Protein AF-0000000074657328 (afdb_homodimer)

Solvent-accessible surface area (backbone atoms only — not comparable to full-atom values): 18410 Å² total; per-residue (Å²): 115,74,56,77,71,76,82,74,70,73,48,43,17,52,18,47,42,70,46,78,37,75,43,81,39,78,45,70,48,77,33,65,4,55,8,57,50,14,26,3,30,8,37,37,38,37,39,24,54,18,42,31,38,36,46,29,37,26,32,3,33,9,36,48,58,77,84,74,100,58,81,21,13,26,3,30,8,38,38,38,38,39,24,53,21,42,31,38,36,47,28,38,26,33,4,32,5,37,27,11,25,2,29,6,39,38,40,36,40,26,51,20,44,29,38,37,45,30,37,25,33,4,31,5,41,31,88,34,79,17,21,2,29,6,38,38,38,38,41,22,52,22,45,28,38,38,46,31,38,26,32,3,33,7,52,33,5,24,2,30,7,39,38,40,36,39,22,53,22,45,27,40,40,43,32,39,26,32,6,41,28,48,60,63,71,78,77,102,57,88,45,28,58,12,26,9,37,46,42,46,46,38,80,34,63,65,49,76,54,67,50,68,42,36,83,50,62,46,72,61,55,79,107,119,78,58,78,77,77,84,75,73,70,49,46,16,59,19,51,44,78,46,79,38,74,45,80,37,76,46,70,48,76,33,66,4,55,7,56,51,14,28,3,30,7,37,37,38,38,40,24,54,19,42,32,36,36,47,28,37,26,32,4,33,8,36,47,57,78,80,73,102,57,84,22,11,29,3,30,8,38,38,39,38,39,24,52,21,45,31,37,35,48,28,38,25,33,3,33,5,29,30,10,27,2,29,7,38,37,39,38,41,26,51,21,43,30,39,38,44,31,39,25,33,4,32,4,40,39,88,32,80,15,21,2,29,6,39,38,37,38,41,24,51,22,44,30,38,38,45,31,38,25,33,3,33,7,51,33,6,23,2,30,6,39,37,41,35,41,22,52,22,46,28,39,39,42,32,41,26,34,8,42,27,48,61,61,72,78,73,102,54,87,44,26,59,12,25,8,34,45,37,44,40,31,78,35,63,68,49,76,55,67,50,68,41,37,82,50,65,47,70,63,52,76,99

pLDDT: mean 74.25, std 16.18, range [27.09, 93.88]

Foldseek 3Di:
DWDAFDPDDLDKFETEAEEEEAEEAEEAEEAEIEGRQAKGEYEYEYEYAYEYEYAYEHEIEWDNDPDDDDQGHKGEYEYEYEYAYEYEYAYEYEIETQRAKGEYEYEYEYAYEYEYEYETEIQYHYLHQHWGEYEYEYEYAEEYEYEYEAWIGYAQHKGEYEYEYEYAYEYEYEYEHWIAFNPPPDDDDDRHWGEYEYEYHYNYHYHYHYDYDTPHYDDYPYD/DWDDDDPDDQDKFETEAEEEEAEEAEEAEEAEIEGRQAKGEYEYEYEYAYEYEYAYEHEIEWDNDPDDDDQGHWGEYEYEYEYAYEYEYAYEYEIETENAKGEYEYEYEYAYEYEYEYETEIQYHDQHQHWGEYEYEYEYAEEYEYEYEAWIGYANHKGEYEYEYEYAYEYEYEYEHWIQFNPPPDDPDPRHWGYYEYEYEYNYHYDYHYDYDTPHYDDYPYD

Sequence (446 aa):
MTRGGGEGDGGGGEAVCQVVGSGRTKGRDRLEGEGDGGGGEAVCQVVGSGRTKGRDRLEGEGDGGGGGEGDGGGGEAVCQVVGSGRTKGRDRLEGEGDGGGGEAICQVVGSGRTKWRDRLEGEGDGGGDGGGEAVCQVVGSGRTKGRDRLEGEGDGGGGEAICQVVGSGRTKWRDRLEGEGDGGGGGEGDGGGGEAVCQVVGSGRTKWRDRLEGEGVMDYVKNMTRGGGEGDGGGGEAVCQVVGSGRTKGRDRLEGEGDGGGGEAVCQVVGSGRTKGRDRLEGEGDGGGGGEGDGGGGEAVCQVVGSGRTKGRDRLEGEGDGGGGEAICQVVGSGRTKWRDRLEGEGDGGGDGGGEAVCQVVGSGRTKGRDRLEGEGDGGGGEAICQVVGSGRTKWRDRLEGEGDGGGGGEGDGGGGEAVCQVVGSGRTKWRDRLEGEGVMDYVKN

Radius of gyration: 20.52 Å; Cα contacts (8 Å, |Δi|>4): 1832; chains: 2; bounding box: 38×69×58 Å

Secondary structure (DSSP, 8-state):
--B-----SS---EEEEEEEESS-EEE--EEEEEESSS-EEEEEEEEESS-EEE--EEEEEE----SSS---PPEEEEEEEEESS-EEE--EEEEEESSS-EEEEEEEEESS-EEE--EEEEEE-SSSS--EEEEEEEEESS-EEE--EEEEEESSS--EEEEEEEESS-EEE--EEEEEE-----SSS-----EEEEEEEESS-EEE--EEESSEEE-----/-------SSS---EEEEEEEESS-EEE--EEEEEESSS-EEEEEEEEESS-EEE--EEEEEE---SSSS---PPEEEEEEEEESS-EEE--EEEEEEESS-EEEEEEEEESS-EEE--EEEEEEESSSSPPEEEEEEEEESS-EEE--EEEEEESSS--EEEEEEEESS-EEE--EEEEEE-----SSS-----EEEEEEEESS-EEE--EEESSEEE-----

Organism: NCBI:txid231223

Structure (mmCIF, N/CA/C/O backbone):
data_AF-0000000074657328-model_v1
#
loop_
_entity.id
_entity.type
_entity.pdbx_description
1 polymer 'Uncharacterized protein'
#
loop_
_atom_site.group_PDB
_atom_site.id
_atom_site.type_symbol
_atom_site.label_atom_id
_atom_site.label_alt_id
_atom_site.label_comp_id
_atom_site.label_asym_id
_atom_site.label_entity_id
_atom_site.label_seq_id
_atom_site.pdbx_PDB_ins_code
_atom_site.Cartn_x
_atom_site.Cartn_y
_atom_site.Cartn_z
_atom_site.occupancy
_atom_site.B_iso_or_equiv
_atom_site.auth_seq_id
_atom_site.auth_comp_id
_atom_site.auth_asym_id
_atom_site.auth_atom_id
_atom_site.pdbx_PDB_model_num
ATOM 1 N N . MET A 1 1 ? -11.25 -5.531 18.75 1 29.91 1 MET A N 1
ATOM 2 C CA . MET A 1 1 ? -11.156 -4.84 20.031 1 29.91 1 MET A CA 1
ATOM 3 C C . MET A 1 1 ? -10.648 -3.414 19.844 1 29.91 1 MET A C 1
ATOM 5 O O . MET A 1 1 ? -9.578 -3.201 19.266 1 29.91 1 MET A O 1
ATOM 9 N N . THR A 1 2 ? -11.562 -2.586 20 1 36 2 THR A N 1
ATOM 10 C CA . THR A 1 2 ? -11.289 -1.156 19.906 1 36 2 THR A CA 1
ATOM 11 C C . THR A 1 2 ? -10.539 -0.668 21.141 1 36 2 THR A C 1
ATOM 13 O O . THR A 1 2 ? -10.945 -0.947 22.266 1 36 2 THR A O 1
ATOM 16 N N . ARG A 1 3 ? -9.383 -0.449 21.203 1 34.12 3 ARG A N 1
ATOM 17 C CA . ARG A 1 3 ? -8.773 0.297 22.297 1 34.12 3 ARG A CA 1
ATOM 18 C C . ARG A 1 3 ? -9.148 1.773 22.219 1 34.12 3 ARG A C 1
ATOM 20 O O . ARG A 1 3 ? -8.969 2.416 21.188 1 34.12 3 ARG A O 1
ATOM 27 N N . GLY A 1 4 ? -9.992 2.236 23.297 1 31.94 4 GLY A N 1
ATOM 28 C CA . GLY A 1 4 ? -10.312 3.629 23.547 1 31.94 4 GLY A CA 1
ATOM 29 C C . GLY A 1 4 ? -9.117 4.445 24 1 31.94 4 GLY A C 1
ATOM 30 O O . GLY A 1 4 ? -8.109 3.887 24.438 1 31.94 4 GLY A O 1
ATOM 31 N N . GLY A 1 5 ? -9.266 5.762 23.844 1 34.69 5 GLY A N 1
ATOM 32 C CA . GLY A 1 5 ? -8.406 6.902 24.109 1 34.69 5 GLY A CA 1
ATOM 33 C C . GLY A 1 5 ? -8.086 7.074 25.578 1 34.69 5 GLY A C 1
ATOM 34 O O . GLY A 1 5 ? -8.992 7.199 26.406 1 34.69 5 GLY A O 1
ATOM 35 N N . GLY A 1 6 ? -7.039 6.477 26.125 1 30.09 6 GLY A N 1
ATOM 36 C CA . GLY A 1 6 ? -6.672 6.879 27.469 1 30.09 6 GLY A CA 1
ATOM 37 C C . GLY A 1 6 ? -6.227 8.328 27.562 1 30.09 6 GLY A C 1
ATOM 38 O O . GLY A 1 6 ? -5.777 8.906 26.562 1 30.09 6 GLY A O 1
ATOM 39 N N . GLU A 1 7 ? -6.586 9.172 28.641 1 34.09 7 GLU A N 1
ATOM 40 C CA . GLU A 1 7 ? -6.371 10.531 29.125 1 34.09 7 GLU A CA 1
ATOM 41 C C . GLU A 1 7 ? -4.883 10.844 29.25 1 34.09 7 GLU A C 1
ATOM 43 O O . GLU A 1 7 ? -4.504 11.953 29.641 1 34.09 7 GLU A O 1
ATOM 48 N N . GLY A 1 8 ? -3.922 10.078 29.188 1 33.66 8 GLY A N 1
ATOM 49 C CA . GLY A 1 8 ? -2.75 10.555 29.906 1 33.66 8 GLY A CA 1
ATOM 50 C C . GLY A 1 8 ? -2.104 11.766 29.266 1 33.66 8 GLY A C 1
ATOM 51 O O . GLY A 1 8 ? -2.336 12.898 29.688 1 33.66 8 GLY A O 1
ATOM 52 N N . ASP A 1 9 ? -0.709 11.93 29.25 1 40.62 9 ASP A N 1
ATOM 53 C CA . ASP A 1 9 ? 0.224 12.984 28.859 1 40.62 9 ASP A CA 1
ATOM 54 C C . ASP A 1 9 ? -0.015 13.422 27.422 1 40.62 9 ASP A C 1
ATOM 56 O O . ASP A 1 9 ? -0.591 12.68 26.625 1 40.62 9 ASP A O 1
ATOM 60 N N . GLY A 1 10 ? 0.03 14.828 26.922 1 46.38 10 GLY A N 1
ATOM 61 C CA . GLY A 1 10 ? -0.296 15.469 25.656 1 46.38 10 GLY A CA 1
ATOM 62 C C . GLY A 1 10 ? -0.185 14.531 24.469 1 46.38 10 GLY A C 1
ATOM 63 O O . GLY A 1 10 ? 0.631 14.75 23.562 1 46.38 10 GLY A O 1
ATOM 64 N N . GLY A 1 11 ? -0.324 13.305 24.656 1 53.41 11 GLY A N 1
ATOM 65 C CA . GLY A 1 11 ? -0.16 12.188 23.75 1 53.41 11 GLY A CA 1
ATOM 66 C C . GLY A 1 11 ? -1.2 12.164 22.641 1 53.41 11 GLY A C 1
ATOM 67 O O . GLY A 1 11 ? -2.271 12.758 22.781 1 53.41 11 GLY A O 1
A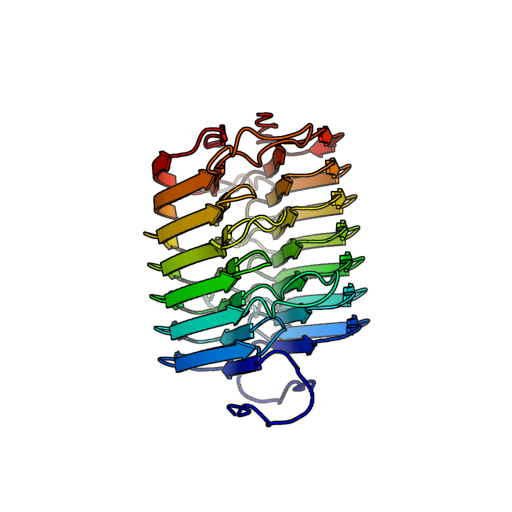TOM 68 N N . GLY A 1 12 ? -0.789 12.047 21.484 1 62.22 12 GLY A N 1
ATOM 69 C CA . GLY A 1 12 ? -1.638 11.844 20.312 1 62.22 12 GLY A CA 1
ATOM 70 C C . GLY A 1 12 ? -2.725 10.805 20.547 1 62.22 12 GLY A C 1
ATOM 71 O O . GLY A 1 12 ? -2.553 9.891 21.344 1 62.22 12 GLY A O 1
ATOM 72 N N . GLY A 1 13 ? -3.969 11.203 20.297 1 75.75 13 GLY A N 1
ATOM 73 C CA . GLY A 1 13 ? -5.035 10.219 20.297 1 75.75 13 GLY A CA 1
ATOM 74 C C . GLY A 1 13 ? -4.902 9.188 19.203 1 75.75 13 GLY A C 1
ATOM 75 O O . GLY A 1 13 ? -4.57 9.531 18.062 1 75.75 13 GLY A O 1
ATOM 76 N N . GLU A 1 14 ? -4.859 7.824 19.609 1 78.81 14 GLU A N 1
ATOM 77 C CA . GLU A 1 14 ? -4.785 6.754 18.625 1 78.81 14 GLU A CA 1
ATOM 78 C C . GLU A 1 14 ? -6.023 5.867 18.672 1 78.81 14 GLU A C 1
ATOM 80 O O . GLU A 1 14 ? -6.441 5.438 19.75 1 78.81 14 GLU A O 1
ATOM 85 N N . ALA A 1 15 ? -6.629 5.656 17.609 1 86.81 15 ALA A N 1
ATOM 86 C CA . ALA A 1 15 ? -7.68 4.656 17.438 1 86.81 15 ALA A CA 1
ATOM 87 C C . ALA A 1 15 ? -7.246 3.574 16.438 1 86.81 15 ALA A C 1
ATOM 89 O O . ALA A 1 15 ? -6.859 3.877 15.312 1 86.81 15 ALA A O 1
ATOM 90 N N . VAL A 1 16 ? -7.254 2.393 16.891 1 84.56 16 VAL A N 1
ATOM 91 C CA . VAL A 1 16 ? -6.734 1.303 16.078 1 84.56 16 VAL A CA 1
ATOM 92 C C . VAL A 1 16 ? -7.773 0.187 15.984 1 84.56 16 VAL A C 1
ATOM 94 O O . VAL A 1 16 ? -8.352 -0.217 17 1 84.56 16 VAL A O 1
ATOM 97 N N . CYS A 1 17 ? -8.047 -0.286 14.859 1 85.19 17 CYS A N 1
ATOM 98 C CA . CYS A 1 17 ? -8.781 -1.506 14.555 1 85.19 17 CYS A CA 1
ATOM 99 C C . CYS A 1 17 ? -7.91 -2.508 13.812 1 85.19 17 CYS A C 1
ATOM 101 O O . CYS A 1 17 ? -7.281 -2.164 12.812 1 85.19 17 CYS A O 1
ATOM 103 N N . GLN A 1 18 ? -7.688 -3.611 14.219 1 81.19 18 GLN A N 1
ATOM 104 C CA . GLN A 1 18 ? -6.98 -4.695 13.547 1 81.19 18 GLN A CA 1
ATOM 105 C C . GLN A 1 18 ? -7.879 -5.918 13.375 1 81.19 18 GLN A C 1
ATOM 107 O O . GLN A 1 18 ? -8.406 -6.449 14.352 1 81.19 18 GLN A O 1
ATOM 112 N N . VAL A 1 19 ? -8.133 -6.363 12.305 1 80.69 19 VAL A N 1
ATOM 113 C CA . VAL A 1 19 ? -9.023 -7.484 12.008 1 80.69 19 VAL A CA 1
ATOM 114 C C . VAL A 1 19 ? -8.266 -8.547 11.211 1 80.69 19 VAL A C 1
ATOM 116 O O . VAL A 1 19 ? -7.66 -8.242 10.18 1 80.69 19 VAL A O 1
ATOM 119 N N . VAL A 1 20 ? -8.211 -9.734 11.602 1 81.25 20 VAL A N 1
ATOM 120 C CA . VAL A 1 20 ? -7.809 -10.898 10.82 1 81.25 20 VAL A CA 1
ATOM 121 C C . VAL A 1 20 ? -8.977 -11.875 10.711 1 81.25 20 VAL A C 1
ATOM 123 O O . VAL A 1 20 ? -9.469 -12.383 11.719 1 81.25 20 VAL A O 1
ATOM 126 N N . GLY A 1 21 ? -9.539 -12.227 9.516 1 76 21 GLY A N 1
ATOM 127 C CA . GLY A 1 21 ? -10.703 -13.078 9.336 1 76 21 GLY A CA 1
ATOM 128 C C . GLY A 1 21 ? -10.523 -14.125 8.258 1 76 21 GLY A C 1
ATOM 129 O O . GLY A 1 21 ? -10.023 -13.828 7.172 1 76 21 GLY A O 1
ATOM 130 N N . SER A 1 22 ? -10.938 -15.336 8.5 1 71.31 22 SER A N 1
ATOM 131 C CA . SER A 1 22 ? -10.891 -16.406 7.512 1 71.31 22 SER A CA 1
ATOM 132 C C . SER A 1 22 ? -12.18 -16.469 6.695 1 71.31 22 SER A C 1
ATOM 134 O O . SER A 1 22 ? -12.188 -17 5.582 1 71.31 22 SER A O 1
ATOM 136 N N . GLY A 1 23 ? -13.258 -15.914 7.078 1 71.25 23 GLY A N 1
ATOM 137 C CA . GLY A 1 23 ? -14.523 -15.859 6.355 1 71.25 23 GLY A CA 1
ATOM 138 C C . GLY A 1 23 ? -14.891 -14.461 5.895 1 71.25 23 GLY A C 1
ATOM 139 O O . GLY A 1 23 ? -14.039 -13.727 5.379 1 71.25 23 GLY A O 1
ATOM 140 N N . ARG A 1 24 ? -16.312 -14.188 6 1 74.19 24 ARG A N 1
ATOM 141 C CA . ARG A 1 24 ? -16.781 -12.852 5.625 1 74.19 24 ARG A CA 1
ATOM 142 C C . ARG A 1 24 ? -16.391 -11.82 6.68 1 74.19 24 ARG A C 1
ATOM 144 O O . ARG A 1 24 ? -16.641 -12.016 7.871 1 74.19 24 ARG A O 1
ATOM 151 N N . THR A 1 25 ? -15.688 -10.766 6.277 1 75.12 25 THR A N 1
ATOM 152 C CA . THR A 1 25 ? -15.297 -9.633 7.109 1 75.12 25 THR A CA 1
ATOM 153 C C . THR A 1 25 ? -15.992 -8.359 6.645 1 75.12 25 THR A C 1
ATOM 155 O O . THR A 1 25 ? -15.867 -7.965 5.484 1 75.12 25 THR A O 1
ATOM 158 N N . LYS A 1 26 ? -16.859 -7.879 7.512 1 75.88 26 LYS A N 1
ATOM 159 C CA . LYS A 1 26 ? -17.531 -6.613 7.227 1 75.88 26 LYS A CA 1
ATOM 160 C C . LYS A 1 26 ? -17.203 -5.562 8.281 1 75.88 26 LYS A C 1
ATOM 162 O O . LYS A 1 26 ? -17.188 -5.855 9.477 1 75.88 26 LYS A O 1
ATOM 167 N N . GLY A 1 27 ? -16.812 -4.371 7.883 1 71.88 27 GLY A N 1
ATOM 168 C CA . GLY A 1 27 ? -16.516 -3.273 8.789 1 71.88 27 GLY A CA 1
ATOM 169 C C . GLY A 1 27 ? -17.297 -2.01 8.477 1 71.88 27 GLY A C 1
ATOM 170 O O . GLY A 1 27 ? -17.469 -1.651 7.309 1 71.88 27 GLY A O 1
ATOM 171 N N . ARG A 1 28 ? -17.859 -1.334 9.359 1 81.81 28 ARG A N 1
ATOM 172 C CA . ARG A 1 28 ? -18.422 0.009 9.305 1 81.81 28 ARG A CA 1
ATOM 173 C C . ARG A 1 28 ? -18 0.832 10.516 1 81.81 28 ARG A C 1
ATOM 175 O O . ARG A 1 28 ? -18.859 1.417 11.195 1 81.81 28 ARG A O 1
ATOM 182 N N . ASP A 1 29 ? -16.672 0.806 10.664 1 78.62 29 ASP A N 1
ATOM 183 C CA . ASP A 1 29 ? -16.188 1.401 11.906 1 78.62 29 ASP A CA 1
ATOM 184 C C . ASP A 1 29 ? -15.906 2.893 11.727 1 78.62 29 ASP A C 1
ATOM 186 O O . ASP A 1 29 ? -15.547 3.336 10.641 1 78.62 29 ASP A O 1
ATOM 190 N N . ARG A 1 30 ? -16.281 3.625 12.766 1 86.06 30 ARG A N 1
ATOM 191 C CA . ARG A 1 30 ? -15.836 5.012 12.891 1 86.06 30 ARG A CA 1
ATOM 192 C C . ARG A 1 30 ? -14.672 5.133 13.867 1 86.06 30 ARG A C 1
ATOM 194 O O . ARG A 1 30 ? -14.82 4.84 15.055 1 86.06 30 ARG A O 1
ATOM 201 N N . LEU A 1 31 ? -13.523 5.352 13.375 1 84.19 31 LEU A N 1
ATOM 202 C CA . LEU A 1 31 ? -12.32 5.531 14.18 1 84.19 31 LEU A CA 1
ATOM 203 C C . LEU A 1 31 ? -11.875 6.992 14.18 1 84.19 31 LEU A C 1
ATOM 205 O O . LEU A 1 31 ? -11.656 7.578 13.117 1 84.19 31 LEU A O 1
ATOM 209 N N . GLU A 1 32 ? -11.789 7.555 15.328 1 85.94 32 GLU A N 1
ATOM 210 C CA . GLU A 1 32 ? -11.328 8.93 15.5 1 85.94 32 GLU A CA 1
ATOM 211 C C . GLU A 1 32 ? -10.172 9.016 16.484 1 85.94 32 GLU A C 1
ATOM 213 O O . GLU A 1 32 ? -10.289 8.562 17.625 1 85.94 32 GLU A O 1
ATOM 218 N N . GLY A 1 33 ? -9.023 9.445 16 1 82.75 33 GLY A N 1
ATOM 219 C CA . GLY A 1 33 ? -7.883 9.781 16.828 1 82.75 33 GLY A CA 1
ATOM 220 C C . GLY A 1 33 ? -7.656 11.273 16.969 1 82.75 33 GLY A C 1
ATOM 221 O O . GLY A 1 33 ? -7.441 11.969 15.969 1 82.75 33 GLY A O 1
ATOM 222 N N . GLU A 1 34 ? -7.773 11.883 18.078 1 77.75 34 GLU A N 1
ATOM 223 C CA . GLU A 1 34 ? -7.523 13.297 18.359 1 77.75 34 GLU A CA 1
ATOM 224 C C . GLU A 1 34 ? -6.324 13.461 19.297 1 77.75 34 GLU A C 1
ATOM 226 O O . GLU A 1 34 ? -6.176 12.711 20.266 1 77.75 34 GLU A O 1
ATOM 231 N N . GLY A 1 35 ? -5.398 14.367 18.891 1 71.94 35 GLY A N 1
ATOM 232 C CA . GLY A 1 35 ? -4.27 14.68 19.75 1 71.94 35 GLY A CA 1
ATOM 233 C C . GLY A 1 35 ? -4.293 16.109 20.266 1 71.94 35 GLY A C 1
ATOM 234 O O . GLY A 1 35 ? -4.355 17.062 19.484 1 71.94 35 GLY A O 1
ATOM 235 N N . ASP A 1 36 ? -4.316 16.188 21.438 1 70.56 36 ASP A N 1
ATOM 236 C CA . ASP A 1 36 ? -4.102 17.484 22.078 1 70.56 36 ASP A CA 1
ATOM 237 C C . ASP A 1 36 ? -2.621 17.859 22.062 1 70.56 36 ASP A C 1
ATOM 239 O O . ASP A 1 36 ? -1.819 17.266 22.781 1 70.56 36 ASP A O 1
ATOM 243 N N . GLY A 1 37 ? -2.156 18.812 21.25 1 66.69 37 GLY A N 1
ATOM 244 C CA . GLY A 1 37 ? -0.775 19.25 21.141 1 66.69 37 GLY A CA 1
ATOM 245 C C . GLY A 1 37 ? 0.084 18.312 20.328 1 66.69 37 GLY A C 1
ATOM 246 O O . GLY A 1 37 ? 1.247 18.609 20.031 1 66.69 37 GLY A O 1
ATOM 247 N N . GLY A 1 38 ? -0.454 17.031 20.078 1 69.56 38 GLY A N 1
ATOM 248 C CA . GLY A 1 38 ? 0.248 16.031 19.281 1 69.56 38 GLY A CA 1
ATOM 249 C C . GLY A 1 38 ? -0.539 15.578 18.062 1 69.56 38 GLY A C 1
ATOM 250 O O . GLY A 1 38 ? -1.507 16.234 17.656 1 69.56 38 GLY A O 1
ATOM 251 N N . GLY A 1 39 ? -0.06 14.594 17.375 1 76.25 39 GLY A N 1
ATOM 252 C CA . GLY A 1 39 ? -0.75 14.047 16.219 1 76.25 39 GLY A CA 1
ATOM 253 C C . GLY A 1 39 ? -1.883 13.109 16.594 1 76.25 39 GLY A C 1
ATOM 254 O O . GLY A 1 39 ? -1.816 12.422 17.625 1 76.25 39 GLY A O 1
ATOM 255 N N . GLY A 1 40 ? -3.01 13.164 15.992 1 85.06 40 GLY A N 1
ATOM 256 C CA . GLY A 1 40 ? -4.055 12.156 16.062 1 85.06 40 GLY A CA 1
ATOM 257 C C . GLY A 1 40 ? -3.928 11.094 14.984 1 85.06 40 GLY A C 1
ATOM 258 O O . GLY A 1 40 ? -3.596 11.398 13.836 1 85.06 40 GLY A O 1
ATOM 259 N N . GLU A 1 41 ? -4.148 9.75 15.383 1 85.94 41 GLU A N 1
ATOM 260 C CA . GLU A 1 41 ? -4.012 8.672 14.414 1 85.94 41 GLU A CA 1
ATOM 261 C C . GLU A 1 41 ? -5.219 7.734 14.461 1 85.94 41 GLU A C 1
ATOM 263 O O . GLU A 1 41 ? -5.652 7.324 15.539 1 85.94 41 GLU A O 1
ATOM 268 N N . ALA A 1 42 ? -5.762 7.438 13.367 1 90.94 42 ALA A N 1
ATOM 269 C CA . ALA A 1 42 ? -6.754 6.379 13.188 1 90.94 42 ALA A CA 1
ATOM 270 C C . ALA A 1 42 ? -6.254 5.312 12.219 1 90.94 42 ALA A C 1
ATOM 272 O O . ALA A 1 42 ? -5.949 5.613 11.062 1 90.94 42 ALA A O 1
ATOM 273 N N . VAL A 1 43 ? -6.156 4.113 12.68 1 88.69 43 VAL A N 1
ATOM 274 C CA . VAL A 1 43 ? -5.578 3.041 11.875 1 88.69 43 VAL A CA 1
ATOM 275 C C . VAL A 1 43 ? -6.535 1.852 11.836 1 88.69 43 VAL A C 1
ATOM 277 O O . VAL A 1 43 ? -7 1.387 12.875 1 88.69 43 VAL A O 1
ATOM 280 N N . CYS A 1 44 ? -6.785 1.39 10.68 1 90.06 44 CYS A N 1
ATOM 281 C CA . CYS A 1 44 ? -7.496 0.134 10.469 1 90.06 44 CYS A CA 1
ATOM 282 C C . CYS A 1 44 ? -6.656 -0.836 9.641 1 90.06 44 CYS A C 1
ATOM 284 O O . CYS A 1 44 ? -6.277 -0.531 8.516 1 90.06 44 CYS A O 1
ATOM 286 N N . GLN A 1 45 ? -6.324 -1.919 10.141 1 87.88 45 GLN A N 1
ATOM 287 C CA . GLN A 1 45 ? -5.621 -2.99 9.453 1 87.88 45 GLN A CA 1
ATOM 288 C C . GLN A 1 45 ? -6.5 -4.23 9.312 1 87.88 45 GLN A C 1
ATOM 290 O O . GLN A 1 45 ? -6.949 -4.793 10.312 1 87.88 45 GLN A O 1
ATOM 295 N N . VAL A 1 46 ? -6.703 -4.605 8.148 1 85.62 46 VAL A N 1
ATOM 296 C CA . VAL A 1 46 ? -7.582 -5.742 7.895 1 85.62 46 VAL A CA 1
ATOM 297 C C . VAL A 1 46 ? -6.848 -6.789 7.059 1 85.62 46 VAL A C 1
ATOM 299 O O . VAL A 1 46 ? -6.305 -6.473 5.996 1 85.62 46 VAL A O 1
ATOM 302 N N . VAL A 1 47 ? -6.785 -8 7.492 1 86.62 47 VAL A N 1
ATOM 303 C CA . VAL A 1 47 ? -6.402 -9.156 6.688 1 86.62 47 VAL A CA 1
ATOM 304 C C . VAL A 1 47 ? -7.57 -10.141 6.605 1 86.62 47 VAL A C 1
ATOM 306 O O . VAL A 1 47 ? -8.023 -10.656 7.629 1 86.62 47 VAL A O 1
ATOM 309 N N . GLY A 1 48 ? -8.133 -10.461 5.406 1 83.25 48 GLY A N 1
ATOM 310 C CA . GLY A 1 48 ? -9.258 -11.359 5.215 1 83.25 48 GLY A CA 1
ATOM 311 C C . GLY A 1 48 ? -9.023 -12.391 4.129 1 83.25 48 GLY A C 1
ATOM 312 O O . GLY A 1 48 ? -8.773 -12.039 2.975 1 83.25 48 GLY A O 1
ATOM 313 N N . SER A 1 49 ? -9.258 -13.594 4.441 1 76.44 49 SER A N 1
ATOM 314 C CA . SER A 1 49 ? -9.156 -14.625 3.422 1 76.44 49 SER A CA 1
ATOM 315 C C . SER A 1 49 ? -10.453 -14.75 2.625 1 76.44 49 SER A C 1
ATOM 317 O O . SER A 1 49 ? -10.438 -15.195 1.475 1 76.44 49 SER A O 1
ATOM 319 N N . GLY A 1 50 ? -11.602 -14.453 3.24 1 75.12 50 GLY A N 1
ATOM 320 C CA . GLY A 1 50 ? -12.875 -14.453 2.543 1 75.12 50 GLY A CA 1
ATOM 321 C C . GLY A 1 50 ? -13.25 -13.094 1.979 1 75.12 50 GLY A C 1
ATOM 322 O O . GLY A 1 50 ? -12.375 -12.305 1.616 1 75.12 50 GLY A O 1
ATOM 323 N N . ARG A 1 51 ? -14.672 -12.875 1.781 1 78.38 51 ARG A N 1
ATOM 324 C CA . ARG A 1 51 ? -15.164 -11.578 1.314 1 78.38 51 ARG A CA 1
ATOM 325 C C . ARG A 1 51 ? -14.938 -10.5 2.365 1 78.38 51 ARG A C 1
ATOM 327 O O . ARG A 1 51 ? -15.273 -10.688 3.537 1 78.38 51 ARG A O 1
ATOM 334 N N . THR A 1 52 ? -14.328 -9.383 1.944 1 78.31 52 THR A N 1
ATOM 335 C CA . THR A 1 52 ? -14.055 -8.242 2.811 1 78.31 52 THR A CA 1
ATOM 336 C C . THR A 1 52 ? -14.781 -6.996 2.316 1 78.31 52 THR A C 1
ATOM 338 O O . THR A 1 52 ? -14.664 -6.629 1.145 1 78.31 52 THR A O 1
ATOM 341 N N . LYS A 1 53 ? -15.594 -6.492 3.146 1 81.81 53 LYS A N 1
ATOM 342 C CA . LYS A 1 53 ? -16.297 -5.254 2.828 1 81.81 53 LYS A CA 1
ATOM 343 C C . LYS A 1 53 ? -16.078 -4.203 3.912 1 81.81 53 LYS A C 1
ATOM 345 O O . LYS A 1 53 ? -16.344 -4.453 5.09 1 81.81 53 LYS A O 1
ATOM 350 N N . GLY A 1 54 ? -15.664 -3.051 3.578 1 75 54 GLY A N 1
ATOM 351 C CA . GLY A 1 54 ? -15.414 -1.965 4.512 1 75 54 GLY A CA 1
ATOM 352 C C . GLY A 1 54 ? -16.141 -0.684 4.141 1 75 54 GLY A C 1
ATOM 353 O O . GLY A 1 54 ? -16.141 -0.288 2.973 1 75 54 GLY A O 1
ATOM 354 N N . ARG A 1 55 ? -16.766 -0.024 4.957 1 83.25 55 ARG A N 1
ATOM 355 C CA . ARG A 1 55 ? -17.281 1.339 4.863 1 83.25 55 ARG A CA 1
ATOM 356 C C . ARG A 1 55 ? -16.891 2.154 6.09 1 83.25 55 ARG A C 1
ATOM 358 O O . ARG A 1 55 ? -17.766 2.66 6.809 1 83.25 55 ARG A O 1
ATOM 365 N N . ASP A 1 56 ? -15.594 2.264 6.199 1 82.88 56 ASP A N 1
ATOM 366 C CA . ASP A 1 56 ? -15.109 2.848 7.441 1 82.88 56 ASP A CA 1
ATOM 367 C C . ASP A 1 56 ? -14.828 4.34 7.277 1 82.88 56 ASP A C 1
ATOM 369 O O . ASP A 1 56 ? -14.57 4.809 6.168 1 82.88 56 ASP A O 1
ATOM 373 N N . ARG A 1 57 ? -15.109 5 8.383 1 88.56 57 ARG A N 1
ATOM 374 C CA . ARG A 1 57 ? -14.688 6.391 8.5 1 88.56 57 ARG A CA 1
ATOM 375 C C . ARG A 1 57 ? -13.531 6.535 9.484 1 88.56 57 ARG A C 1
ATOM 377 O O . ARG A 1 57 ? -13.68 6.242 10.672 1 88.56 57 ARG A O 1
ATOM 384 N N . LEU A 1 58 ? -12.398 6.848 8.984 1 87.94 58 LEU A N 1
ATOM 385 C CA . LEU A 1 58 ? -11.211 7.066 9.805 1 87.94 58 LEU A CA 1
ATOM 386 C C . LEU A 1 58 ? -10.828 8.539 9.82 1 87.94 58 LEU A C 1
ATOM 388 O O . LEU A 1 58 ? -10.609 9.141 8.766 1 87.94 58 LEU A O 1
ATOM 392 N N . GLU A 1 59 ? -10.742 9.117 10.945 1 89.19 59 GLU A N 1
ATOM 393 C CA . GLU A 1 59 ? -10.352 10.516 11.102 1 89.19 59 GLU A CA 1
ATOM 394 C C . GLU A 1 59 ? -9.227 10.664 12.125 1 89.19 59 GLU A C 1
ATOM 396 O O . GLU A 1 59 ? -9.383 10.273 13.281 1 89.19 59 GLU A O 1
ATOM 401 N N . GLY A 1 60 ? -8.125 11.164 11.688 1 86.25 60 GLY A N 1
ATOM 402 C CA . GLY A 1 60 ? -7.031 11.578 12.555 1 86.25 60 GLY A CA 1
ATOM 403 C C . GLY A 1 60 ? -6.863 13.086 12.625 1 86.25 60 GLY A C 1
ATOM 404 O O . GLY A 1 60 ? -6.664 13.742 11.594 1 86.25 60 GLY A O 1
ATOM 405 N N . GLU A 1 61 ? -6.91 13.75 13.703 1 84.44 61 GLU A N 1
ATOM 406 C CA . GLU A 1 61 ? -6.762 15.188 13.891 1 84.44 61 GLU A CA 1
ATOM 407 C C . GLU A 1 61 ? -5.613 15.5 14.852 1 84.44 61 GLU A C 1
ATOM 409 O O . GLU A 1 61 ? -5.531 14.93 15.938 1 84.44 61 GLU A O 1
ATOM 414 N N . GLY A 1 62 ? -4.715 16.406 14.312 1 80.38 62 GLY A N 1
ATOM 415 C CA . GLY A 1 62 ? -3.689 16.984 15.164 1 80.38 62 GLY A CA 1
ATOM 416 C C . GLY A 1 62 ? -3.932 18.453 15.477 1 80.38 62 GLY A C 1
ATOM 417 O O . GLY A 1 62 ? -4.082 19.266 14.57 1 80.38 62 GLY A O 1
ATOM 418 N N . ASP A 1 63 ? -4.016 18.828 16.672 1 73.88 63 ASP A N 1
ATOM 419 C CA . ASP A 1 63 ? -4.168 20.219 17.094 1 73.88 63 ASP A CA 1
ATOM 420 C C . ASP A 1 63 ? -2.811 20.891 17.281 1 73.88 63 ASP A C 1
ATOM 422 O O . ASP A 1 63 ? -1.826 20.219 17.609 1 73.88 63 ASP A O 1
ATOM 426 N N . GLY A 1 64 ? -2.58 22.219 16.75 1 61.22 64 GLY A N 1
ATOM 427 C CA . GLY A 1 64 ? -1.418 23.062 16.969 1 61.22 64 GLY A CA 1
ATOM 428 C C . GLY A 1 64 ? -1.347 23.609 18.375 1 61.22 64 GLY A C 1
ATOM 429 O O . GLY A 1 64 ? -2.229 24.375 18.797 1 61.22 64 GLY A O 1
ATOM 430 N N . GLY A 1 65 ? -0.91 22.969 19.312 1 50.88 65 GLY A N 1
ATOM 431 C CA . GLY A 1 65 ? -0.713 23.734 20.531 1 50.88 65 GLY A CA 1
ATOM 432 C C . GLY A 1 65 ? 0.249 24.906 20.344 1 50.88 65 GLY A C 1
ATOM 433 O O . GLY A 1 65 ? 1.167 24.828 19.531 1 50.88 65 GLY A O 1
ATOM 434 N N . GLY A 1 66 ? -0.159 26.219 20.594 1 44.5 66 GLY A N 1
ATOM 435 C CA . GLY A 1 66 ? 0.55 27.484 20.469 1 44.5 66 GLY A CA 1
ATOM 436 C C . GLY A 1 66 ? 2.008 27.391 20.875 1 44.5 66 GLY A C 1
ATOM 437 O O . GLY A 1 66 ? 2.82 28.234 20.5 1 44.5 66 GLY A O 1
ATOM 438 N N . GLY A 1 67 ? 2.41 27.125 22.234 1 45.16 67 GLY A N 1
ATOM 439 C CA . GLY A 1 67 ? 3.58 27.891 22.625 1 45.16 67 GLY A CA 1
ATOM 440 C C . GLY A 1 67 ? 4.797 27.594 21.766 1 45.16 67 GLY A C 1
ATOM 441 O O . GLY A 1 67 ? 5.434 28.516 21.25 1 45.16 67 GLY A O 1
ATOM 442 N N . GLY A 1 68 ? 5.945 26.781 22.359 1 42.31 68 GLY A N 1
ATOM 443 C CA . GLY A 1 68 ? 7.316 26.75 21.891 1 42.31 68 GLY A CA 1
ATOM 444 C C . GLY A 1 68 ? 7.48 26.016 20.562 1 42.31 68 GLY A C 1
ATOM 445 O O . GLY A 1 68 ? 6.551 25.359 20.109 1 42.31 68 GLY A O 1
ATOM 446 N N . GLU A 1 69 ? 8.664 26.172 19.953 1 43.97 69 GLU A N 1
ATOM 447 C CA . GLU A 1 69 ? 9.336 25.5 18.844 1 43.97 69 GLU A CA 1
ATOM 448 C C . GLU A 1 69 ? 9.094 24 18.875 1 43.97 69 GLU A C 1
ATOM 450 O O . GLU A 1 69 ? 9.805 23.266 19.562 1 43.97 69 GLU A O 1
ATOM 455 N N . GLY A 1 70 ? 7.957 23.531 18.5 1 47.47 70 GLY A N 1
ATOM 456 C CA . GLY A 1 70 ? 7.672 22.109 18.359 1 47.47 70 GLY A CA 1
ATOM 457 C C . GLY A 1 70 ? 6.695 21.797 17.25 1 47.47 70 GLY A C 1
ATOM 458 O O . GLY A 1 70 ? 5.77 22.578 17 1 47.47 70 GLY A O 1
ATOM 459 N N . ASP A 1 71 ? 7.137 21.062 16.375 1 52.72 71 ASP A N 1
ATOM 460 C CA . ASP A 1 71 ? 6.371 20.578 15.227 1 52.72 71 ASP A CA 1
ATOM 461 C C . ASP A 1 71 ? 4.992 20.078 15.656 1 52.72 71 ASP A C 1
ATOM 463 O O . ASP A 1 71 ? 4.883 19.219 16.531 1 52.72 71 ASP A O 1
ATOM 467 N N . GLY A 1 72 ? 3.938 20.969 15.484 1 58.78 72 GLY A N 1
ATOM 468 C CA . GLY A 1 72 ? 2.555 20.562 15.688 1 58.78 72 GLY A CA 1
ATOM 469 C C . GLY A 1 72 ? 2.244 19.188 15.133 1 58.78 72 GLY A C 1
ATOM 470 O O . GLY A 1 72 ? 2.844 18.766 14.141 1 58.78 72 GLY A O 1
ATOM 471 N N . GLY A 1 73 ? 1.666 18.359 15.852 1 69.81 73 GLY A N 1
ATOM 472 C CA . GLY A 1 73 ? 1.364 16.984 15.477 1 69.81 73 GLY A CA 1
ATOM 473 C C . GLY A 1 73 ? 0.449 16.891 14.266 1 69.81 73 GLY A C 1
ATOM 474 O O . GLY A 1 73 ? -0.43 17.734 14.078 1 69.81 73 GLY A O 1
ATOM 475 N N . GLY A 1 74 ? 0.746 16.172 13.258 1 78.62 74 GLY A N 1
ATOM 476 C CA . GLY A 1 74 ? -0.083 15.867 12.102 1 78.62 74 GLY A CA 1
ATOM 477 C C . GLY A 1 74 ? -1.176 14.859 12.406 1 78.62 74 GLY A C 1
ATOM 478 O O . GLY A 1 74 ? -1.109 14.148 13.414 1 78.62 74 GLY A O 1
ATOM 479 N N . GLY A 1 75 ? -2.357 15 11.766 1 87.94 75 GLY A N 1
ATOM 480 C CA . GLY A 1 75 ? -3.373 13.953 11.773 1 87.94 75 GLY A CA 1
ATOM 481 C C . GLY A 1 75 ? -3.141 12.883 10.727 1 87.94 75 GLY A C 1
ATOM 482 O O . GLY A 1 75 ? -2.791 13.188 9.586 1 87.94 75 GLY A O 1
ATOM 483 N N . GLU A 1 76 ? -3.311 11.57 11.109 1 89.69 76 GLU A N 1
ATOM 484 C CA . GLU A 1 76 ? -3.107 10.469 10.18 1 89.69 76 GLU A CA 1
ATOM 485 C C . GLU A 1 76 ? -4.277 9.492 10.211 1 89.69 76 GLU A C 1
ATOM 487 O O . GLU A 1 76 ? -4.719 9.078 11.281 1 89.69 76 GLU A O 1
ATOM 492 N N . ALA A 1 77 ? -4.809 9.195 9.078 1 93.12 77 ALA A N 1
ATOM 493 C CA . ALA A 1 77 ? -5.762 8.102 8.898 1 93.12 77 ALA A CA 1
ATOM 494 C C . ALA A 1 77 ? -5.199 7.043 7.953 1 93.12 77 ALA A C 1
ATOM 496 O O . ALA A 1 77 ? -4.848 7.34 6.812 1 93.12 77 ALA A O 1
ATOM 497 N N . VAL A 1 78 ? -5.105 5.859 8.414 1 91.5 78 VAL A N 1
ATOM 498 C CA . VAL A 1 78 ? -4.488 4.789 7.637 1 91.5 78 VAL A CA 1
ATOM 499 C C . VAL A 1 78 ? -5.422 3.582 7.578 1 91.5 78 VAL A C 1
ATOM 501 O O . VAL A 1 78 ? -5.887 3.1 8.617 1 91.5 78 VAL A O 1
ATOM 504 N N . CYS A 1 79 ? -5.645 3.109 6.441 1 92.81 79 CYS A N 1
ATOM 505 C CA . CYS A 1 79 ? -6.316 1.837 6.199 1 92.81 79 CYS A CA 1
ATOM 506 C C . CYS A 1 79 ? -5.418 0.888 5.414 1 92.81 79 CYS A C 1
ATOM 508 O O . CYS A 1 79 ? -4.949 1.226 4.328 1 92.81 79 CYS A O 1
ATOM 510 N N . GLN A 1 80 ? -5.129 -0.224 5.914 1 90.31 80 GLN A N 1
ATOM 511 C CA . GLN A 1 80 ? -4.398 -1.292 5.238 1 90.31 80 GLN A CA 1
ATOM 512 C C . GLN A 1 80 ? -5.258 -2.545 5.102 1 90.31 80 GLN A C 1
ATOM 514 O O . GLN A 1 80 ? -5.707 -3.109 6.102 1 90.31 80 GLN A O 1
ATOM 519 N N . VAL A 1 81 ? -5.41 -2.938 3.945 1 89.75 81 VAL A N 1
ATOM 520 C CA . VAL A 1 81 ? -6.262 -4.098 3.703 1 89.75 81 VAL A CA 1
ATOM 521 C C . VAL A 1 81 ? -5.512 -5.121 2.855 1 89.75 81 VAL A C 1
ATOM 523 O O . VAL A 1 81 ? -4.984 -4.789 1.79 1 89.75 81 VAL A O 1
ATOM 526 N N . VAL A 1 82 ? -5.434 -6.316 3.277 1 89.31 82 VAL A N 1
ATOM 527 C CA . VAL A 1 82 ? -5.043 -7.465 2.467 1 89.31 82 VAL A CA 1
ATOM 528 C C . VAL A 1 82 ? -6.199 -8.461 2.385 1 89.31 82 VAL A C 1
ATOM 530 O O . VAL A 1 82 ? -6.656 -8.977 3.408 1 89.31 82 VAL A O 1
ATOM 533 N N . GLY A 1 83 ? -6.742 -8.797 1.188 1 86.38 83 GLY A N 1
ATOM 534 C CA . GLY A 1 83 ? -7.848 -9.727 0.99 1 86.38 83 GLY A CA 1
ATOM 535 C C . GLY A 1 83 ? -7.602 -10.719 -0.13 1 86.38 83 GLY A C 1
ATOM 536 O O . GLY A 1 83 ? -7.352 -10.32 -1.271 1 86.38 83 GLY A O 1
ATOM 537 N N . SER A 1 84 ? -7.832 -11.945 0.149 1 79.31 84 SER A N 1
ATOM 538 C CA . SER A 1 84 ? -7.695 -12.953 -0.896 1 79.31 84 SER A CA 1
ATOM 539 C C . SER A 1 84 ? -8.992 -13.125 -1.671 1 79.31 84 SER A C 1
ATOM 541 O O . SER A 1 84 ? -8.977 -13.5 -2.846 1 79.31 84 SER A O 1
ATOM 543 N N . GLY A 1 85 ? -10.148 -12.961 -0.975 1 76.56 85 GLY A N 1
ATOM 544 C CA . GLY A 1 85 ? -11.438 -13 -1.648 1 76.56 85 GLY A CA 1
ATOM 545 C C . GLY A 1 85 ? -11.844 -11.664 -2.242 1 76.56 85 GLY A C 1
ATOM 546 O O . GLY A 1 85 ? -11 -10.812 -2.51 1 76.56 85 GLY A O 1
ATOM 547 N N . ARG A 1 86 ? -13.25 -11.516 -2.543 1 79.12 86 ARG A N 1
ATOM 548 C CA . ARG A 1 86 ? -13.773 -10.242 -3.012 1 79.12 86 ARG A CA 1
ATOM 549 C C . ARG A 1 86 ? -13.609 -9.156 -1.954 1 79.12 86 ARG A C 1
ATOM 551 O O . ARG A 1 86 ? -13.961 -9.359 -0.789 1 79.12 86 ARG A O 1
ATOM 558 N N . THR A 1 87 ? -13.031 -8.047 -2.42 1 80.56 87 THR A N 1
ATOM 559 C CA . THR A 1 87 ? -12.789 -6.922 -1.522 1 80.56 87 THR A CA 1
ATOM 560 C C . THR A 1 87 ? -13.461 -5.656 -2.039 1 80.56 87 THR A C 1
ATOM 562 O O . THR A 1 87 ? -13.281 -5.281 -3.199 1 80.56 87 THR A O 1
ATOM 565 N N . LYS A 1 88 ? -14.273 -5.117 -1.236 1 82.19 88 LYS A N 1
ATOM 566 C CA . LYS A 1 88 ? -14.93 -3.861 -1.575 1 82.19 88 LYS A CA 1
ATOM 567 C C . LYS A 1 88 ? -14.742 -2.826 -0.471 1 82.19 88 LYS A C 1
ATOM 569 O O . LYS A 1 88 ? -14.898 -3.137 0.711 1 82.19 88 LYS A O 1
ATOM 574 N N . GLY A 1 89 ? -14.453 -1.62 -0.781 1 80.81 89 GLY A N 1
ATOM 575 C CA . GLY A 1 89 ? -14.281 -0.533 0.17 1 80.81 89 GLY A CA 1
ATOM 576 C C . GLY A 1 89 ? -14.977 0.746 -0.255 1 80.81 89 GLY A C 1
ATOM 577 O O . GLY A 1 89 ? -14.992 1.088 -1.44 1 80.81 89 GLY A O 1
ATOM 578 N N . ARG A 1 90 ? -15.625 1.405 0.556 1 86.56 90 ARG A N 1
ATOM 579 C CA . ARG A 1 90 ? -16.109 2.775 0.427 1 86.56 90 ARG A CA 1
ATOM 580 C C . ARG A 1 90 ? -15.766 3.596 1.666 1 86.56 90 ARG A C 1
ATOM 582 O O . ARG A 1 90 ? -16.656 4.078 2.365 1 86.56 90 ARG A O 1
ATOM 589 N N . ASP A 1 91 ? -14.484 3.766 1.782 1 85.38 91 ASP A N 1
ATOM 590 C CA . ASP A 1 91 ? -14.031 4.359 3.035 1 85.38 91 ASP A CA 1
ATOM 591 C C . ASP A 1 91 ? -13.766 5.855 2.869 1 85.38 91 ASP A C 1
ATOM 593 O O . ASP A 1 91 ? -13.5 6.324 1.761 1 85.38 91 ASP A O 1
ATOM 597 N N . ARG A 1 92 ? -14.031 6.488 3.975 1 90.31 92 ARG A N 1
ATOM 598 C CA . ARG A 1 92 ? -13.633 7.887 4.086 1 90.31 92 ARG A CA 1
ATOM 599 C C . ARG A 1 92 ? -12.484 8.047 5.078 1 90.31 92 ARG A C 1
ATOM 601 O O . ARG A 1 92 ? -12.633 7.727 6.258 1 90.31 92 ARG A O 1
ATOM 608 N N . LEU A 1 93 ? -11.352 8.43 4.578 1 90.25 93 LEU A N 1
ATOM 609 C CA . LEU A 1 93 ? -10.188 8.695 5.41 1 90.25 93 LEU A CA 1
ATOM 610 C C . LEU A 1 93 ? -9.852 10.18 5.422 1 90.25 93 LEU A C 1
ATOM 612 O O . LEU A 1 93 ? -9.672 10.789 4.367 1 90.25 93 LEU A O 1
ATOM 616 N N . GLU A 1 94 ? -9.781 10.758 6.566 1 90.62 94 GLU A N 1
ATOM 617 C CA . GLU A 1 94 ? -9.445 12.172 6.723 1 90.62 94 GLU A CA 1
ATOM 618 C C . GLU A 1 94 ? -8.344 12.367 7.758 1 90.62 94 GLU A C 1
ATOM 620 O O . GLU A 1 94 ? -8.492 11.977 8.914 1 90.62 94 GLU A O 1
ATOM 625 N N . GLY A 1 95 ? -7.246 12.906 7.34 1 89.44 95 GLY A N 1
ATOM 626 C CA . GLY A 1 95 ? -6.18 13.367 8.211 1 89.44 95 GLY A CA 1
ATOM 627 C C . GLY A 1 95 ? -6.023 14.875 8.227 1 89.44 95 GLY A C 1
ATOM 628 O O . GLY A 1 95 ? -5.789 15.484 7.184 1 89.44 95 GLY A O 1
ATOM 629 N N . GLU A 1 96 ? -6.117 15.57 9.328 1 85.94 96 GLU A N 1
ATOM 630 C CA . GLU A 1 96 ? -5.969 17.01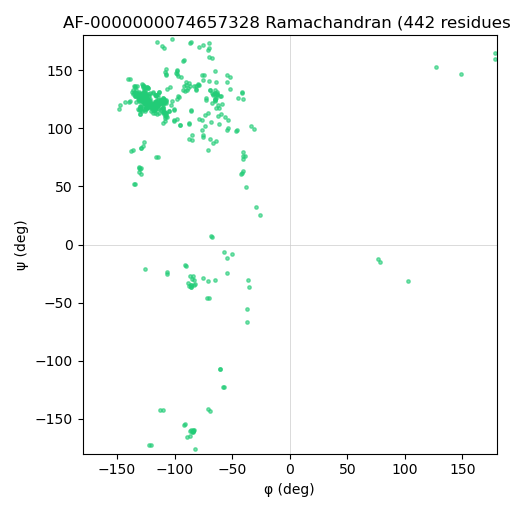6 9.484 1 85.94 96 GLU A CA 1
ATOM 631 C C . GLU A 1 96 ? -4.883 17.359 10.5 1 85.94 96 GLU A C 1
ATOM 633 O O . GLU A 1 96 ? -4.801 16.734 11.562 1 85.94 96 GLU A O 1
ATOM 638 N N . GLY A 1 97 ? -4.02 18.375 10.086 1 81.12 97 GLY A N 1
ATOM 639 C CA . GLY A 1 97 ? -3.006 18.875 11 1 81.12 97 GLY A CA 1
ATOM 640 C C . GLY A 1 97 ? -2.941 20.391 11.047 1 81.12 97 GLY A C 1
ATOM 641 O O . GLY A 1 97 ? -2.725 21.031 10.023 1 81.12 97 GLY A O 1
ATOM 642 N N . ASP A 1 98 ? -3.066 21.062 12.023 1 75.81 98 ASP A N 1
ATOM 643 C CA . ASP A 1 98 ? -2.953 22.516 12.18 1 75.81 98 ASP A CA 1
ATOM 644 C C . ASP A 1 98 ? -1.493 22.953 12.156 1 75.81 98 ASP A C 1
ATOM 646 O O . ASP A 1 98 ? -1.172 24.031 11.641 1 75.81 98 ASP A O 1
ATOM 650 N N . GLY A 1 99 ? -0.624 22.25 12.523 1 70.94 99 GLY A N 1
ATOM 651 C CA . GLY A 1 99 ? 0.791 22.578 12.523 1 70.94 99 GLY A CA 1
ATOM 652 C C . GLY A 1 99 ? 1.646 21.562 11.789 1 70.94 99 GLY A C 1
ATOM 653 O O . GLY A 1 99 ? 2.777 21.859 11.398 1 70.94 99 GLY A O 1
ATOM 654 N N . GLY A 1 100 ? 1.12 20.422 11.664 1 72.56 100 GLY A N 1
ATOM 655 C CA . GLY A 1 100 ? 1.768 19.359 10.922 1 72.56 100 GLY A CA 1
ATOM 656 C C . GLY A 1 100 ? 1 18.938 9.68 1 72.56 100 GLY A C 1
ATOM 657 O O . GLY A 1 100 ? 0.014 19.578 9.312 1 72.56 100 GLY A O 1
ATOM 658 N N . GLY A 1 101 ? 1.466 18.156 8.93 1 79.75 101 GLY A N 1
ATOM 659 C CA . GLY A 1 101 ? 0.77 17.625 7.766 1 79.75 101 GLY A CA 1
ATOM 660 C C . GLY A 1 101 ? -0.366 16.688 8.125 1 79.75 101 GLY A C 1
ATOM 661 O O . GLY A 1 101 ? -0.351 16.062 9.188 1 79.75 101 GLY A O 1
ATOM 662 N N . GLY A 1 102 ? -1.443 16.734 7.453 1 89 102 GLY A N 1
ATOM 663 C CA . GLY A 1 102 ? -2.479 15.719 7.496 1 89 102 GLY A CA 1
ATOM 664 C C . GLY A 1 102 ? -2.293 14.633 6.449 1 89 102 GLY A C 1
ATOM 665 O O . GLY A 1 102 ? -2.018 14.93 5.285 1 89 102 GLY A O 1
ATOM 666 N N . GLU A 1 103 ? -2.406 13.367 6.875 1 89.75 103 GLU A N 1
ATOM 667 C CA . GLU A 1 103 ? -2.197 12.266 5.938 1 89.75 103 GLU A CA 1
ATOM 668 C C . GLU A 1 103 ? -3.383 11.305 5.945 1 89.75 103 GLU A C 1
ATOM 670 O O . GLU A 1 103 ? -3.85 10.898 7.008 1 89.75 103 GLU A O 1
ATOM 675 N N . ALA A 1 104 ? -3.9 10.992 4.77 1 92.69 104 ALA A N 1
ATOM 676 C CA . ALA A 1 104 ? -4.844 9.898 4.547 1 92.69 104 ALA A CA 1
ATOM 677 C C . ALA A 1 104 ? -4.25 8.844 3.619 1 92.69 104 ALA A C 1
ATOM 679 O O . ALA A 1 104 ? -3.93 9.133 2.465 1 92.69 104 ALA A O 1
ATOM 680 N N . ILE A 1 105 ? -4.062 7.691 4.074 1 92 105 ILE A N 1
ATOM 681 C CA . ILE A 1 105 ? -3.365 6.637 3.346 1 92 105 ILE A CA 1
ATOM 682 C C . ILE A 1 105 ? -4.242 5.391 3.279 1 92 105 ILE A C 1
ATOM 684 O O . ILE A 1 105 ? -4.73 4.91 4.305 1 92 105 ILE A O 1
ATOM 688 N N . CYS A 1 106 ? -4.445 4.84 2.143 1 93.88 106 CYS A N 1
ATOM 689 C CA . CYS A 1 106 ? -5.082 3.545 1.927 1 93.88 106 CYS A CA 1
ATOM 690 C C . CYS A 1 106 ? -4.168 2.615 1.136 1 93.88 106 CYS A C 1
ATOM 692 O O . CYS A 1 106 ? -3.746 2.949 0.028 1 93.88 106 CYS A O 1
ATOM 694 N N . GLN A 1 107 ? -3.822 1.528 1.631 1 90.81 107 GLN A N 1
ATOM 695 C CA . GLN A 1 107 ? -3.08 0.463 0.965 1 90.81 107 GLN A CA 1
ATOM 696 C C . GLN A 1 107 ? -3.922 -0.803 0.846 1 90.81 107 GLN A C 1
ATOM 698 O O . GLN A 1 107 ? -4.359 -1.362 1.854 1 90.81 107 GLN A O 1
ATOM 703 N N . VAL A 1 108 ? -4.047 -1.202 -0.314 1 91.06 108 VAL A N 1
ATOM 704 C CA . VAL A 1 108 ? -4.895 -2.365 -0.551 1 91.06 108 VAL A CA 1
ATOM 705 C C . VAL A 1 108 ? -4.145 -3.389 -1.401 1 91.06 108 VAL A C 1
ATOM 707 O O . VAL A 1 108 ? -3.607 -3.053 -2.461 1 91.06 108 VAL A O 1
ATOM 710 N N . VAL A 1 109 ? -4.051 -4.605 -0.948 1 90.19 109 VAL A N 1
ATOM 711 C CA . VAL A 1 109 ? -3.672 -5.758 -1.763 1 90.19 109 VAL A CA 1
ATOM 712 C C . VAL A 1 109 ? -4.848 -6.723 -1.869 1 90.19 109 VAL A C 1
ATOM 714 O O . VAL A 1 109 ? -5.316 -7.258 -0.86 1 90.19 109 VAL A O 1
ATOM 717 N N . GLY A 1 110 ? -5.422 -7.004 -3.104 1 87.25 110 GLY A N 1
ATOM 718 C CA . GLY A 1 110 ? -6.531 -7.91 -3.348 1 87.25 110 GLY A CA 1
ATOM 719 C C . GLY A 1 110 ? -6.238 -8.938 -4.43 1 87.25 110 GLY A C 1
ATOM 720 O O . GLY A 1 110 ? -6.051 -8.578 -5.594 1 87.25 110 GLY A O 1
ATOM 721 N N . SER A 1 111 ? -6.375 -10.172 -4.078 1 79.69 111 SER A N 1
ATOM 722 C CA . SER A 1 111 ? -6.188 -11.203 -5.09 1 79.69 111 SER A CA 1
ATOM 723 C C . SER A 1 111 ? -7.477 -11.461 -5.867 1 79.69 111 SER A C 1
ATOM 725 O O . SER A 1 111 ? -7.434 -11.852 -7.035 1 79.69 111 SER A O 1
ATOM 727 N N . GLY A 1 112 ? -8.648 -11.367 -5.203 1 77.5 112 GLY A N 1
ATOM 728 C CA . GLY A 1 112 ? -9.93 -11.5 -5.875 1 77.5 112 GLY A CA 1
ATOM 729 C C . GLY A 1 112 ? -10.398 -10.203 -6.508 1 77.5 112 GLY A C 1
ATOM 730 O O . GLY A 1 112 ? -9.594 -9.336 -6.832 1 77.5 112 GLY A O 1
ATOM 731 N N . ARG A 1 113 ? -11.812 -10.125 -6.793 1 79.25 113 ARG A N 1
ATOM 732 C CA . ARG A 1 113 ? -12.398 -8.898 -7.305 1 79.25 113 ARG A CA 1
ATOM 733 C C . ARG A 1 113 ? -12.289 -7.77 -6.277 1 79.25 113 ARG A C 1
ATOM 735 O O . ARG A 1 113 ? -12.648 -7.949 -5.113 1 79.25 113 ARG A O 1
ATOM 742 N N . THR A 1 114 ? -11.75 -6.625 -6.797 1 80.88 114 THR A N 1
ATOM 743 C CA . THR A 1 114 ? -11.523 -5.465 -5.941 1 80.88 114 THR A CA 1
ATOM 744 C C . THR A 1 114 ? -12.289 -4.254 -6.457 1 80.88 114 THR A C 1
ATOM 746 O O . THR A 1 114 ? -12.211 -3.918 -7.641 1 80.88 114 THR A O 1
ATOM 749 N N . LYS A 1 115 ? -13.078 -3.695 -5.605 1 82.56 115 LYS A N 1
ATOM 750 C CA . LYS A 1 115 ? -13.797 -2.461 -5.914 1 82.56 115 LYS A CA 1
ATOM 751 C C . LYS A 1 115 ? -13.609 -1.427 -4.809 1 82.56 115 LYS A C 1
ATOM 753 O O . LYS A 1 115 ? -13.984 -1.666 -3.658 1 82.56 115 LYS A O 1
ATOM 758 N N . TRP A 1 116 ? -13.117 -0.273 -5.184 1 82.75 116 TRP A N 1
ATOM 759 C CA . TRP A 1 116 ? -12.828 0.727 -4.16 1 82.75 116 TRP A CA 1
ATOM 760 C C . TRP A 1 116 ? -13.352 2.098 -4.578 1 82.75 116 TRP A C 1
ATOM 762 O O . TRP A 1 116 ? -13.117 2.543 -5.703 1 82.75 116 TRP A O 1
ATOM 772 N N . ARG A 1 117 ? -14.102 2.75 -3.766 1 85.88 117 ARG A N 1
ATOM 773 C CA . ARG A 1 117 ? -14.648 4.09 -3.941 1 85.88 117 ARG A CA 1
ATOM 774 C C . ARG A 1 117 ? -14.367 4.965 -2.725 1 85.88 117 ARG A C 1
ATOM 776 O O . ARG A 1 117 ? -15.289 5.438 -2.064 1 85.88 117 ARG A O 1
ATOM 783 N N . ASP A 1 118 ? -13.109 5.195 -2.586 1 84.88 118 ASP A N 1
ATOM 784 C CA . ASP A 1 118 ? -12.75 5.863 -1.336 1 84.88 118 ASP A CA 1
ATOM 785 C C . ASP A 1 118 ? -12.586 7.367 -1.544 1 84.88 118 ASP A C 1
ATOM 787 O O . ASP A 1 118 ? -12.344 7.82 -2.664 1 84.88 118 ASP A O 1
ATOM 791 N N . ARG A 1 119 ? -12.898 7.996 -0.466 1 89.44 119 ARG A N 1
ATOM 792 C CA . ARG A 1 119 ? -12.531 9.406 -0.348 1 89.44 119 ARG A CA 1
ATOM 793 C C . ARG A 1 119 ? -11.398 9.594 0.654 1 89.44 119 ARG A C 1
ATOM 795 O O . ARG A 1 119 ? -11.539 9.258 1.832 1 89.44 119 ARG A O 1
ATOM 802 N N . LEU A 1 120 ? -10.25 10.008 0.158 1 90.75 120 LEU A N 1
ATOM 803 C CA . LEU A 1 120 ? -9.094 10.289 0.999 1 90.75 120 LEU A CA 1
ATOM 804 C C . LEU A 1 120 ? -8.781 11.781 1.006 1 90.75 120 LEU A C 1
ATOM 806 O O . LEU A 1 120 ? -8.578 12.383 -0.051 1 90.75 120 LEU A O 1
ATOM 810 N N . GLU A 1 121 ? -8.758 12.383 2.139 1 91 121 GLU A N 1
ATOM 811 C CA . GLU A 1 121 ? -8.461 13.805 2.289 1 91 121 GLU A CA 1
ATOM 812 C C . GLU A 1 121 ? -7.387 14.039 3.344 1 91 121 GLU A C 1
ATOM 814 O O . GLU A 1 121 ? -7.562 13.68 4.508 1 91 121 GLU A O 1
ATOM 819 N N . GLY A 1 122 ? -6.293 14.547 2.926 1 90.06 122 GLY A N 1
ATOM 820 C CA . GLY A 1 122 ? -5.254 15.039 3.816 1 90.06 122 GLY A CA 1
ATOM 821 C C . GLY A 1 122 ? -5.125 16.547 3.807 1 90.06 122 GLY A C 1
ATOM 822 O O . GLY A 1 122 ? -4.93 17.156 2.75 1 90.06 122 GLY A O 1
ATOM 823 N N . GLU A 1 123 ? -5.211 17.234 4.926 1 86 123 GLU A N 1
ATOM 824 C CA . GLU A 1 123 ? -5.113 18.688 5.043 1 86 123 GLU A CA 1
ATOM 825 C C . GLU A 1 123 ? -4.039 19.094 6.051 1 86 123 GLU A C 1
ATOM 827 O O . GLU A 1 123 ? -3.996 18.562 7.16 1 86 123 GLU A O 1
ATOM 832 N N . GLY A 1 124 ? -3.164 19.875 5.715 1 82.88 124 GLY A N 1
ATOM 833 C CA . GLY A 1 124 ? -2.225 20.547 6.605 1 82.88 124 GLY A CA 1
ATOM 834 C C . GLY A 1 124 ? -2.471 22.031 6.727 1 82.88 124 GLY A C 1
ATOM 835 O O . GLY A 1 124 ? -2.268 22.781 5.77 1 82.88 124 GLY A O 1
ATOM 836 N N . ASP A 1 125 ? -3.047 22.234 7.914 1 69.25 125 ASP A N 1
ATOM 837 C CA . ASP A 1 125 ? -3.344 23.625 8.281 1 69.25 125 ASP A CA 1
ATOM 838 C C . ASP A 1 125 ? -2.252 24.203 9.18 1 69.25 125 ASP A C 1
ATOM 840 O O . ASP A 1 125 ? -1.589 23.453 9.914 1 69.25 125 ASP A O 1
ATOM 844 N N . GLY A 1 126 ? -1.45 25.156 8.531 1 62.28 126 GLY A N 1
ATOM 845 C CA . GLY A 1 126 ? -0.543 25.953 9.352 1 62.28 126 GLY A CA 1
ATOM 846 C C . GLY A 1 126 ? 0.719 26.359 8.617 1 62.28 126 GLY A C 1
ATOM 847 O O . GLY A 1 126 ? 1.035 25.812 7.559 1 62.28 126 GLY A O 1
ATOM 848 N N . GLY A 1 127 ? 1.152 27.453 8.945 1 55.66 127 GLY A N 1
ATOM 849 C CA . GLY A 1 127 ? 2.328 28.125 8.414 1 55.66 127 GLY A CA 1
ATOM 850 C C . GLY A 1 127 ? 3.562 27.234 8.398 1 55.66 127 GLY A C 1
ATOM 851 O O . GLY A 1 127 ? 4.629 27.656 7.945 1 55.66 127 GLY A O 1
ATOM 852 N N . GLY A 1 128 ? 3.428 26.016 9.031 1 56.22 128 GLY A N 1
ATOM 853 C CA . GLY A 1 128 ? 4.621 25.188 8.984 1 56.22 128 GLY A CA 1
ATOM 854 C C . GLY A 1 128 ? 4.707 24.328 7.734 1 56.22 128 GLY A C 1
ATOM 855 O O . GLY A 1 128 ? 3.836 24.406 6.863 1 56.22 128 GLY A O 1
ATOM 856 N N . ASP A 1 129 ? 5.832 23.594 7.492 1 59.72 129 ASP A N 1
ATOM 857 C CA . ASP A 1 129 ? 6.223 22.812 6.316 1 59.72 129 ASP A CA 1
ATOM 858 C C . ASP A 1 129 ? 5.332 21.594 6.145 1 59.72 129 ASP A C 1
ATOM 860 O O . ASP A 1 129 ? 5.602 20.734 5.301 1 59.72 129 ASP A O 1
ATOM 864 N N . GLY A 1 130 ? 4.254 21.5 6.996 1 70.5 130 GLY A N 1
ATOM 865 C CA . GLY A 1 130 ? 3.461 20.297 6.859 1 70.5 130 GLY A CA 1
ATOM 866 C C . GLY A 1 130 ? 2.393 20.391 5.789 1 70.5 130 GLY A C 1
ATOM 867 O O . GLY A 1 130 ? 1.549 21.297 5.832 1 70.5 130 GLY A O 1
ATOM 868 N N . GLY A 1 131 ? 2.398 19.656 4.691 1 79.25 131 GLY A N 1
ATOM 869 C CA . GLY A 1 131 ? 1.4 19.547 3.639 1 79.25 131 GLY A CA 1
ATOM 870 C C . GLY A 1 131 ? 0.396 18.438 3.887 1 79.25 131 GLY A C 1
ATOM 871 O O . GLY A 1 131 ? 0.511 17.688 4.863 1 79.25 131 GLY A O 1
ATOM 872 N N . GLY A 1 132 ? -0.736 18.531 3.256 1 88.12 132 GLY A N 1
ATOM 873 C CA . GLY A 1 132 ? -1.688 17.438 3.234 1 88.12 132 GLY A CA 1
ATOM 874 C C . GLY A 1 132 ? -1.336 16.359 2.223 1 88.12 132 GLY A C 1
ATOM 875 O O . GLY A 1 132 ? -0.925 16.672 1.102 1 88.12 132 GLY A O 1
ATOM 876 N N . GLU A 1 133 ? -1.464 15.125 2.574 1 89.31 133 GLU A N 1
ATOM 877 C CA . GLU A 1 133 ? -1.158 14.016 1.674 1 89.31 133 GLU A CA 1
ATOM 878 C C . GLU A 1 133 ? -2.289 12.992 1.656 1 89.31 133 GLU A C 1
ATOM 880 O O . GLU A 1 133 ? -2.773 12.578 2.711 1 89.31 133 GLU A O 1
ATOM 885 N N . ALA A 1 134 ? -2.787 12.695 0.495 1 93.12 134 ALA A N 1
ATOM 886 C CA . ALA A 1 134 ? -3.689 11.562 0.28 1 93.12 134 ALA A CA 1
ATOM 887 C C . ALA A 1 134 ? -3.049 10.523 -0.628 1 93.12 134 ALA A C 1
ATOM 889 O O . ALA A 1 134 ? -2.688 10.82 -1.77 1 93.12 134 ALA A O 1
ATOM 890 N N . VAL A 1 135 ? -2.893 9.32 -0.132 1 92.06 135 VAL A N 1
ATOM 891 C CA . VAL A 1 135 ? -2.223 8.258 -0.875 1 92.06 135 VAL A CA 1
ATOM 892 C C . VAL A 1 135 ? -3.129 7.031 -0.952 1 92.06 135 VAL A C 1
ATOM 894 O O . VAL A 1 135 ? -3.621 6.551 0.071 1 92.06 135 VAL A O 1
ATOM 897 N N . CYS A 1 136 ? -3.273 6.535 -2.123 1 93.06 136 CYS A N 1
ATOM 898 C CA . CYS A 1 136 ? -3.91 5.242 -2.361 1 93.06 136 CYS A CA 1
ATOM 899 C C . CYS A 1 136 ? -2.982 4.312 -3.131 1 93.06 136 CYS A C 1
ATOM 901 O O . CYS A 1 136 ? -2.545 4.637 -4.234 1 93.06 136 CYS A O 1
ATOM 903 N N . GLN A 1 137 ? -2.625 3.256 -2.615 1 90.75 137 GLN A N 1
ATOM 904 C CA . GLN A 1 137 ? -1.874 2.193 -3.273 1 90.75 137 GLN A CA 1
ATOM 905 C C . GLN A 1 137 ? -2.707 0.92 -3.389 1 90.75 137 GLN A C 1
ATOM 907 O O . GLN A 1 137 ? -3.135 0.359 -2.377 1 90.75 137 GLN A O 1
ATOM 912 N N . VAL A 1 138 ? -2.861 0.494 -4.582 1 90.06 138 VAL A N 1
ATOM 913 C CA . VAL A 1 138 ? -3.658 -0.708 -4.793 1 90.06 138 VAL A CA 1
ATOM 914 C C . VAL A 1 138 ? -2.879 -1.703 -5.648 1 90.06 138 VAL A C 1
ATOM 916 O O . VAL A 1 138 ? -2.371 -1.349 -6.715 1 90.06 138 VAL A O 1
ATOM 919 N N . VAL A 1 139 ? -2.707 -2.873 -5.172 1 89.75 139 VAL A N 1
ATOM 920 C CA . VAL A 1 139 ? -2.281 -4.008 -5.984 1 89.75 139 VAL A CA 1
ATOM 921 C C . VAL A 1 139 ? -3.428 -5.012 -6.113 1 89.75 139 VAL A C 1
ATOM 923 O O . VAL A 1 139 ? -3.896 -5.555 -5.109 1 89.75 139 VAL A O 1
ATOM 926 N N . GLY A 1 140 ? -3.971 -5.297 -7.34 1 85.81 140 GLY A N 1
ATOM 927 C CA . GLY A 1 140 ? -5.039 -6.246 -7.598 1 85.81 140 GLY A CA 1
ATOM 928 C C . GLY A 1 140 ? -4.688 -7.27 -8.664 1 85.81 140 GLY A C 1
ATOM 929 O O . GLY A 1 140 ? -4.438 -6.91 -9.812 1 85.81 140 GLY A O 1
ATOM 930 N N . SER A 1 141 ? -4.812 -8.531 -8.32 1 78.88 141 SER A N 1
ATOM 931 C CA . SER A 1 141 ? -4.559 -9.562 -9.312 1 78.88 141 SER A CA 1
ATOM 932 C C . SER A 1 141 ? -5.816 -9.891 -10.109 1 78.88 141 SER A C 1
ATOM 934 O O . SER A 1 141 ? -5.738 -10.312 -11.266 1 78.88 141 SER A O 1
ATOM 936 N N . GLY A 1 142 ? -7.008 -9.859 -9.461 1 76.5 142 GLY A N 1
ATOM 937 C CA . GLY A 1 142 ? -8.266 -10.055 -10.164 1 76.5 142 GLY A CA 1
ATOM 938 C C . GLY A 1 142 ? -8.797 -8.781 -10.797 1 76.5 142 GLY A C 1
ATOM 939 O O . GLY A 1 142 ? -8.031 -7.867 -11.102 1 76.5 142 GLY A O 1
ATOM 940 N N . ARG A 1 143 ? -10.203 -8.766 -11.109 1 79.81 143 ARG A N 1
ATOM 941 C CA . ARG A 1 143 ? -10.844 -7.551 -11.609 1 79.81 143 ARG A CA 1
ATOM 942 C C . ARG A 1 143 ? -10.797 -6.438 -10.562 1 79.81 143 ARG A C 1
ATOM 944 O O . ARG A 1 143 ? -11.211 -6.629 -9.422 1 79.81 143 ARG A O 1
ATOM 951 N N . THR A 1 144 ? -10.266 -5.309 -11.023 1 78.69 144 THR A N 1
ATOM 952 C CA . THR A 1 144 ? -10.047 -4.176 -10.125 1 78.69 144 THR A CA 1
ATOM 953 C C . THR A 1 144 ? -10.711 -2.918 -10.672 1 78.69 144 THR A C 1
ATOM 955 O O . THR A 1 144 ? -10.469 -2.527 -11.812 1 78.69 144 THR A O 1
ATOM 958 N N . LYS A 1 145 ? -11.586 -2.387 -9.906 1 81.19 145 LYS A N 1
ATOM 959 C CA . LYS A 1 145 ? -12.25 -1.142 -10.281 1 81.19 145 LYS A CA 1
ATOM 960 C C . LYS A 1 145 ? -12.156 -0.111 -9.156 1 81.19 145 LYS A C 1
ATOM 962 O O . LYS A 1 145 ? -12.32 -0.448 -7.98 1 81.19 145 LYS A O 1
ATOM 967 N N . GLY A 1 146 ? -11.898 1.131 -9.508 1 79.12 146 GLY A N 1
ATOM 968 C CA . GLY A 1 146 ? -11.797 2.199 -8.531 1 79.12 146 GLY A CA 1
ATOM 969 C C . GLY A 1 146 ? -12.43 3.498 -8.992 1 79.12 146 GLY A C 1
ATOM 970 O O . GLY A 1 146 ? -12.438 3.799 -10.188 1 79.12 146 GLY A O 1
ATOM 971 N N . ARG A 1 147 ? -13.047 4.219 -8.148 1 84.19 147 ARG A N 1
ATOM 972 C CA . ARG A 1 147 ? -13.477 5.605 -8.297 1 84.19 147 ARG A CA 1
ATOM 973 C C . ARG A 1 147 ? -13.172 6.418 -7.047 1 84.19 147 ARG A C 1
ATOM 975 O O . ARG A 1 147 ? -14.062 6.676 -6.234 1 84.19 147 ARG A O 1
ATOM 982 N N . ASP A 1 148 ? -11.977 6.801 -7.031 1 84.75 148 ASP A N 1
ATOM 983 C CA . ASP A 1 148 ? -11.547 7.422 -5.781 1 84.75 148 ASP A CA 1
ATOM 984 C C . ASP A 1 148 ? -11.383 8.93 -5.945 1 84.75 148 ASP A C 1
ATOM 986 O O . ASP A 1 148 ? -11.141 9.414 -7.051 1 84.75 148 ASP A O 1
ATOM 990 N N . ARG A 1 149 ? -11.711 9.539 -4.848 1 88.12 149 ARG A N 1
ATOM 991 C CA . ARG A 1 149 ? -11.391 10.953 -4.711 1 88.12 149 ARG A CA 1
ATOM 992 C C . ARG A 1 149 ? -10.266 11.164 -3.699 1 88.12 149 ARG A C 1
ATOM 994 O O . ARG A 1 149 ? -10.414 10.812 -2.527 1 88.12 149 ARG A O 1
ATOM 1001 N N . LEU A 1 150 ? -9.141 11.602 -4.199 1 89.62 150 LEU A N 1
ATOM 1002 C CA . LEU A 1 150 ? -7.996 11.914 -3.35 1 89.62 150 LEU A CA 1
ATOM 1003 C C . LEU A 1 150 ? -7.723 13.414 -3.34 1 89.62 150 LEU A C 1
ATOM 1005 O O . LEU A 1 150 ? -7.512 14.016 -4.395 1 89.62 150 LEU A O 1
ATOM 1009 N N . GLU A 1 151 ? -7.695 14.023 -2.238 1 88.94 151 GLU A N 1
ATOM 1010 C CA . GLU A 1 151 ? -7.426 15.445 -2.084 1 88.94 151 GLU A CA 1
ATOM 1011 C C . GLU A 1 151 ? -6.352 15.695 -1.027 1 88.94 151 GLU A C 1
ATOM 1013 O O . GLU A 1 151 ? -6.52 15.312 0.133 1 88.94 151 GLU A O 1
ATOM 1018 N N . GLY A 1 152 ? -5.289 16.219 -1.423 1 88.44 152 GLY A N 1
ATOM 1019 C CA . GLY A 1 152 ? -4.266 16.75 -0.532 1 88.44 152 GLY A CA 1
ATOM 1020 C C . GLY A 1 152 ? -4.172 18.266 -0.557 1 88.44 152 GLY A C 1
ATOM 1021 O O . GLY A 1 152 ? -3.949 18.859 -1.612 1 88.44 152 GLY A O 1
ATOM 1022 N N . GLU A 1 153 ? -4.332 18.984 0.528 1 84.56 153 GLU A N 1
ATOM 1023 C CA . GLU A 1 153 ? -4.258 20.438 0.636 1 84.56 153 GLU A CA 1
ATOM 1024 C C . GLU A 1 153 ? -3.23 20.859 1.681 1 84.56 153 GLU A C 1
ATOM 1026 O O . GLU A 1 153 ? -3.143 20.266 2.752 1 84.56 153 GLU A O 1
ATOM 1031 N N . GLY A 1 154 ? -2.375 21.906 1.318 1 80.69 154 GLY A N 1
ATOM 1032 C CA . GLY A 1 154 ? -1.446 22.484 2.27 1 80.69 154 GLY A CA 1
ATOM 1033 C C . GLY A 1 154 ? -1.355 24 2.158 1 80.69 154 GLY A C 1
ATOM 1034 O O . GLY A 1 154 ? -1.058 24.531 1.087 1 80.69 154 GLY A O 1
ATOM 1035 N N . ASP A 1 155 ? -1.579 24.719 3.072 1 76 155 ASP A N 1
ATOM 1036 C CA . ASP A 1 155 ? -1.455 26.172 3.088 1 76 155 ASP A CA 1
ATOM 1037 C C . ASP A 1 155 ? 0.01 26.594 3.039 1 76 155 ASP A C 1
ATOM 1039 O O . ASP A 1 155 ? 0.362 27.547 2.346 1 76 155 ASP A O 1
ATOM 1043 N N . GLY A 1 156 ? 0.788 25.953 3.852 1 67.56 156 GLY A N 1
ATOM 1044 C CA . GLY A 1 156 ? 2.199 26.297 3.867 1 67.56 156 GLY A CA 1
ATOM 1045 C C . GLY A 1 156 ? 3.08 25.25 3.211 1 67.56 156 GLY A C 1
ATOM 1046 O O . GLY A 1 156 ? 4.195 25.547 2.781 1 67.56 156 GLY A O 1
ATOM 1047 N N . GLY A 1 157 ? 2.652 24.078 3.189 1 68.38 157 GLY A N 1
ATOM 1048 C CA . GLY A 1 157 ? 3.357 22.984 2.533 1 68.38 157 GLY A CA 1
ATOM 1049 C C . GLY A 1 157 ? 2.662 22.5 1.276 1 68.38 157 GLY A C 1
ATOM 1050 O O . GLY A 1 157 ? 1.624 23.047 0.885 1 68.38 157 GLY A O 1
ATOM 1051 N N . GLY A 1 158 ? 3.18 21.734 0.479 1 76.12 158 GLY A N 1
ATOM 1052 C CA . GLY A 1 158 ? 2.568 21.172 -0.71 1 76.12 158 GLY A CA 1
ATOM 1053 C C . GLY A 1 158 ? 1.473 20.172 -0.396 1 76.12 158 GLY A C 1
ATOM 1054 O O . GLY A 1 158 ? 1.516 19.5 0.638 1 76.12 158 GLY A O 1
ATOM 1055 N N . GLY A 1 159 ? 0.317 20.266 -1.04 1 85.19 159 GLY A N 1
ATOM 1056 C CA . GLY A 1 159 ? -0.666 19.188 -1.049 1 85.19 159 GLY A CA 1
ATOM 1057 C C . GLY A 1 159 ? -0.353 18.109 -2.059 1 85.19 159 GLY A C 1
ATOM 1058 O O . GLY A 1 159 ? -0.008 18.391 -3.205 1 85.19 159 GLY A O 1
ATOM 1059 N N . GLU A 1 160 ? -0.433 16.891 -1.685 1 85.25 160 GLU A N 1
ATOM 1060 C CA . GLU A 1 160 ? -0.117 15.773 -2.58 1 85.25 160 GLU A CA 1
ATOM 1061 C C . GLU A 1 160 ? -1.256 14.758 -2.627 1 85.25 160 GLU A C 1
ATOM 1063 O O . GLU A 1 160 ? -1.771 14.352 -1.584 1 85.25 160 GLU A O 1
ATOM 1068 N N . ALA A 1 161 ? -1.708 14.438 -3.801 1 89.62 161 ALA A N 1
ATOM 1069 C CA . ALA A 1 161 ? -2.607 13.305 -4.035 1 89.62 161 ALA A CA 1
ATOM 1070 C C . ALA A 1 161 ? -1.95 12.258 -4.926 1 89.62 161 ALA A C 1
ATOM 1072 O O . ALA A 1 161 ? -1.582 12.547 -6.066 1 89.62 161 ALA A O 1
ATOM 1073 N N . ILE A 1 162 ? -1.723 11.141 -4.473 1 87.06 162 ILE A N 1
ATOM 1074 C CA . ILE A 1 162 ? -0.986 10.094 -5.172 1 87.06 162 ILE A CA 1
ATOM 1075 C C . ILE A 1 162 ? -1.837 8.828 -5.25 1 87.06 162 ILE A C 1
ATOM 1077 O O . ILE A 1 162 ? -2.354 8.359 -4.234 1 87.06 162 ILE A O 1
ATOM 1081 N N . CYS A 1 163 ? -2.021 8.258 -6.367 1 88.44 163 CYS A N 1
ATOM 1082 C CA . CYS A 1 163 ? -2.631 6.953 -6.586 1 88.44 163 CYS A CA 1
ATOM 1083 C C . CYS A 1 163 ? -1.688 6.031 -7.348 1 88.44 163 CYS A C 1
ATOM 1085 O O . CYS A 1 163 ? -1.203 6.387 -8.422 1 88.44 163 CYS A O 1
ATOM 1087 N N . GLN A 1 164 ? -1.311 4.977 -6.848 1 85.12 164 GLN A N 1
ATOM 1088 C CA . GLN A 1 164 ? -0.553 3.918 -7.508 1 85.12 164 GLN A CA 1
ATOM 1089 C C . GLN A 1 164 ? -1.373 2.637 -7.605 1 85.12 164 GLN A C 1
ATOM 1091 O O . GLN A 1 164 ? -1.761 2.059 -6.59 1 85.12 164 GLN A O 1
ATOM 1096 N N . VAL A 1 165 ? -1.576 2.242 -8.805 1 85.44 165 VAL A N 1
ATOM 1097 C CA . VAL A 1 165 ? -2.373 1.036 -9.008 1 85.44 165 VAL A CA 1
ATOM 1098 C C . VAL A 1 165 ? -1.595 0.04 -9.859 1 85.44 165 VAL A C 1
ATOM 1100 O O . VAL A 1 165 ? -1.099 0.389 -10.938 1 85.44 165 VAL A O 1
ATOM 1103 N N . VAL A 1 166 ? -1.401 -1.091 -9.367 1 83.88 166 VAL A N 1
ATOM 1104 C CA . VAL A 1 166 ? -0.932 -2.225 -10.164 1 83.88 166 VAL A CA 1
ATOM 1105 C C . VAL A 1 166 ? -2.057 -3.242 -10.32 1 83.88 166 VAL A C 1
ATOM 1107 O O . VAL A 1 166 ? -2.588 -3.752 -9.336 1 83.88 166 VAL A O 1
ATOM 1110 N N . GLY A 1 167 ? -2.551 -3.543 -11.555 1 81.38 167 GLY A N 1
ATOM 1111 C CA . GLY A 1 167 ? -3.58 -4.531 -11.836 1 81.38 167 GLY A CA 1
ATOM 1112 C C . GLY A 1 167 ? -3.164 -5.547 -12.883 1 81.38 167 GLY A C 1
ATOM 1113 O O . GLY A 1 167 ? -2.959 -5.199 -14.047 1 81.38 167 GLY A O 1
ATOM 1114 N N . SER A 1 168 ? -3.139 -6.824 -12.484 1 74.88 168 SER A N 1
ATOM 1115 C CA . SER A 1 168 ? -2.822 -7.859 -13.461 1 74.88 168 SER A CA 1
ATOM 1116 C C . SER A 1 168 ? -4.055 -8.25 -14.266 1 74.88 168 SER A C 1
ATOM 1118 O O . SER A 1 168 ? -3.941 -8.695 -15.414 1 74.88 168 SER A O 1
ATOM 1120 N N . GLY A 1 169 ? -5.246 -8.25 -13.633 1 73.38 169 GLY A N 1
ATOM 1121 C CA . GLY A 1 169 ? -6.484 -8.508 -14.352 1 73.38 169 GLY A CA 1
ATOM 1122 C C . GLY A 1 169 ? -7.066 -7.258 -14.992 1 73.38 169 GLY A C 1
ATOM 1123 O O . GLY A 1 169 ? -6.336 -6.32 -15.32 1 73.38 169 GLY A O 1
ATOM 1124 N N . ARG A 1 170 ? -8.438 -7.281 -15.32 1 77.06 170 ARG A N 1
ATOM 1125 C CA . ARG A 1 170 ? -9.125 -6.109 -15.852 1 77.06 170 ARG A CA 1
ATOM 1126 C C . ARG A 1 170 ? -9.164 -4.98 -14.828 1 77.06 170 ARG A C 1
ATOM 1128 O O . ARG A 1 170 ? -9.609 -5.176 -13.703 1 77.06 170 ARG A O 1
ATOM 1135 N N . THR A 1 171 ? -8.656 -3.842 -15.227 1 74.56 171 THR A N 1
ATOM 1136 C CA . THR A 1 171 ? -8.562 -2.695 -14.336 1 74.56 171 THR A CA 1
ATOM 1137 C C . THR A 1 171 ? -9.297 -1.491 -14.914 1 74.56 171 THR A C 1
ATOM 1139 O O . THR A 1 171 ? -9.07 -1.119 -16.062 1 74.56 171 THR A O 1
ATOM 1142 N N . LYS A 1 172 ? -10.242 -0.965 -14.242 1 78.56 172 LYS A N 1
ATOM 1143 C CA . LYS A 1 172 ? -10.93 0.273 -14.594 1 78.56 172 LYS A CA 1
ATOM 1144 C C . LYS A 1 172 ? -10.852 1.286 -13.453 1 78.56 172 LYS A C 1
ATOM 1146 O O . LYS A 1 172 ? -11.305 1.012 -12.336 1 78.56 172 LYS A O 1
ATOM 1151 N N . TRP A 1 173 ? -10.328 2.428 -13.703 1 78.44 173 TRP A N 1
ATOM 1152 C CA . TRP A 1 173 ? -10.148 3.414 -12.648 1 78.44 173 TRP A CA 1
ATOM 1153 C C . TRP A 1 173 ? -10.578 4.801 -13.109 1 78.44 173 TRP A C 1
ATOM 1155 O O . TRP A 1 173 ? -10.258 5.219 -14.227 1 78.44 173 TRP A O 1
ATOM 1165 N N . ARG A 1 174 ? -11.406 5.555 -12.359 1 79.31 174 ARG A N 1
ATOM 1166 C CA . ARG A 1 174 ? -11.859 6.922 -12.594 1 79.31 174 ARG A CA 1
ATOM 1167 C C . ARG A 1 174 ? -11.617 7.797 -11.367 1 79.31 174 ARG A C 1
ATOM 1169 O O . ARG A 1 174 ? -12.492 7.941 -10.516 1 79.31 174 ARG A O 1
ATOM 1176 N N . ASP A 1 175 ? -10.492 8.273 -11.312 1 75.81 175 ASP A N 1
ATOM 1177 C CA . ASP A 1 175 ? -10.188 8.969 -10.062 1 75.81 175 ASP A CA 1
ATOM 1178 C C . ASP A 1 175 ? -10.125 10.477 -10.273 1 75.81 175 ASP A C 1
ATOM 1180 O O . ASP A 1 175 ? -9.891 10.945 -11.391 1 75.81 175 ASP A O 1
ATOM 1184 N N . ARG A 1 176 ? -10.484 11.125 -9.289 1 81 176 ARG A N 1
ATOM 1185 C CA . ARG A 1 176 ? -10.211 12.555 -9.148 1 81 176 ARG A CA 1
ATOM 1186 C C . ARG A 1 176 ? -9.125 12.805 -8.109 1 81 176 ARG A C 1
ATOM 1188 O O . ARG A 1 176 ? -9.297 12.469 -6.934 1 81 176 ARG A O 1
ATOM 1195 N N . LEU A 1 177 ? -7.969 13.219 -8.578 1 85.25 177 LEU A N 1
ATOM 1196 C CA . LEU A 1 177 ? -6.855 13.547 -7.695 1 85.25 177 LEU A CA 1
ATOM 1197 C C . LEU A 1 177 ? -6.59 15.047 -7.691 1 85.25 177 LEU A C 1
ATOM 1199 O O . LEU A 1 177 ? -6.383 15.648 -8.742 1 85.25 177 LEU A O 1
ATOM 1203 N N . GLU A 1 178 ? -6.562 15.672 -6.656 1 83.88 178 GLU A N 1
ATOM 1204 C CA . GLU A 1 178 ? -6.297 17.094 -6.496 1 83.88 178 GLU A CA 1
ATOM 1205 C C . GLU A 1 178 ? -5.234 17.344 -5.43 1 83.88 178 GLU A C 1
ATOM 1207 O O . GLU A 1 178 ? -5.43 17.016 -4.258 1 83.88 178 GLU A O 1
ATOM 1212 N N . GLY A 1 179 ? -4.145 17.797 -5.801 1 83.19 179 GLY A N 1
ATOM 1213 C CA . GLY A 1 179 ? -3.131 18.312 -4.898 1 83.19 179 GLY A CA 1
ATOM 1214 C C . GLY A 1 179 ? -3.002 19.828 -4.961 1 83.19 179 GLY A C 1
ATOM 1215 O O . GLY A 1 179 ? -2.652 20.375 -6.008 1 83.19 179 GLY A O 1
ATOM 1216 N N . GLU A 1 180 ? -3.322 20.578 -3.951 1 80.25 180 GLU A N 1
ATOM 1217 C CA . GLU A 1 180 ? -3.268 22.031 -3.914 1 80.25 180 GLU A CA 1
ATOM 1218 C C . GLU A 1 180 ? -2.271 22.531 -2.869 1 80.25 180 GLU A C 1
ATOM 1220 O O . GLU A 1 180 ? -2.203 21.984 -1.765 1 80.25 180 GLU A O 1
ATOM 1225 N N . GLY A 1 181 ? -1.331 23.453 -3.258 1 76.31 181 GLY A N 1
ATOM 1226 C CA . GLY A 1 181 ? -0.461 24.188 -2.344 1 76.31 181 GLY A CA 1
ATOM 1227 C C . GLY A 1 181 ? -0.541 25.688 -2.51 1 76.31 181 GLY A C 1
ATOM 1228 O O . GLY A 1 181 ? -0.527 26.203 -3.631 1 76.31 181 GLY A O 1
ATOM 1229 N N . ASP A 1 182 ? -0.984 26.438 -1.53 1 70.31 182 ASP A N 1
ATOM 1230 C CA . ASP A 1 182 ? -0.99 27.906 -1.594 1 70.31 182 ASP A CA 1
ATOM 1231 C C . ASP A 1 182 ? 0.415 28.469 -1.395 1 70.31 182 ASP A C 1
ATOM 1233 O O . ASP A 1 182 ? 1.115 28.078 -0.454 1 70.31 182 ASP A O 1
ATOM 1237 N N . GLY A 1 183 ? 1.189 28.75 -2.498 1 57.22 183 GLY A N 1
ATOM 1238 C CA . GLY A 1 183 ? 2.477 29.422 -2.482 1 57.22 183 GLY A CA 1
ATOM 1239 C C . GLY A 1 183 ? 2.518 30.609 -1.53 1 57.22 183 GLY A C 1
ATOM 1240 O O . GLY A 1 183 ? 2.064 31.703 -1.871 1 57.22 183 GLY A O 1
ATOM 1241 N N . GLY A 1 184 ? 2.342 30.469 -0.397 1 49.03 184 GLY A N 1
ATOM 1242 C CA . GLY A 1 184 ? 2.609 31.703 0.336 1 49.03 184 GLY A CA 1
ATOM 1243 C C . GLY A 1 184 ? 3.984 32.281 0.054 1 49.03 184 GLY A C 1
ATOM 1244 O O . GLY A 1 184 ? 4.953 31.531 -0.121 1 49.03 184 GLY A O 1
ATOM 1245 N N . GLY A 1 185 ? 4.055 33.469 -0.752 1 43.94 185 GLY A N 1
ATOM 1246 C CA . GLY A 1 185 ? 5.195 34.281 -1.143 1 43.94 185 GLY A CA 1
ATOM 1247 C C . GLY A 1 185 ? 6.254 34.406 -0.064 1 43.94 185 GLY A C 1
ATOM 1248 O O . GLY A 1 185 ? 7.23 35.125 -0.211 1 43.94 185 GLY A O 1
ATOM 1249 N N . GLY A 1 186 ? 6 34.375 1.263 1 43.62 186 GLY A N 1
ATOM 1250 C CA . GLY A 1 186 ? 7.102 35.156 1.797 1 43.62 186 GLY A CA 1
ATOM 1251 C C . GLY A 1 186 ? 8.461 34.625 1.426 1 43.62 186 GLY A C 1
ATOM 1252 O O . GLY A 1 186 ? 9.188 35.219 0.638 1 43.62 186 GLY A O 1
ATOM 1253 N N . GLY A 1 187 ? 9.477 34.25 2.535 1 40.5 187 GLY A N 1
ATOM 1254 C CA . GLY A 1 187 ? 10.922 34.125 2.434 1 40.5 187 GLY A CA 1
ATOM 1255 C C . GLY A 1 187 ? 11.352 32.906 1.604 1 40.5 187 GLY A C 1
ATOM 1256 O O . GLY A 1 187 ? 10.523 32.062 1.249 1 40.5 187 GLY A O 1
ATOM 1257 N N . GLU A 1 188 ? 12.609 32.75 1.319 1 41.72 188 GLU A N 1
ATOM 1258 C CA . GLU A 1 188 ? 13.531 31.781 0.746 1 41.72 188 GLU A CA 1
ATOM 1259 C C . GLU A 1 188 ? 13.211 30.375 1.222 1 41.72 188 GLU A C 1
ATOM 1261 O O . GLU A 1 188 ? 13.664 29.953 2.289 1 41.72 188 GLU A O 1
ATOM 1266 N N . GLY A 1 189 ? 12.086 29.891 0.893 1 45.84 189 GLY A N 1
ATOM 1267 C CA . GLY A 1 189 ? 11.734 28.516 1.149 1 45.84 189 GLY A CA 1
ATOM 1268 C C . GLY A 1 189 ? 10.797 27.938 0.106 1 45.84 1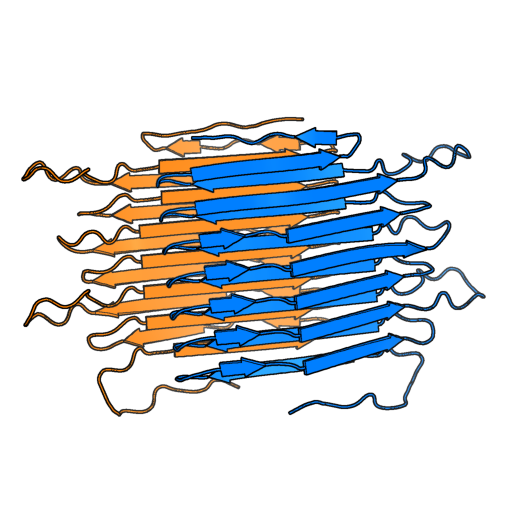89 GLY A C 1
ATOM 1269 O O . GLY A 1 189 ? 9.914 28.625 -0.405 1 45.84 189 GLY A O 1
ATOM 1270 N N . ASP A 1 190 ? 11.148 26.984 -0.626 1 49 190 ASP A N 1
ATOM 1271 C CA . ASP A 1 190 ? 10.461 26.234 -1.668 1 49 190 ASP A CA 1
ATOM 1272 C C . ASP A 1 190 ? 9.016 25.953 -1.271 1 49 190 ASP A C 1
ATOM 1274 O O . ASP A 1 190 ? 8.758 25.234 -0.299 1 49 190 ASP A O 1
ATOM 1278 N N . GLY A 1 191 ? 7.977 26.969 -1.406 1 52.09 191 GLY A N 1
ATOM 1279 C CA . GLY A 1 191 ? 6.543 26.734 -1.37 1 52.09 191 GLY A CA 1
ATOM 1280 C C . GLY A 1 191 ? 6.137 25.406 -1.962 1 52.09 191 GLY A C 1
ATOM 1281 O O . GLY A 1 191 ? 6.613 25.016 -3.031 1 52.09 191 GLY A O 1
ATOM 1282 N N . GLY A 1 192 ? 5.863 24.5 -1.123 1 58.53 192 GLY A N 1
ATOM 1283 C CA . GLY A 1 192 ? 5.508 23.172 -1.589 1 58.53 192 GLY A CA 1
ATOM 1284 C C . GLY A 1 192 ? 4.367 23.172 -2.592 1 58.53 192 GLY A C 1
ATOM 1285 O O . GLY A 1 192 ? 3.311 23.75 -2.334 1 58.53 192 GLY A O 1
ATOM 1286 N N . GLY A 1 193 ? 4.477 23.078 -3.879 1 68.38 193 GLY A N 1
ATOM 1287 C CA . GLY A 1 193 ? 3.477 22.953 -4.93 1 68.38 193 GLY A CA 1
ATOM 1288 C C . GLY A 1 193 ? 2.535 21.781 -4.723 1 68.38 193 GLY A C 1
ATOM 1289 O O . GLY A 1 193 ? 2.805 20.891 -3.91 1 68.38 193 GLY A O 1
ATOM 1290 N N . GLY A 1 194 ? 1.195 22.016 -5.172 1 77.06 194 GLY A N 1
ATOM 1291 C CA . GLY A 1 194 ? 0.25 20.906 -5.25 1 77.06 194 GLY A CA 1
ATOM 1292 C C . GLY A 1 194 ? 0.638 19.859 -6.277 1 77.06 194 GLY A C 1
ATOM 1293 O O . GLY A 1 194 ? 1.075 20.203 -7.379 1 77.06 194 GLY A O 1
ATOM 1294 N N . GLU A 1 195 ? 0.611 18.656 -5.996 1 79.12 195 GLU A N 1
ATOM 1295 C CA . GLU A 1 195 ? 0.971 17.562 -6.898 1 79.12 195 GLU A CA 1
ATOM 1296 C C . GLU A 1 195 ? -0.106 16.484 -6.914 1 79.12 195 GLU A C 1
ATOM 1298 O O . GLU A 1 195 ? -0.625 16.109 -5.863 1 79.12 195 GLU A O 1
ATOM 1303 N N . ALA A 1 196 ? -0.541 16.109 -8.117 1 83.69 196 ALA A N 1
ATOM 1304 C CA . ALA A 1 196 ? -1.381 14.93 -8.297 1 83.69 196 ALA A CA 1
ATOM 1305 C C . ALA A 1 196 ? -0.704 13.906 -9.203 1 83.69 196 ALA A C 1
ATOM 1307 O O . ALA A 1 196 ? -0.308 14.234 -10.328 1 83.69 196 ALA A O 1
ATOM 1308 N N . VAL A 1 197 ? -0.47 12.812 -8.672 1 79.56 197 VAL A N 1
ATOM 1309 C CA . VAL A 1 197 ? 0.21 11.758 -9.422 1 79.56 197 VAL A CA 1
ATOM 1310 C C . VAL A 1 197 ? -0.669 10.508 -9.469 1 79.56 197 VAL A C 1
ATOM 1312 O O . VAL A 1 197 ? -1.16 10.047 -8.438 1 79.56 197 VAL A O 1
ATOM 1315 N N . CYS A 1 198 ? -0.868 9.977 -10.672 1 82.06 198 CYS A N 1
ATOM 1316 C CA . CYS A 1 198 ? -1.509 8.672 -10.836 1 82.06 198 CYS A CA 1
ATOM 1317 C C . CYS A 1 198 ? -0.646 7.738 -11.672 1 82.06 198 CYS A C 1
ATOM 1319 O O . CYS A 1 198 ? -0.32 8.055 -12.82 1 82.06 198 CYS A O 1
ATOM 1321 N N . GLN A 1 199 ? -0.2 6.738 -11.094 1 77.62 199 GLN A N 1
ATOM 1322 C CA . GLN A 1 199 ? 0.535 5.688 -11.789 1 77.62 199 GLN A CA 1
ATOM 1323 C C . GLN A 1 199 ? -0.277 4.398 -11.859 1 77.62 199 GLN A C 1
ATOM 1325 O O . GLN A 1 199 ? -0.645 3.838 -10.82 1 77.62 199 GLN A O 1
ATOM 1330 N N . VAL A 1 200 ? -0.602 3.984 -13.039 1 77.88 200 VAL A N 1
ATOM 1331 C CA . VAL A 1 200 ? -1.328 2.73 -13.211 1 77.88 200 VAL A CA 1
ATOM 1332 C C . VAL A 1 200 ? -0.51 1.776 -14.078 1 77.88 200 VAL A C 1
ATOM 1334 O O . VAL A 1 200 ? -0.078 2.141 -15.18 1 77.88 200 VAL A O 1
ATOM 1337 N N . VAL A 1 201 ? -0.093 0.736 -13.555 1 76 201 VAL A N 1
ATOM 1338 C CA . VAL A 1 201 ? 0.5 -0.351 -14.328 1 76 201 VAL A CA 1
ATOM 1339 C C . VAL A 1 201 ? -0.504 -1.493 -14.469 1 76 201 VAL A C 1
ATOM 1341 O O . VAL A 1 201 ? -1.057 -1.968 -13.469 1 76 201 VAL A O 1
ATOM 1344 N N . GLY A 1 202 ? -0.901 -1.889 -15.625 1 72.56 202 GLY A N 1
ATOM 1345 C CA . GLY A 1 202 ? -1.807 -3 -15.867 1 72.56 202 GLY A CA 1
ATOM 1346 C C . GLY A 1 202 ? -1.333 -3.924 -16.969 1 72.56 202 GLY A C 1
ATOM 1347 O O . GLY A 1 202 ? -0.945 -3.467 -18.047 1 72.56 202 GLY A O 1
ATOM 1348 N N . SER A 1 203 ? -1.257 -5.246 -16.719 1 67.38 203 SER A N 1
ATOM 1349 C CA . SER A 1 203 ? -0.917 -6.195 -17.781 1 67.38 203 SER A CA 1
ATOM 1350 C C . SER A 1 203 ? -2.158 -6.633 -18.547 1 67.38 203 SER A C 1
ATOM 1352 O O . SER A 1 203 ? -2.066 -7.027 -19.719 1 67.38 203 SER A O 1
ATOM 1354 N N . GLY A 1 204 ? -3.359 -6.617 -17.906 1 65.56 204 GLY A N 1
ATOM 1355 C CA . GLY A 1 204 ? -4.594 -6.898 -18.609 1 65.56 204 GLY A CA 1
ATOM 1356 C C . GLY A 1 204 ? -5.203 -5.672 -19.266 1 65.56 204 GLY A C 1
ATOM 1357 O O . GLY A 1 204 ? -4.496 -4.707 -19.562 1 65.56 204 GLY A O 1
ATOM 1358 N N . ARG A 1 205 ? -6.547 -5.738 -19.688 1 69.62 205 ARG A N 1
ATOM 1359 C CA . ARG A 1 205 ? -7.246 -4.578 -20.25 1 69.62 205 ARG A CA 1
ATOM 1360 C C . ARG A 1 205 ? -7.371 -3.471 -19.203 1 69.62 205 ARG A C 1
ATOM 1362 O O . ARG A 1 205 ? -7.969 -3.674 -18.141 1 69.62 205 ARG A O 1
ATOM 1369 N N . THR A 1 206 ? -6.762 -2.322 -19.484 1 65.75 206 THR A N 1
ATOM 1370 C CA . THR A 1 206 ? -6.762 -1.219 -18.531 1 65.75 206 THR A CA 1
ATOM 1371 C C . THR A 1 206 ? -7.41 0.021 -19.141 1 65.75 206 THR A C 1
ATOM 1373 O O . THR A 1 206 ? -7.07 0.426 -20.25 1 65.75 206 THR A O 1
ATOM 1376 N N . LYS A 1 207 ? -8.484 0.492 -18.578 1 69.62 207 LYS A N 1
ATOM 1377 C CA . LYS A 1 207 ? -9.094 1.772 -18.922 1 69.62 207 LYS A CA 1
ATOM 1378 C C . LYS A 1 207 ? -9.023 2.75 -17.766 1 69.62 207 LYS A C 1
ATOM 1380 O O . LYS A 1 207 ? -9.352 2.396 -16.625 1 69.62 207 LYS A O 1
ATOM 1385 N N . TRP A 1 208 ? -8.484 3.963 -18.031 1 64.12 208 TRP A N 1
ATOM 1386 C CA . TRP A 1 208 ? -8.383 4.953 -16.969 1 64.12 208 TRP A CA 1
ATOM 1387 C C . TRP A 1 208 ? -8.859 6.32 -17.438 1 64.12 208 TRP A C 1
ATOM 1389 O O . TRP A 1 208 ? -8.664 6.68 -18.609 1 64.12 208 TRP A O 1
ATOM 1399 N N . ARG A 1 209 ? -9.664 7.016 -16.719 1 66.12 209 ARG A N 1
ATOM 1400 C CA . ARG A 1 209 ? -10.094 8.391 -16.922 1 66.12 209 ARG A CA 1
ATOM 1401 C C . ARG A 1 209 ? -9.867 9.242 -15.68 1 66.12 209 ARG A C 1
ATOM 1403 O O . ARG A 1 209 ? -10.625 9.148 -14.719 1 66.12 209 ARG A O 1
ATOM 1410 N N . ASP A 1 210 ? -8.711 9.727 -15.711 1 61.25 210 ASP A N 1
ATOM 1411 C CA . ASP A 1 210 ? -8.406 10.453 -14.477 1 61.25 210 ASP A CA 1
ATOM 1412 C C . ASP A 1 210 ? -8.422 11.961 -14.719 1 61.25 210 ASP A C 1
ATOM 1414 O O . ASP A 1 210 ? -8.109 12.422 -15.812 1 61.25 210 ASP A O 1
ATOM 1418 N N . ARG A 1 211 ? -9.086 12.656 -13.82 1 65 211 ARG A N 1
ATOM 1419 C CA . ARG A 1 211 ? -8.914 14.102 -13.711 1 65 211 ARG A CA 1
ATOM 1420 C C . ARG A 1 211 ? -7.879 14.453 -12.648 1 65 211 ARG A C 1
ATOM 1422 O O . ARG A 1 211 ? -8.062 14.148 -11.469 1 65 211 ARG A O 1
ATOM 1429 N N . LEU A 1 212 ? -6.672 14.805 -13.188 1 65.94 212 LEU A N 1
ATOM 1430 C CA . LEU A 1 212 ? -5.594 15.211 -12.297 1 65.94 212 LEU A CA 1
ATOM 1431 C C . LEU A 1 212 ? -5.461 16.734 -12.258 1 65.94 212 LEU A C 1
ATOM 1433 O O . LEU A 1 212 ? -5.344 17.375 -13.305 1 65.94 212 LEU A O 1
ATOM 1437 N N . GLU A 1 213 ? -5.652 17.219 -11.289 1 65.38 213 GLU A N 1
ATOM 1438 C CA . GLU A 1 213 ? -5.453 18.656 -11.102 1 65.38 213 GLU A CA 1
ATOM 1439 C C . GLU A 1 213 ? -4.367 18.938 -10.07 1 65.38 213 GLU A C 1
ATOM 1441 O O . GLU A 1 213 ? -4.418 18.422 -8.953 1 65.38 213 GLU A O 1
ATOM 1446 N N . GLY A 1 214 ? -3.359 19.484 -10.398 1 53.94 214 GLY A N 1
ATOM 1447 C CA . GLY A 1 214 ? -2.189 19.938 -9.656 1 53.94 214 GLY A CA 1
ATOM 1448 C C . GLY A 1 214 ? -1.131 20.562 -10.547 1 53.94 214 GLY A C 1
ATOM 1449 O O . GLY A 1 214 ? -1.24 20.531 -11.773 1 53.94 214 GLY A O 1
ATOM 1450 N N . GLU A 1 215 ? -0.268 21.312 -10.094 1 48.56 215 GLU A N 1
ATOM 1451 C CA . GLU A 1 215 ? 0.776 21.938 -10.898 1 48.56 215 GLU A CA 1
ATOM 1452 C C . GLU A 1 215 ? 1.729 20.891 -11.477 1 48.56 215 GLU A C 1
ATOM 1454 O O . GLU A 1 215 ? 2.355 21.125 -12.516 1 48.56 215 GLU A O 1
ATOM 1459 N N . GLY A 1 216 ? 1.937 19.75 -10.773 1 43.25 216 GLY A N 1
ATOM 1460 C CA . GLY A 1 216 ? 2.834 18.703 -11.234 1 43.25 216 GLY A CA 1
ATOM 1461 C C . GLY A 1 216 ? 2.125 17.391 -11.523 1 43.25 216 GLY A C 1
ATOM 1462 O O . GLY A 1 216 ? 2.104 16.484 -10.68 1 43.25 216 GLY A O 1
ATOM 1463 N N . VAL A 1 217 ? 1.396 17.391 -12.695 1 45.12 217 VAL A N 1
ATOM 1464 C CA . VAL A 1 217 ? 0.636 16.203 -13.062 1 45.12 217 VAL A CA 1
ATOM 1465 C C . VAL A 1 217 ? 1.524 15.242 -13.852 1 45.12 217 VAL A C 1
ATOM 1467 O O . VAL A 1 217 ? 2.23 15.664 -14.773 1 45.12 217 VAL A O 1
ATOM 1470 N N . MET A 1 218 ? 2.008 14.172 -13.344 1 47.5 218 MET A N 1
ATOM 1471 C CA . MET A 1 218 ? 2.703 13.203 -14.18 1 47.5 218 MET A CA 1
ATOM 1472 C C . MET A 1 218 ? 1.774 12.055 -14.57 1 47.5 218 MET A C 1
ATOM 1474 O O . MET A 1 218 ? 1.088 11.492 -13.719 1 47.5 218 MET A O 1
ATOM 1478 N N . ASP A 1 219 ? 1.735 11.922 -15.852 1 45.91 219 ASP A N 1
ATOM 1479 C CA . ASP A 1 219 ? 0.813 10.992 -16.5 1 45.91 219 ASP A CA 1
ATOM 1480 C C . ASP A 1 219 ? 1.32 9.555 -16.422 1 45.91 219 ASP A C 1
ATOM 1482 O O . ASP A 1 219 ? 2.512 9.328 -16.203 1 45.91 219 ASP A O 1
ATOM 1486 N N . TYR A 1 220 ? 0.348 8.93 -16.812 1 42.81 220 TYR A N 1
ATOM 1487 C CA . TYR A 1 220 ? 0.143 7.492 -16.938 1 42.81 220 TYR A CA 1
ATOM 1488 C C . TYR A 1 220 ? 1.16 6.871 -17.875 1 42.81 220 TYR A C 1
ATOM 1490 O O . TYR A 1 220 ? 1.544 7.484 -18.875 1 42.81 220 TYR A O 1
ATOM 1498 N N . VAL A 1 221 ? 2.125 5.973 -17.234 1 37.75 221 VAL A N 1
ATOM 1499 C CA . VAL A 1 221 ? 2.789 5.184 -18.266 1 37.75 221 VAL A CA 1
ATOM 1500 C C . VAL A 1 221 ? 1.939 3.963 -18.609 1 37.75 221 VAL A C 1
ATOM 1502 O O . VAL A 1 221 ? 1.541 3.205 -17.719 1 37.75 221 VAL A O 1
ATOM 1505 N N . LYS A 1 222 ? 1.023 3.986 -19.562 1 38.09 222 LYS A N 1
ATOM 1506 C CA . LYS A 1 222 ? 0.369 2.809 -20.125 1 38.09 222 LYS A CA 1
ATOM 1507 C C . LYS A 1 222 ? 1.38 1.885 -20.797 1 38.09 222 LYS A C 1
ATOM 1509 O O . LYS A 1 222 ? 2.26 2.344 -21.531 1 38.09 222 LYS A O 1
ATOM 1514 N N . ASN A 1 223 ? 1.695 0.721 -20.016 1 38.16 223 ASN A N 1
ATOM 1515 C CA . ASN A 1 223 ? 2.23 -0.232 -20.984 1 38.16 223 ASN A CA 1
ATOM 1516 C C . ASN A 1 223 ? 1.118 -0.917 -21.766 1 38.16 223 ASN A C 1
ATOM 1518 O O . ASN A 1 223 ? 0.113 -1.337 -21.188 1 38.16 223 ASN A O 1
ATOM 1522 N N . MET B 1 1 ? 1.264 -11.094 17.984 1 27.09 1 MET B N 1
ATOM 1523 C CA . MET B 1 1 ? 0.574 -12.359 18.219 1 27.09 1 MET B CA 1
ATOM 1524 C C . MET B 1 1 ? 0.543 -13.203 16.953 1 27.09 1 MET B C 1
ATOM 1526 O O . MET B 1 1 ? 0.02 -12.773 15.914 1 27.09 1 MET B O 1
ATOM 1530 N N . THR B 1 2 ? 1.398 -14.117 17 1 32.22 2 THR B N 1
ATOM 1531 C CA . THR B 1 2 ? 1.52 -15.062 15.891 1 32.22 2 THR B CA 1
ATOM 1532 C C . THR B 1 2 ? 0.383 -16.078 15.922 1 32.22 2 THR B C 1
ATOM 1534 O O . THR B 1 2 ? 0.131 -16.703 16.953 1 32.22 2 THR B O 1
ATOM 1537 N N . ARG B 1 3 ? -0.621 -16 15.234 1 33.78 3 ARG B N 1
ATOM 1538 C CA . ARG B 1 3 ? -1.51 -17.156 15.094 1 33.78 3 ARG B CA 1
ATOM 1539 C C . ARG B 1 3 ? -0.886 -18.219 14.203 1 33.78 3 ARG B C 1
ATOM 1541 O O . ARG B 1 3 ? -0.502 -17.938 13.062 1 33.78 3 ARG B O 1
ATOM 1548 N N . GLY B 1 4 ? -0.494 -19.438 14.867 1 31.03 4 GLY B N 1
ATOM 1549 C CA . GLY B 1 4 ? -0.098 -20.672 14.195 1 31.03 4 GLY B CA 1
ATOM 1550 C C . GLY B 1 4 ? -1.251 -21.375 13.508 1 31.03 4 GLY B C 1
ATOM 1551 O O . GLY B 1 4 ? -2.416 -21.125 13.82 1 31.03 4 GLY B O 1
ATOM 1552 N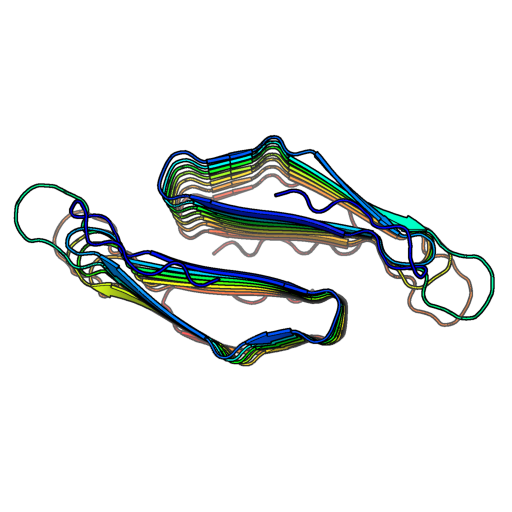 N . GLY B 1 5 ? -0.849 -22.266 12.57 1 32.69 5 GLY B N 1
ATOM 1553 C CA . GLY B 1 5 ? -1.551 -23.094 11.609 1 32.69 5 GLY B CA 1
ATOM 1554 C C . GLY B 1 5 ? -2.391 -24.188 12.25 1 32.69 5 GLY B C 1
ATOM 1555 O O . GLY B 1 5 ? -1.87 -25.016 12.992 1 32.69 5 GLY B O 1
ATOM 1556 N N . GLY B 1 6 ? -3.629 -23.953 12.625 1 29.41 6 GLY B N 1
ATOM 1557 C CA . GLY B 1 6 ? -4.402 -25.125 12.992 1 29.41 6 GLY B CA 1
ATOM 1558 C C . GLY B 1 6 ? -4.633 -26.078 11.828 1 29.41 6 GLY B C 1
ATOM 1559 O O . GLY B 1 6 ? -4.555 -25.672 10.664 1 29.41 6 GLY B O 1
ATOM 1560 N N . GLU B 1 7 ? -4.77 -27.5 11.961 1 33.06 7 GLU B N 1
ATOM 1561 C CA . GLU B 1 7 ? -4.918 -28.75 11.227 1 33.06 7 GLU B CA 1
ATOM 1562 C C . GLU B 1 7 ? -6.109 -28.688 10.273 1 33.06 7 GLU B C 1
ATOM 1564 O O . GLU B 1 7 ? -6.352 -29.641 9.516 1 33.06 7 GLU B O 1
ATOM 1569 N N . GLY B 1 8 ? -7.133 -27.969 10.352 1 34.31 8 GLY B N 1
ATOM 1570 C CA . GLY B 1 8 ? -8.344 -28.547 9.797 1 34.31 8 GLY B CA 1
ATOM 1571 C C . GLY B 1 8 ? -8.32 -28.625 8.281 1 34.31 8 GLY B C 1
ATOM 1572 O O . GLY B 1 8 ? -8.008 -29.688 7.723 1 34.31 8 GLY B O 1
ATOM 1573 N N . ASP B 1 9 ? -9.445 -28.375 7.48 1 42.16 9 ASP B N 1
ATOM 1574 C CA . ASP B 1 9 ? -9.789 -28.453 6.066 1 42.16 9 ASP B CA 1
ATOM 1575 C C . ASP B 1 9 ? -8.773 -27.703 5.211 1 42.16 9 ASP B C 1
ATOM 1577 O O . ASP B 1 9 ? -8.109 -26.781 5.695 1 42.16 9 ASP B O 1
ATOM 1581 N N . GLY B 1 10 ? -8.18 -28.297 3.932 1 46.75 10 GLY B N 1
ATOM 1582 C CA . GLY B 1 10 ? -7.094 -27.875 3.062 1 46.75 10 GLY B CA 1
ATOM 1583 C C . GLY B 1 10 ? -6.898 -26.359 3.039 1 46.75 10 GLY B C 1
ATOM 1584 O O . GLY B 1 10 ? -7.258 -25.703 2.064 1 46.75 10 GLY B O 1
ATOM 1585 N N . GLY B 1 11 ? -7.148 -25.719 4.059 1 54.09 11 GLY B N 1
ATOM 1586 C CA . GLY B 1 11 ? -7.125 -24.281 4.25 1 54.09 11 GLY B CA 1
ATOM 1587 C C . GLY B 1 11 ? -5.742 -23.672 4.098 1 54.09 11 GLY B C 1
ATOM 1588 O O . GLY B 1 11 ? -4.738 -24.375 4.25 1 54.09 11 GLY B O 1
ATOM 1589 N N . GLY B 1 12 ? -5.617 -22.75 3.275 1 63 12 GLY B N 1
ATOM 1590 C CA . GLY B 1 12 ? -4.41 -21.938 3.135 1 63 12 GLY B CA 1
ATOM 1591 C C . GLY B 1 12 ? -3.777 -21.578 4.465 1 63 12 GLY B C 1
ATOM 1592 O O . GLY B 1 12 ? -4.469 -21.469 5.48 1 63 12 GLY B O 1
ATOM 1593 N N . GLY B 1 13 ? -2.475 -21.906 4.598 1 77.62 13 GLY B N 1
ATOM 1594 C CA . GLY B 1 13 ? -1.742 -21.391 5.75 1 77.62 13 GLY B CA 1
ATOM 1595 C C . GLY B 1 13 ? -1.54 -19.891 5.723 1 77.62 13 GLY B C 1
ATOM 1596 O O . GLY B 1 13 ? -1.212 -19.328 4.68 1 77.62 13 GLY B O 1
ATOM 1597 N N . GLU B 1 14 ? -2.059 -19.188 6.828 1 80.44 14 GLU B N 1
ATOM 1598 C CA . GLU B 1 14 ? -1.87 -17.734 6.914 1 80.44 14 GLU B CA 1
ATOM 1599 C C . GLU B 1 14 ? -1.014 -17.359 8.117 1 80.44 14 GLU B C 1
ATOM 1601 O O . GLU B 1 14 ? -1.258 -17.828 9.234 1 80.44 14 GLU B O 1
ATOM 1606 N N . ALA B 1 15 ? -0.034 -16.625 7.957 1 88.44 15 ALA B N 1
ATOM 1607 C CA . ALA B 1 15 ? 0.755 -15.984 9.008 1 88.44 15 ALA B CA 1
ATOM 1608 C C . ALA B 1 15 ? 0.635 -14.461 8.922 1 88.44 15 ALA B C 1
ATOM 1610 O O . ALA B 1 15 ? 0.901 -13.867 7.879 1 88.44 15 ALA B O 1
ATOM 1611 N N . VAL B 1 16 ? 0.162 -13.891 9.945 1 87.56 16 VAL B N 1
ATOM 1612 C CA . VAL B 1 16 ? -0.123 -12.461 9.914 1 87.56 16 VAL B CA 1
ATOM 1613 C C . VAL B 1 16 ? 0.565 -11.773 11.094 1 87.56 16 VAL B C 1
ATOM 1615 O O . VAL B 1 16 ? 0.497 -12.25 12.227 1 87.56 16 VAL B O 1
ATOM 1618 N N . CYS B 1 17 ? 1.239 -10.75 10.891 1 86.88 17 CYS B N 1
ATOM 1619 C CA . CYS B 1 17 ? 1.745 -9.781 11.859 1 86.88 17 CYS B CA 1
ATOM 1620 C C . CYS B 1 17 ? 1.12 -8.406 11.641 1 86.88 17 CYS B C 1
ATOM 1622 O O . CYS B 1 17 ? 1.127 -7.895 10.523 1 86.88 17 CYS B O 1
ATOM 1624 N N . GLN B 1 18 ? 0.474 -7.801 12.469 1 83.94 18 GLN B N 1
ATOM 1625 C CA . GLN B 1 18 ? -0.047 -6.438 12.438 1 83.94 18 GLN B CA 1
ATOM 1626 C C . GLN B 1 18 ? 0.525 -5.605 13.586 1 83.94 18 GLN B C 1
ATOM 1628 O O . GLN B 1 18 ? 0.338 -5.938 14.758 1 83.94 18 GLN B O 1
ATOM 1633 N N . VAL B 1 19 ? 1.211 -4.652 13.367 1 83.56 19 VAL B N 1
ATOM 1634 C CA . VAL B 1 19 ? 1.879 -3.816 14.359 1 83.56 19 VAL B CA 1
ATOM 1635 C C . VAL B 1 19 ? 1.436 -2.365 14.195 1 83.56 19 VAL B C 1
ATOM 1637 O O . VAL B 1 19 ? 1.509 -1.808 13.094 1 83.56 19 VAL B O 1
ATOM 1640 N N . VAL B 1 20 ? 0.944 -1.7 15.125 1 84.75 20 VAL B N 1
ATOM 1641 C CA . VAL B 1 20 ? 0.785 -0.253 15.227 1 84.75 20 VAL B CA 1
ATOM 1642 C C . VAL B 1 20 ? 1.623 0.283 16.375 1 84.75 20 VAL B C 1
ATOM 1644 O O . VAL B 1 20 ? 1.444 -0.131 17.531 1 84.75 20 VAL B O 1
ATOM 1647 N N . GLY B 1 21 ? 2.658 1.189 16.219 1 78.5 21 GLY B N 1
ATOM 1648 C CA . GLY B 1 21 ? 3.555 1.688 17.25 1 78.5 21 GLY B CA 1
ATOM 1649 C C . GLY B 1 21 ? 3.717 3.195 17.219 1 78.5 21 GLY B C 1
ATOM 1650 O O . GLY B 1 21 ? 3.924 3.783 16.156 1 78.5 21 GLY B O 1
ATOM 1651 N N . SER B 1 22 ? 3.697 3.859 18.312 1 71.94 22 SER B N 1
ATOM 1652 C CA . SER B 1 22 ? 3.906 5.301 18.406 1 71.94 22 SER B CA 1
ATOM 1653 C C . SER B 1 22 ? 5.383 5.633 18.594 1 71.94 22 SER B C 1
ATOM 1655 O O . SER B 1 22 ? 5.816 6.746 18.281 1 71.94 22 SER B O 1
ATOM 1657 N N . GLY B 1 23 ? 6.23 4.758 19 1 71.94 23 GLY B N 1
ATOM 1658 C CA . GLY B 1 23 ? 7.664 4.957 19.156 1 71.94 23 GLY B CA 1
ATOM 1659 C C . GLY B 1 23 ? 8.477 4.188 18.125 1 71.94 23 GLY B C 1
ATOM 1660 O O . GLY B 1 23 ? 8.125 4.141 16.953 1 71.94 23 GLY B O 1
ATOM 1661 N N . ARG B 1 24 ? 9.711 3.658 18.703 1 74.94 24 ARG B N 1
ATOM 1662 C CA . ARG B 1 24 ? 10.555 2.848 17.828 1 74.94 24 ARG B CA 1
ATOM 1663 C C . ARG B 1 24 ? 9.93 1.478 17.578 1 74.94 24 ARG B C 1
ATOM 1665 O O . ARG B 1 24 ? 9.555 0.782 18.516 1 74.94 24 ARG B O 1
ATOM 1672 N N . THR B 1 25 ? 9.758 1.114 16.312 1 76.25 25 THR B N 1
ATOM 1673 C CA . THR B 1 25 ? 9.25 -0.18 15.875 1 76.25 25 THR B CA 1
ATOM 1674 C C . THR B 1 25 ? 10.312 -0.948 15.102 1 76.25 25 THR B C 1
ATOM 1676 O O . THR B 1 25 ? 10.812 -0.464 14.086 1 76.25 25 THR B O 1
ATOM 1679 N N . LYS B 1 26 ? 10.758 -2.021 15.695 1 77.44 26 LYS B N 1
ATOM 1680 C CA . LYS B 1 26 ? 11.727 -2.887 15.031 1 77.44 26 LYS B CA 1
ATOM 1681 C C . LYS B 1 26 ? 11.164 -4.289 14.82 1 77.44 26 LYS B C 1
ATOM 1683 O O . LYS B 1 26 ? 10.555 -4.855 15.727 1 77.44 26 LYS B O 1
ATOM 1688 N N . GLY B 1 27 ? 11.266 -4.84 13.664 1 72.62 27 GLY B N 1
ATOM 1689 C CA . GLY B 1 27 ? 10.797 -6.184 13.359 1 72.62 27 GLY B CA 1
ATOM 1690 C C . GLY B 1 27 ? 11.867 -7.055 12.727 1 72.62 27 GLY B C 1
ATOM 1691 O O . GLY B 1 27 ? 12.648 -6.586 11.891 1 72.62 27 GLY B O 1
ATOM 1692 N N . ARG B 1 28 ? 12.047 -8.227 13.07 1 82.94 28 ARG B N 1
ATOM 1693 C CA . ARG B 1 28 ? 12.828 -9.289 12.43 1 82.94 28 ARG B CA 1
ATOM 1694 C C . ARG B 1 28 ? 12.047 -10.602 12.406 1 82.94 28 ARG B C 1
ATOM 1696 O O . ARG B 1 28 ? 12.555 -11.633 12.844 1 82.94 28 ARG B O 1
ATOM 1703 N N . ASP B 1 29 ? 10.828 -10.414 11.867 1 78.38 29 ASP B N 1
ATOM 1704 C CA . ASP B 1 29 ? 9.938 -11.562 11.961 1 78.38 29 ASP B CA 1
ATOM 1705 C C . ASP B 1 29 ? 10.125 -12.5 10.766 1 78.38 29 ASP B C 1
ATOM 1707 O O . ASP B 1 29 ? 10.438 -12.055 9.664 1 78.38 29 ASP B O 1
ATOM 1711 N N . ARG B 1 30 ? 10.117 -13.781 11.07 1 86.81 30 ARG B N 1
ATOM 1712 C CA . ARG B 1 30 ? 9.984 -14.805 10.031 1 86.81 30 ARG B CA 1
ATOM 1713 C C . ARG B 1 30 ? 8.555 -15.328 9.969 1 86.81 30 ARG B C 1
ATOM 1715 O O . ARG B 1 30 ? 8.07 -15.953 10.914 1 86.81 30 ARG B O 1
ATOM 1722 N N . LEU B 1 31 ? 7.848 -14.945 8.984 1 85.38 31 LEU B N 1
ATOM 1723 C CA . LEU B 1 31 ? 6.477 -15.398 8.766 1 85.38 31 LEU B CA 1
ATOM 1724 C C . LEU B 1 31 ? 6.406 -16.375 7.598 1 85.38 31 LEU B C 1
ATOM 1726 O O . LEU B 1 31 ? 6.859 -16.062 6.496 1 85.38 31 LEU B O 1
ATOM 1730 N N . GLU B 1 32 ? 5.883 -17.516 7.867 1 86.81 32 GLU B N 1
ATOM 1731 C CA . GLU B 1 32 ? 5.691 -18.547 6.844 1 86.81 32 GLU B CA 1
ATOM 1732 C C . GLU B 1 32 ? 4.246 -19.031 6.812 1 86.81 32 GLU B C 1
ATOM 1734 O O . GLU B 1 32 ? 3.723 -19.5 7.828 1 86.81 32 GLU B O 1
ATOM 1739 N N . GLY B 1 33 ? 3.574 -18.812 5.695 1 84.19 33 GLY B N 1
ATOM 1740 C CA . GLY B 1 33 ? 2.268 -19.391 5.418 1 84.19 33 GLY B CA 1
ATOM 1741 C C . GLY B 1 33 ? 2.314 -20.531 4.418 1 84.19 33 GLY B C 1
ATOM 1742 O O . GLY B 1 33 ? 2.725 -20.344 3.271 1 84.19 33 GLY B O 1
ATOM 1743 N N . GLU B 1 34 ? 2.012 -21.703 4.746 1 78.94 34 GLU B N 1
ATOM 1744 C CA . GLU B 1 34 ? 1.956 -22.875 3.879 1 78.94 34 GLU B CA 1
ATOM 1745 C C . GLU B 1 34 ? 0.526 -23.391 3.736 1 78.94 34 GLU B C 1
ATOM 1747 O O . GLU B 1 34 ? -0.21 -23.469 4.723 1 78.94 34 GLU B O 1
ATOM 1752 N N . GLY B 1 35 ? 0.131 -23.625 2.457 1 74.25 35 GLY B N 1
ATOM 1753 C CA . GLY B 1 35 ? -1.179 -24.203 2.209 1 74.25 35 GLY B CA 1
ATOM 1754 C C . GLY B 1 35 ? -1.11 -25.578 1.588 1 74.25 35 GLY B C 1
ATOM 1755 O O . GLY B 1 35 ? -0.539 -25.766 0.51 1 74.25 35 GLY B O 1
ATOM 1756 N N . ASP B 1 36 ? -1.631 -26.406 2.229 1 73.19 36 ASP B N 1
ATOM 1757 C CA . ASP B 1 36 ? -1.831 -27.719 1.642 1 73.19 36 ASP B CA 1
ATOM 1758 C C . ASP B 1 36 ? -3.025 -27.734 0.691 1 73.19 36 ASP B C 1
ATOM 1760 O O . ASP B 1 36 ? -4.176 -27.641 1.128 1 73.19 36 ASP B O 1
ATOM 1764 N N . GLY B 1 37 ? -2.83 -27.812 -0.643 1 67.56 37 GLY B N 1
ATOM 1765 C CA . GLY B 1 37 ? -3.869 -27.797 -1.66 1 67.56 37 GLY B CA 1
ATOM 1766 C C . GLY B 1 37 ? -4.434 -26.406 -1.915 1 67.56 37 GLY B C 1
ATOM 1767 O O . GLY B 1 37 ? -5.258 -26.219 -2.814 1 67.56 37 GLY B O 1
ATOM 1768 N N . GLY B 1 38 ? -4.105 -25.422 -0.995 1 71.19 38 GLY B N 1
ATOM 1769 C CA . GLY B 1 38 ? -4.543 -24.047 -1.135 1 71.19 38 GLY B CA 1
ATOM 1770 C C . GLY B 1 38 ? -3.396 -23.062 -1.17 1 71.19 38 GLY B C 1
ATOM 1771 O O . GLY B 1 38 ? -2.242 -23.438 -1.368 1 71.19 38 GLY B O 1
ATOM 1772 N N . GLY B 1 39 ? -3.701 -21.797 -1.149 1 77.44 39 GLY B N 1
ATOM 1773 C CA . GLY B 1 39 ? -2.682 -20.766 -1.143 1 77.44 39 GLY B CA 1
ATOM 1774 C C . GLY B 1 39 ? -2.07 -20.531 0.228 1 77.44 39 GLY B C 1
ATOM 1775 O O . GLY B 1 39 ? -2.73 -20.734 1.249 1 77.44 39 GLY B O 1
ATOM 1776 N N . GLY B 1 40 ? -0.812 -20.359 0.376 1 86.25 40 GLY B N 1
ATOM 1777 C CA . GLY B 1 40 ? -0.142 -19.875 1.569 1 86.25 40 GLY B CA 1
ATOM 1778 C C . GLY B 1 40 ? 0.042 -18.359 1.569 1 86.25 40 GLY B C 1
ATOM 1779 O O . GLY B 1 40 ? 0.365 -17.766 0.537 1 86.25 40 GLY B O 1
ATOM 1780 N N . GLU B 1 41 ? -0.237 -17.703 2.746 1 86.69 41 GLU B N 1
ATOM 1781 C CA . GLU B 1 41 ? -0.116 -16.25 2.822 1 86.69 41 GLU B CA 1
ATOM 1782 C C . GLU B 1 41 ? 0.701 -15.82 4.039 1 86.69 41 GLU B C 1
ATOM 1784 O O . GLU B 1 41 ? 0.476 -16.312 5.145 1 86.69 41 GLU B O 1
ATOM 1789 N N . ALA B 1 42 ? 1.633 -15 3.869 1 91.5 42 ALA B N 1
ATOM 1790 C CA . ALA B 1 42 ? 2.352 -14.297 4.934 1 91.5 42 ALA B CA 1
ATOM 1791 C C . ALA B 1 42 ? 2.176 -12.789 4.816 1 91.5 42 ALA B C 1
ATOM 1793 O O . ALA B 1 42 ? 2.527 -12.195 3.795 1 91.5 42 ALA B O 1
ATOM 1794 N N . VAL B 1 43 ? 1.62 -12.188 5.785 1 89.88 43 VAL B N 1
ATOM 1795 C CA . VAL B 1 43 ? 1.289 -10.766 5.742 1 89.88 43 VAL B CA 1
ATOM 1796 C C . VAL B 1 43 ? 1.88 -10.062 6.957 1 89.88 43 VAL B C 1
ATOM 1798 O O . VAL B 1 43 ? 1.68 -10.492 8.094 1 89.88 43 VAL B O 1
ATOM 1801 N N . CYS B 1 44 ? 2.561 -9.008 6.699 1 91.19 44 CYS B N 1
ATOM 1802 C CA . CYS B 1 44 ? 3.006 -8.094 7.742 1 91.19 44 CYS B CA 1
ATOM 1803 C C . CYS B 1 44 ? 2.5 -6.676 7.48 1 91.19 44 CYS B C 1
ATOM 1805 O O . CYS B 1 44 ? 2.797 -6.09 6.438 1 91.19 44 CYS B O 1
ATOM 1807 N N . GLN B 1 45 ? 1.735 -6.145 8.32 1 88.88 45 GLN B N 1
ATOM 1808 C CA . GLN B 1 45 ? 1.256 -4.766 8.273 1 88.88 45 GLN B CA 1
ATOM 1809 C C . GLN B 1 45 ? 1.829 -3.945 9.43 1 88.88 45 GLN B C 1
ATOM 1811 O O . GLN B 1 45 ? 1.646 -4.293 10.594 1 88.88 45 GLN B O 1
ATOM 1816 N N . VAL B 1 46 ? 2.465 -2.938 9.094 1 87.25 46 VAL B N 1
ATOM 1817 C CA . VAL B 1 46 ? 3.109 -2.111 10.102 1 87.25 46 VAL B CA 1
ATOM 1818 C C . VAL B 1 46 ? 2.701 -0.651 9.922 1 87.25 46 VAL B C 1
ATOM 1820 O O . VAL B 1 46 ? 2.844 -0.094 8.828 1 87.25 46 VAL B O 1
ATOM 1823 N N . VAL B 1 47 ? 2.172 -0.016 10.906 1 87.75 47 VAL B N 1
ATOM 1824 C CA . VAL B 1 47 ? 2.025 1.434 10.992 1 87.75 47 VAL B CA 1
ATOM 1825 C C . VAL B 1 47 ? 2.854 1.967 12.164 1 87.75 47 VAL B C 1
ATOM 1827 O O . VAL B 1 47 ? 2.631 1.587 13.312 1 87.75 47 VAL B O 1
ATOM 1830 N N . GLY B 1 48 ? 3.859 2.844 11.961 1 85.12 48 GLY B N 1
ATOM 1831 C CA . GLY B 1 48 ? 4.719 3.406 12.984 1 85.12 48 GLY B CA 1
ATOM 1832 C C . GLY B 1 48 ? 4.836 4.918 12.906 1 85.12 48 GLY B C 1
ATOM 1833 O O . GLY B 1 48 ? 5.27 5.457 11.891 1 85.12 48 GLY B O 1
ATOM 1834 N N . SER B 1 49 ? 4.617 5.578 13.992 1 77.62 49 SER B N 1
ATOM 1835 C CA . SER B 1 49 ? 4.797 7.027 14.008 1 77.62 49 SER B CA 1
ATOM 1836 C C . SER B 1 49 ? 6.262 7.398 14.227 1 77.62 49 SER B C 1
ATOM 1838 O O . SER B 1 49 ? 6.699 8.477 13.812 1 77.62 49 SER B O 1
ATOM 1840 N N . GLY B 1 50 ? 7.023 6.555 14.969 1 76.44 50 GLY B N 1
ATOM 1841 C CA . GLY B 1 50 ? 8.445 6.77 15.156 1 76.44 50 GLY B CA 1
ATOM 1842 C C . GLY B 1 50 ? 9.297 6.078 14.109 1 76.44 50 GLY B C 1
ATOM 1843 O O . GLY B 1 50 ? 8.875 5.922 12.961 1 76.44 50 GLY B O 1
ATOM 1844 N N . ARG B 1 51 ? 10.656 5.762 14.547 1 78.5 51 ARG B N 1
ATOM 1845 C CA . ARG B 1 51 ? 11.547 5.023 13.656 1 78.5 51 ARG B CA 1
ATOM 1846 C C . ARG B 1 51 ? 11.062 3.592 13.461 1 78.5 51 ARG B C 1
ATOM 1848 O O . ARG B 1 51 ? 10.742 2.9 14.43 1 78.5 51 ARG B O 1
ATOM 1855 N N . THR B 1 52 ? 10.984 3.195 12.164 1 79.56 52 THR B N 1
ATOM 1856 C CA . THR B 1 52 ? 10.562 1.85 11.797 1 79.56 52 THR B CA 1
ATOM 1857 C C . THR B 1 52 ? 11.672 1.113 11.055 1 79.56 52 THR B C 1
ATOM 1859 O O . THR B 1 52 ? 12.219 1.624 10.07 1 79.56 52 THR B O 1
ATOM 1862 N N . LYS B 1 53 ? 12.07 0.041 11.617 1 81.94 53 LYS B N 1
ATOM 1863 C CA . LYS B 1 53 ? 13.078 -0.799 10.977 1 81.94 53 LYS B CA 1
ATOM 1864 C C . LYS B 1 53 ? 12.578 -2.234 10.82 1 81.94 53 LYS B C 1
ATOM 1866 O O . LYS B 1 53 ? 12.195 -2.871 11.805 1 81.94 53 LYS B O 1
ATOM 1871 N N . GLY B 1 54 ? 12.617 -2.781 9.664 1 75.38 54 GLY B N 1
ATOM 1872 C CA . GLY B 1 54 ? 12.188 -4.141 9.391 1 75.38 54 GLY B CA 1
ATOM 1873 C C . GLY B 1 54 ? 13.25 -4.977 8.711 1 75.38 54 GLY B C 1
ATOM 1874 O O . GLY B 1 54 ? 13.906 -4.512 7.773 1 75.38 54 GLY B O 1
ATOM 1875 N N . ARG B 1 55 ? 13.539 -6.125 9.094 1 84.12 55 ARG B N 1
ATOM 1876 C CA . ARG B 1 55 ? 14.305 -7.164 8.414 1 84.12 55 ARG B CA 1
ATOM 1877 C C . ARG B 1 55 ? 13.547 -8.484 8.414 1 84.12 55 ARG B C 1
ATOM 1879 O O . ARG B 1 55 ? 14.047 -9.492 8.922 1 84.12 55 ARG B O 1
ATOM 1886 N N . ASP B 1 56 ? 12.383 -8.383 7.789 1 82.94 56 ASP B N 1
ATOM 1887 C CA . ASP B 1 56 ? 11.484 -9.523 7.895 1 82.94 56 ASP B CA 1
ATOM 1888 C C . ASP B 1 56 ? 11.641 -10.461 6.699 1 82.94 56 ASP B C 1
ATOM 1890 O O . ASP B 1 56 ? 12.055 -10.031 5.617 1 82.94 56 ASP B O 1
ATOM 1894 N N . ARG B 1 57 ? 11.5 -11.719 7.047 1 89.12 57 ARG B N 1
ATOM 1895 C CA . ARG B 1 57 ? 11.375 -12.742 6.012 1 89.12 57 ARG B CA 1
ATOM 1896 C C . ARG B 1 57 ? 9.945 -13.273 5.941 1 89.12 57 ARG B C 1
ATOM 1898 O O . ARG B 1 57 ? 9.453 -13.867 6.898 1 89.12 57 ARG B O 1
ATOM 1905 N N . LEU B 1 58 ? 9.289 -12.953 4.891 1 88.56 58 LEU B N 1
ATOM 1906 C CA . LEU B 1 58 ? 7.926 -13.43 4.656 1 88.56 58 LEU B CA 1
ATOM 1907 C C . LEU B 1 58 ? 7.891 -14.445 3.518 1 88.56 58 LEU B C 1
ATOM 1909 O O . LEU B 1 58 ? 8.336 -14.148 2.406 1 88.56 58 LEU B O 1
ATOM 1913 N N . GLU B 1 59 ? 7.383 -15.586 3.764 1 89.5 59 GLU B N 1
ATOM 1914 C CA . GLU B 1 59 ? 7.27 -16.641 2.764 1 89.5 59 GLU B CA 1
ATOM 1915 C C . GLU B 1 59 ? 5.855 -17.219 2.719 1 89.5 59 GLU B C 1
ATOM 1917 O O . GLU B 1 59 ? 5.355 -17.734 3.723 1 89.5 59 GLU B O 1
ATOM 1922 N N . GLY B 1 60 ? 5.215 -17.062 1.604 1 86.81 60 GLY B N 1
ATOM 1923 C CA . GLY B 1 60 ? 3.955 -17.734 1.316 1 86.81 60 GLY B CA 1
ATOM 1924 C C . GLY B 1 60 ? 4.086 -18.844 0.291 1 86.81 60 GLY B C 1
ATOM 1925 O O . GLY B 1 60 ? 4.555 -18.609 -0.826 1 86.81 60 GLY B O 1
ATOM 1926 N N . GLU B 1 61 ? 3.729 -20.031 0.523 1 85.38 61 GLU B N 1
ATOM 1927 C CA . GLU B 1 61 ? 3.801 -21.188 -0.377 1 85.38 61 GLU B CA 1
ATOM 1928 C C . GLU B 1 61 ? 2.428 -21.812 -0.572 1 85.38 61 GLU B C 1
ATOM 1930 O O . GLU B 1 61 ? 1.721 -22.094 0.399 1 85.38 61 GLU B O 1
ATOM 1935 N N . GLY B 1 62 ? 2.113 -21.953 -1.905 1 81.12 62 GLY B N 1
ATOM 1936 C CA . GLY B 1 62 ? 0.94 -22.734 -2.273 1 81.12 62 GLY B CA 1
ATOM 1937 C C . GLY B 1 62 ? 1.282 -24.047 -2.951 1 81.12 62 GLY B C 1
ATOM 1938 O O . GLY B 1 62 ? 1.979 -24.062 -3.967 1 81.12 62 GLY B O 1
ATOM 1939 N N . ASP B 1 63 ? 0.873 -25.109 -2.451 1 74.62 63 ASP B N 1
ATOM 1940 C CA . ASP B 1 63 ? 1.085 -26.422 -3.057 1 74.62 63 ASP B CA 1
ATOM 1941 C C . ASP B 1 63 ? -0.052 -26.781 -4.012 1 74.62 63 ASP B C 1
ATOM 1943 O O . ASP B 1 63 ? -1.189 -26.344 -3.82 1 74.62 63 ASP B O 1
ATOM 1947 N N . GLY B 1 64 ? 0.263 -27.312 -5.332 1 61.81 64 GLY B N 1
ATOM 1948 C CA . GLY B 1 64 ? -0.687 -27.875 -6.285 1 61.81 64 GLY B CA 1
ATOM 1949 C C . GLY B 1 64 ? -1.257 -29.203 -5.852 1 61.81 64 GLY B C 1
ATOM 1950 O O . GLY B 1 64 ? -0.51 -30.156 -5.621 1 61.81 64 GLY B O 1
ATOM 1951 N N . GLY B 1 65 ? -2.287 -29.281 -5.195 1 51.16 65 GLY B N 1
ATOM 1952 C CA . GLY B 1 65 ? -2.842 -30.625 -5.113 1 51.16 65 GLY B CA 1
ATOM 1953 C C . GLY B 1 65 ? -3.238 -31.203 -6.461 1 51.16 65 GLY B C 1
ATOM 1954 O O . GLY B 1 65 ? -3.662 -30.453 -7.352 1 51.16 65 GLY B O 1
ATOM 1955 N N . GLY B 1 66 ? -2.635 -32.344 -6.977 1 44.59 66 GLY B N 1
ATOM 1956 C CA . GLY B 1 66 ? -2.855 -33.031 -8.242 1 44.59 66 GLY B CA 1
ATOM 1957 C C . GLY B 1 66 ? -4.309 -33.031 -8.672 1 44.59 66 GLY B C 1
ATOM 1958 O O . GLY B 1 66 ? -4.621 -33.375 -9.812 1 44.59 66 GLY B O 1
ATOM 1959 N N . GLY B 1 67 ? -5.312 -33.531 -7.844 1 45.72 67 GLY B N 1
ATOM 1960 C CA . GLY B 1 67 ? -6.328 -34.188 -8.664 1 45.72 67 GLY B CA 1
ATOM 1961 C C . GLY B 1 67 ? -6.977 -33.25 -9.656 1 45.72 67 GLY B C 1
ATOM 1962 O O . GLY B 1 67 ? -7.062 -33.531 -10.852 1 45.72 67 GLY B O 1
ATOM 1963 N N . GLY B 1 68 ? -8.391 -32.781 -9.43 1 42.81 68 GLY B N 1
ATOM 1964 C CA . GLY B 1 68 ? -9.312 -32.188 -10.391 1 42.81 68 GLY B CA 1
ATOM 1965 C C . GLY B 1 68 ? -8.992 -30.75 -10.711 1 42.81 68 GLY B C 1
ATOM 1966 O O . GLY B 1 68 ? -8.133 -30.141 -10.07 1 42.81 68 GLY B O 1
ATOM 1967 N N . GLU B 1 69 ? -9.711 -30.219 -11.727 1 44.69 69 GLU B N 1
ATOM 1968 C CA . GLU B 1 69 ? -9.906 -28.859 -12.227 1 44.69 69 GLU B CA 1
ATOM 1969 C C . GLU B 1 69 ? -10.055 -27.859 -11.086 1 44.69 69 GLU B C 1
ATOM 1971 O O . GLU B 1 69 ? -11.156 -27.672 -10.562 1 44.69 69 GLU B O 1
ATOM 1976 N N . GLY B 1 70 ? -9.039 -27.531 -10.422 1 47.94 70 GLY B N 1
ATOM 1977 C CA . GLY B 1 70 ? -9.07 -26.5 -9.398 1 47.94 70 GLY B CA 1
ATOM 1978 C C . GLY B 1 70 ? -7.809 -25.656 -9.352 1 47.94 70 GLY B C 1
ATOM 1979 O O . GLY B 1 70 ? -6.711 -26.172 -9.609 1 47.94 70 GLY B O 1
ATOM 1980 N N . ASP B 1 71 ? -7.988 -24.469 -9.5 1 52.94 71 ASP B N 1
ATOM 1981 C CA . ASP B 1 71 ? -6.938 -23.453 -9.453 1 52.94 71 ASP B CA 1
ATOM 1982 C C . ASP B 1 71 ? -6.027 -23.672 -8.242 1 52.94 71 ASP B C 1
ATOM 1984 O O . ASP B 1 71 ? -6.492 -23.703 -7.105 1 52.94 71 ASP B O 1
ATOM 1988 N N . GLY B 1 72 ? -4.824 -24.359 -8.477 1 59.25 72 GLY B N 1
ATOM 1989 C CA . GLY B 1 72 ? -3.787 -24.5 -7.469 1 59.25 72 GLY B CA 1
ATOM 1990 C C . GLY B 1 72 ? -3.555 -23.219 -6.676 1 59.25 72 GLY B C 1
ATOM 1991 O O . GLY B 1 72 ? -3.756 -22.125 -7.191 1 59.25 72 GLY B O 1
ATOM 1992 N N . GLY B 1 73 ? -3.521 -23.297 -5.438 1 71.19 73 GLY B N 1
ATOM 1993 C CA . GLY B 1 73 ? -3.367 -22.156 -4.559 1 71.19 73 GLY B CA 1
ATOM 1994 C C . GLY B 1 73 ? -2.074 -21.391 -4.789 1 71.19 73 GLY B C 1
ATOM 1995 O O . GLY B 1 73 ? -1.045 -21.984 -5.105 1 71.19 73 GLY B O 1
ATOM 1996 N N . GLY B 1 74 ? -2.08 -20.125 -4.988 1 78.94 74 GLY B N 1
ATOM 1997 C CA . GLY B 1 74 ? -0.926 -19.25 -5.074 1 78.94 74 GLY B CA 1
ATOM 1998 C C . GLY B 1 74 ? -0.31 -18.938 -3.723 1 78.94 74 GLY B C 1
ATOM 1999 O O . GLY B 1 74 ? -0.951 -19.125 -2.686 1 78.94 74 GLY B O 1
ATOM 2000 N N . GLY B 1 75 ? 1.007 -18.781 -3.666 1 88.38 75 GLY B N 1
ATOM 2001 C CA . GLY B 1 75 ? 1.677 -18.234 -2.5 1 88.38 75 GLY B CA 1
ATOM 2002 C C . GLY B 1 75 ? 1.755 -16.719 -2.52 1 88.38 75 GLY B C 1
ATOM 2003 O O . GLY B 1 75 ? 2.029 -16.109 -3.561 1 88.38 75 GLY B O 1
ATOM 2004 N N . GLU B 1 76 ? 1.479 -16.062 -1.352 1 90.25 76 GLU B N 1
ATOM 2005 C CA . GLU B 1 76 ? 1.523 -14.609 -1.276 1 90.25 76 GLU B CA 1
ATOM 2006 C C . GLU B 1 76 ? 2.314 -14.141 -0.057 1 90.25 76 GLU B C 1
ATOM 2008 O O . GLU B 1 76 ? 2.102 -14.641 1.053 1 90.25 76 GLU B O 1
ATOM 2013 N N . ALA B 1 77 ? 3.252 -13.281 -0.27 1 93.31 77 ALA B N 1
ATOM 2014 C CA . ALA B 1 77 ? 3.936 -12.547 0.791 1 93.31 77 ALA B CA 1
ATOM 2015 C C . ALA B 1 77 ? 3.701 -11.047 0.659 1 93.31 77 ALA B C 1
ATOM 2017 O O . ALA B 1 77 ? 4.02 -10.453 -0.373 1 93.31 77 ALA B O 1
ATOM 2018 N N . VAL B 1 78 ? 3.145 -10.461 1.637 1 92 78 VAL B N 1
ATOM 2019 C CA . VAL B 1 78 ? 2.773 -9.055 1.581 1 92 78 VAL B CA 1
ATOM 2020 C C . VAL B 1 78 ? 3.355 -8.32 2.785 1 92 78 VAL B C 1
ATOM 2022 O O . VAL B 1 78 ? 3.166 -8.742 3.93 1 92 78 VAL B O 1
ATOM 2025 N N . CYS B 1 79 ? 4.023 -7.25 2.521 1 93.06 79 CYS B N 1
ATOM 2026 C CA . CYS B 1 79 ? 4.449 -6.289 3.531 1 93.06 79 CYS B CA 1
ATOM 2027 C C . CYS B 1 79 ? 3.867 -4.91 3.254 1 93.06 79 CYS B C 1
ATOM 2029 O O . CYS B 1 79 ? 4.055 -4.359 2.168 1 93.06 79 CYS B O 1
ATOM 2031 N N . GLN B 1 80 ? 3.143 -4.375 4.121 1 91 80 GLN B N 1
ATOM 2032 C CA . GLN B 1 80 ? 2.633 -3.008 4.07 1 91 80 GLN B CA 1
ATOM 2033 C C . GLN B 1 80 ? 3.186 -2.172 5.219 1 91 80 GLN B C 1
ATOM 2035 O O . GLN B 1 80 ? 2.984 -2.508 6.391 1 91 80 GLN B O 1
ATOM 2040 N N . VAL B 1 81 ? 3.781 -1.146 4.883 1 90.25 81 VAL B N 1
ATOM 2041 C CA . VAL B 1 81 ? 4.391 -0.305 5.91 1 90.25 81 VAL B CA 1
ATOM 2042 C C . VAL B 1 81 ? 3.963 1.146 5.711 1 90.25 81 VAL B C 1
ATOM 2044 O O . VAL B 1 81 ? 4.102 1.696 4.613 1 90.25 81 VAL B O 1
ATOM 2047 N N . VAL B 1 82 ? 3.42 1.761 6.676 1 89.94 82 VAL B N 1
ATOM 2048 C CA . VAL B 1 82 ? 3.256 3.209 6.762 1 89.94 82 VAL B CA 1
ATOM 2049 C C . VAL B 1 82 ? 4.09 3.758 7.914 1 89.94 82 VAL B C 1
ATOM 2051 O O . VAL B 1 82 ? 3.92 3.346 9.062 1 89.94 82 VAL B O 1
ATOM 2054 N N . GLY B 1 83 ? 5.074 4.68 7.703 1 87.06 83 GLY B N 1
ATOM 2055 C CA . GLY B 1 83 ? 5.922 5.273 8.727 1 87.06 83 GLY B CA 1
ATOM 2056 C C . GLY B 1 83 ? 6.043 6.781 8.602 1 87.06 83 GLY B C 1
ATOM 2057 O O . GLY B 1 83 ? 6.457 7.293 7.559 1 87.06 83 GLY B O 1
ATOM 2058 N N . SER B 1 84 ? 5.836 7.473 9.68 1 80.06 84 SER B N 1
ATOM 2059 C CA . SER B 1 84 ? 6.012 8.922 9.664 1 80.06 84 SER B CA 1
ATOM 2060 C C . SER B 1 84 ? 7.461 9.305 9.922 1 80.06 84 SER B C 1
ATOM 2062 O O . SER B 1 84 ? 7.93 10.344 9.445 1 80.06 84 SER B O 1
ATOM 2064 N N . GLY B 1 85 ? 8.156 8.5 10.805 1 76.75 85 GLY B N 1
ATOM 2065 C CA . GLY B 1 85 ? 9.57 8.727 11.047 1 76.75 85 GLY B CA 1
ATOM 2066 C C . GLY B 1 85 ? 10.461 8.062 10.016 1 76.75 85 GLY B C 1
ATOM 2067 O O . GLY B 1 85 ? 10.031 7.773 8.898 1 76.75 85 GLY B O 1
ATOM 2068 N N . ARG B 1 86 ? 11.852 7.875 10.414 1 80.19 86 ARG B N 1
ATOM 2069 C CA . ARG B 1 86 ? 12.773 7.141 9.562 1 80.19 86 ARG B CA 1
ATOM 2070 C C . ARG B 1 86 ? 12.336 5.688 9.398 1 80.19 86 ARG B C 1
ATOM 2072 O O . ARG B 1 86 ? 12.031 5.016 10.391 1 80.19 86 ARG B O 1
ATOM 2079 N N . THR B 1 87 ? 12.297 5.293 8.109 1 80.94 87 THR B N 1
ATOM 2080 C CA . THR B 1 87 ? 11.883 3.934 7.789 1 80.94 87 THR B CA 1
ATOM 2081 C C . THR B 1 87 ? 12.969 3.207 6.996 1 80.94 87 THR B C 1
ATOM 2083 O O . THR B 1 87 ? 13.438 3.709 5.977 1 80.94 87 THR B O 1
ATOM 2086 N N . LYS B 1 88 ? 13.367 2.129 7.523 1 82.44 88 LYS B N 1
ATOM 2087 C CA . LYS B 1 88 ? 14.352 1.299 6.84 1 82.44 88 LYS B CA 1
ATOM 2088 C C . LYS B 1 88 ? 13.875 -0.145 6.723 1 82.44 88 LYS B C 1
ATOM 2090 O O . LYS B 1 88 ? 13.367 -0.715 7.691 1 82.44 88 LYS B O 1
ATOM 2095 N N . GLY B 1 89 ? 14.016 -0.76 5.598 1 81.25 89 GLY B N 1
ATOM 2096 C CA . GLY B 1 89 ? 13.641 -2.145 5.367 1 81.25 89 GLY B CA 1
ATOM 2097 C C . GLY B 1 89 ? 14.703 -2.936 4.625 1 81.25 89 GLY B C 1
ATOM 2098 O O . GLY B 1 89 ? 15.344 -2.414 3.711 1 81.25 89 GLY B O 1
ATOM 2099 N N . ARG B 1 90 ? 14.992 -4.082 5.023 1 86.69 90 ARG B N 1
ATOM 2100 C CA . ARG B 1 90 ? 15.75 -5.098 4.297 1 86.69 90 ARG B CA 1
ATOM 2101 C C . ARG B 1 90 ? 15.031 -6.441 4.328 1 86.69 90 ARG B C 1
ATOM 2103 O O . ARG B 1 90 ? 15.562 -7.422 4.859 1 86.69 90 ARG B O 1
ATOM 2110 N N . ASP B 1 91 ? 13.906 -6.402 3.686 1 85.44 91 ASP B N 1
ATOM 2111 C CA . ASP B 1 91 ? 13.031 -7.566 3.812 1 85.44 91 ASP B CA 1
ATOM 2112 C C . ASP B 1 91 ? 13.188 -8.5 2.615 1 85.44 91 ASP B C 1
ATOM 2114 O O . ASP B 1 91 ? 13.586 -8.07 1.531 1 85.44 91 ASP B O 1
ATOM 2118 N N . ARG B 1 92 ? 13.031 -9.719 2.994 1 90.56 92 ARG B N 1
ATOM 2119 C CA . ARG B 1 92 ? 12.914 -10.742 1.958 1 90.56 92 ARG B CA 1
ATOM 2120 C C . ARG B 1 92 ? 11.492 -11.281 1.879 1 90.56 92 ARG B C 1
ATOM 2122 O O . ARG B 1 92 ? 10.977 -11.836 2.852 1 90.56 92 ARG B O 1
ATOM 2129 N N . LEU B 1 93 ? 10.844 -11.008 0.766 1 90.56 93 LEU B N 1
ATOM 2130 C CA . LEU B 1 93 ? 9.5 -11.523 0.516 1 90.56 93 LEU B CA 1
ATOM 2131 C C . LEU B 1 93 ? 9.508 -12.555 -0.606 1 90.56 93 LEU B C 1
ATOM 2133 O O . LEU B 1 93 ? 9.984 -12.273 -1.711 1 90.56 93 LEU B O 1
ATOM 2137 N N . GLU B 1 94 ? 9.023 -13.711 -0.349 1 90.56 94 GLU B N 1
ATOM 2138 C CA . GLU B 1 94 ? 8.945 -14.781 -1.339 1 90.56 94 GLU B CA 1
ATOM 2139 C C . GLU B 1 94 ? 7.551 -15.391 -1.387 1 90.56 94 GLU B C 1
ATOM 2141 O O . GLU B 1 94 ? 7.055 -15.898 -0.378 1 90.56 94 GLU B O 1
ATOM 2146 N N . GLY B 1 95 ? 6.918 -15.297 -2.516 1 89.56 95 GLY B N 1
ATOM 2147 C CA . GLY B 1 95 ? 5.68 -15.992 -2.809 1 89.56 95 GLY B CA 1
ATOM 2148 C C . GLY B 1 95 ? 5.84 -17.078 -3.861 1 89.56 95 GLY B C 1
ATOM 2149 O O . GLY B 1 95 ? 6.262 -16.797 -4.984 1 89.56 95 GLY B O 1
ATOM 2150 N N . GLU B 1 96 ? 5.527 -18.328 -3.596 1 86.5 96 GLU B N 1
ATOM 2151 C CA . GLU B 1 96 ? 5.617 -19.469 -4.52 1 86.5 96 GLU B CA 1
ATOM 2152 C C . GLU B 1 96 ? 4.27 -20.172 -4.656 1 86.5 96 GLU B C 1
ATOM 2154 O O . GLU B 1 96 ? 3.582 -20.406 -3.662 1 86.5 96 GLU B O 1
ATOM 2159 N N . GLY B 1 97 ? 3.854 -20.516 -5.875 1 81.56 97 GLY B N 1
ATOM 2160 C CA . GLY B 1 97 ? 2.643 -21.281 -6.129 1 81.56 97 GLY B CA 1
ATOM 2161 C C . GLY B 1 97 ? 2.855 -22.438 -7.094 1 81.56 97 GLY B C 1
ATOM 2162 O O . GLY B 1 97 ? 3.287 -22.219 -8.227 1 81.56 97 GLY B O 1
ATOM 2163 N N . ASP B 1 98 ? 2.469 -23.5 -6.57 1 76.44 98 ASP B N 1
ATOM 2164 C CA . ASP B 1 98 ? 2.404 -24.688 -7.422 1 76.44 98 ASP B CA 1
ATOM 2165 C C . ASP B 1 98 ? 1.077 -24.75 -8.18 1 76.44 98 ASP B C 1
ATOM 2167 O O . ASP B 1 98 ? 0.021 -24.938 -7.57 1 76.44 98 ASP B O 1
ATOM 2171 N N . GLY B 1 99 ? 1.055 -24.266 -9.344 1 72.69 99 GLY B N 1
ATOM 2172 C CA . GLY B 1 99 ? -0.119 -24.234 -10.203 1 72.69 99 GLY B CA 1
ATOM 2173 C C . GLY B 1 99 ? -0.783 -22.875 -10.258 1 72.69 99 GLY B C 1
ATOM 2174 O O . GLY B 1 99 ? -1.533 -22.578 -11.195 1 72.69 99 GLY B O 1
ATOM 2175 N N . GLY B 1 100 ? -0.661 -22.125 -9.047 1 73.62 100 GLY B N 1
ATOM 2176 C CA . GLY B 1 100 ? -1.11 -20.75 -9.031 1 73.62 100 GLY B CA 1
ATOM 2177 C C . GLY B 1 100 ? 0.028 -19.75 -9.117 1 73.62 100 GLY B C 1
ATOM 2178 O O . GLY B 1 100 ? 1.182 -20.125 -9.328 1 73.62 100 GLY B O 1
ATOM 2179 N N . GLY B 1 101 ? -0.244 -18.562 -9.164 1 80.12 101 GLY B N 1
ATOM 2180 C CA . GLY B 1 101 ? 0.78 -17.531 -9.172 1 80.12 101 GLY B CA 1
ATOM 2181 C C . GLY B 1 101 ? 1.417 -17.297 -7.812 1 80.12 101 GLY B C 1
ATOM 2182 O O . GLY B 1 101 ? 0.801 -17.578 -6.781 1 80.12 101 GLY B O 1
ATOM 2183 N N . GLY B 1 102 ? 2.643 -17.062 -7.734 1 89.31 102 GLY B N 1
ATOM 2184 C CA . GLY B 1 102 ? 3.32 -16.547 -6.559 1 89.31 102 GLY B CA 1
ATOM 2185 C C . GLY B 1 102 ? 3.436 -15.039 -6.551 1 89.31 102 GLY B C 1
ATOM 2186 O O . GLY B 1 102 ? 3.793 -14.438 -7.566 1 89.31 102 GLY B O 1
ATOM 2187 N N . GLU B 1 103 ? 3.104 -14.422 -5.43 1 89.69 103 GLU B N 1
ATOM 2188 C CA . GLU B 1 103 ? 3.145 -12.961 -5.355 1 89.69 103 GLU B CA 1
ATOM 2189 C C . GLU B 1 103 ? 3.967 -12.492 -4.156 1 89.69 103 GLU B C 1
ATOM 2191 O O . GLU B 1 103 ? 3.785 -12.984 -3.043 1 89.69 103 GLU B O 1
ATOM 2196 N N . ALA B 1 104 ? 4.902 -11.594 -4.41 1 93.12 104 ALA B N 1
ATOM 2197 C CA . ALA B 1 104 ? 5.598 -10.836 -3.369 1 93.12 104 ALA B CA 1
ATOM 2198 C C . ALA B 1 104 ? 5.328 -9.344 -3.51 1 93.12 104 ALA B C 1
ATOM 2200 O O . ALA B 1 104 ? 5.676 -8.734 -4.523 1 93.12 104 ALA B O 1
ATOM 2201 N N . ILE B 1 105 ? 4.703 -8.766 -2.566 1 92.44 105 ILE B N 1
ATOM 2202 C CA . ILE B 1 105 ? 4.246 -7.383 -2.646 1 92.44 105 ILE B CA 1
ATOM 2203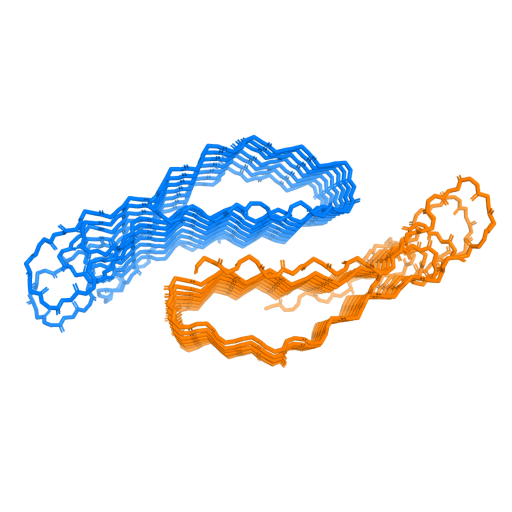 C C . ILE B 1 105 ? 4.77 -6.598 -1.443 1 92.44 105 ILE B C 1
ATOM 2205 O O . ILE B 1 105 ? 4.594 -7.02 -0.297 1 92.44 105 ILE B O 1
ATOM 2209 N N . CYS B 1 106 ? 5.371 -5.469 -1.661 1 93.75 106 CYS B N 1
ATOM 2210 C CA . CYS B 1 106 ? 5.75 -4.508 -0.632 1 93.75 106 CYS B CA 1
ATOM 2211 C C . CYS B 1 106 ? 5.168 -3.131 -0.93 1 93.75 106 CYS B C 1
ATOM 2213 O O . CYS B 1 106 ? 5.398 -2.572 -2.004 1 93.75 106 CYS B O 1
ATOM 2215 N N . GLN B 1 107 ? 4.402 -2.596 -0.125 1 90.62 107 GLN B N 1
ATOM 2216 C CA . GLN B 1 107 ? 3.875 -1.236 -0.18 1 90.62 107 GLN B CA 1
ATOM 2217 C C . GLN B 1 107 ? 4.402 -0.396 0.98 1 90.62 107 GLN B C 1
ATOM 2219 O O . GLN B 1 107 ? 4.207 -0.749 2.146 1 90.62 107 GLN B O 1
ATOM 2224 N N . VAL B 1 108 ? 4.98 0.647 0.617 1 90.94 108 VAL B N 1
ATOM 2225 C CA . VAL B 1 108 ? 5.574 1.495 1.647 1 90.94 108 VAL B CA 1
ATOM 2226 C C . VAL B 1 108 ? 5.137 2.943 1.438 1 90.94 108 VAL B C 1
ATOM 2228 O O . VAL B 1 108 ? 5.258 3.48 0.334 1 90.94 108 VAL B O 1
ATOM 2231 N N . VAL B 1 109 ? 4.566 3.584 2.432 1 89.62 109 VAL B N 1
ATOM 2232 C CA . VAL B 1 109 ? 4.414 5.031 2.504 1 89.62 109 VAL B CA 1
ATOM 2233 C C . VAL B 1 109 ? 5.266 5.586 3.646 1 89.62 109 VAL B C 1
ATOM 2235 O O . VAL B 1 109 ? 5.039 5.25 4.812 1 89.62 109 VAL B O 1
ATOM 2238 N N . GLY B 1 110 ? 6.309 6.441 3.389 1 87.25 110 GLY B N 1
ATOM 2239 C CA . GLY B 1 110 ? 7.18 7.051 4.379 1 87.25 110 GLY B CA 1
ATOM 2240 C C . GLY B 1 110 ? 7.238 8.562 4.273 1 87.25 110 GLY B C 1
ATOM 2241 O O . GLY B 1 110 ? 7.695 9.102 3.264 1 87.25 110 GLY B O 1
ATOM 2242 N N . SER B 1 111 ? 6.957 9.227 5.363 1 79.56 111 SER B N 1
ATOM 2243 C CA . SER B 1 111 ? 7.066 10.68 5.355 1 79.56 111 SER B CA 1
ATOM 2244 C C . SER B 1 111 ? 8.492 11.125 5.664 1 79.56 111 SER B C 1
ATOM 2246 O O . SER B 1 111 ? 8.93 12.18 5.195 1 79.56 111 SER B O 1
ATOM 2248 N N . GLY B 1 112 ? 9.211 10.414 6.574 1 77.69 112 GLY B N 1
ATOM 2249 C CA . GLY B 1 112 ? 10.602 10.703 6.859 1 77.69 112 GLY B CA 1
ATOM 2250 C C . GLY B 1 112 ? 11.562 10.07 5.863 1 77.69 112 GLY B C 1
ATOM 2251 O O . GLY B 1 112 ? 11.18 9.797 4.723 1 77.69 112 GLY B O 1
ATOM 2252 N N . ARG B 1 113 ? 12.914 9.914 6.301 1 79 113 ARG B N 1
ATOM 2253 C CA . ARG B 1 113 ? 13.898 9.234 5.473 1 79 113 ARG B CA 1
ATOM 2254 C C . ARG B 1 113 ? 13.539 7.762 5.297 1 79 113 ARG B C 1
ATOM 2256 O O . ARG B 1 113 ? 13.25 7.066 6.273 1 79 113 ARG B O 1
ATOM 2263 N N . THR B 1 114 ? 13.57 7.367 3.986 1 81.12 114 THR B N 1
A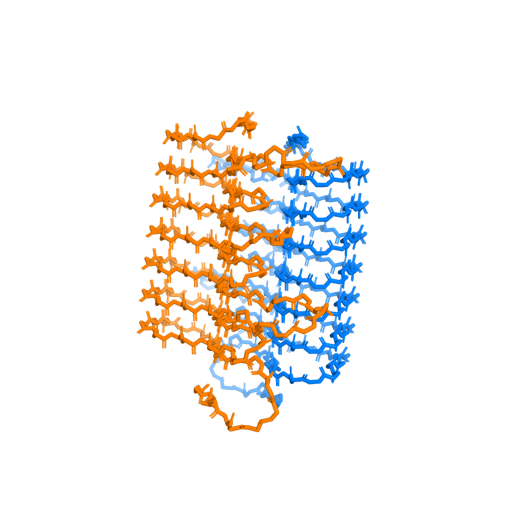TOM 2264 C CA . THR B 1 114 ? 13.211 5.996 3.639 1 81.12 114 THR B CA 1
ATOM 2265 C C . THR B 1 114 ? 14.359 5.297 2.928 1 81.12 114 THR B C 1
ATOM 2267 O O . THR B 1 114 ? 14.914 5.824 1.964 1 81.12 114 THR B O 1
ATOM 2270 N N . LYS B 1 115 ? 14.766 4.188 3.484 1 82.56 115 LYS B N 1
ATOM 2271 C CA . LYS B 1 115 ? 15.773 3.34 2.855 1 82.56 115 LYS B CA 1
ATOM 2272 C C . LYS B 1 115 ? 15.289 1.896 2.75 1 82.56 115 LYS B C 1
ATOM 2274 O O . LYS B 1 115 ? 15.008 1.254 3.764 1 82.56 115 LYS B O 1
ATOM 2279 N N . TRP B 1 116 ? 15.273 1.375 1.517 1 83.12 116 TRP B N 1
ATOM 2280 C CA . TRP B 1 116 ? 14.734 0.031 1.335 1 83.12 116 TRP B CA 1
ATOM 2281 C C . TRP B 1 116 ? 15.648 -0.808 0.451 1 83.12 116 TRP B C 1
ATOM 2283 O O . TRP B 1 116 ? 16.078 -0.36 -0.617 1 83.12 116 TRP B O 1
ATOM 2293 N N . ARG B 1 117 ? 16.031 -1.979 0.874 1 86.25 117 ARG B N 1
ATOM 2294 C CA . ARG B 1 117 ? 16.859 -2.951 0.17 1 86.25 117 ARG B CA 1
ATOM 2295 C C . ARG B 1 117 ? 16.219 -4.332 0.182 1 86.25 117 ARG B C 1
ATOM 2297 O O . ARG B 1 117 ? 16.797 -5.289 0.705 1 86.25 117 ARG B O 1
ATOM 2304 N N . ASP B 1 118 ? 15.109 -4.359 -0.481 1 85.62 118 ASP B N 1
ATOM 2305 C CA . ASP B 1 118 ? 14.352 -5.598 -0.347 1 85.62 118 ASP B CA 1
ATOM 2306 C C . ASP B 1 118 ? 14.609 -6.535 -1.524 1 85.62 118 ASP B C 1
ATOM 2308 O O . ASP B 1 118 ? 15.039 -6.09 -2.592 1 85.62 118 ASP B O 1
ATOM 2312 N N . ARG B 1 119 ? 14.5 -7.738 -1.163 1 89.44 119 ARG B N 1
ATOM 2313 C CA . ARG B 1 119 ? 14.414 -8.773 -2.186 1 89.44 119 ARG B CA 1
ATOM 2314 C C . ARG B 1 119 ? 13 -9.344 -2.268 1 89.44 119 ARG B C 1
ATOM 2316 O O . ARG B 1 119 ? 12.5 -9.914 -1.294 1 89.44 119 ARG B O 1
ATOM 2323 N N . LEU B 1 120 ? 12.352 -9.094 -3.365 1 91.06 120 LEU B N 1
ATOM 2324 C CA . LEU B 1 120 ? 11.016 -9.625 -3.615 1 91.06 120 LEU B CA 1
ATOM 2325 C C . LEU B 1 120 ? 11.047 -10.656 -4.738 1 91.06 120 LEU B C 1
ATOM 2327 O O . LEU B 1 120 ? 11.5 -10.367 -5.848 1 91.06 120 LEU B O 1
ATOM 2331 N N . GLU B 1 121 ? 10.578 -11.82 -4.488 1 91.19 121 GLU B N 1
ATOM 2332 C CA . GLU B 1 121 ? 10.539 -12.898 -5.469 1 91.19 121 GLU B CA 1
ATOM 2333 C C . GLU B 1 121 ? 9.156 -13.547 -5.523 1 91.19 121 GLU B C 1
ATOM 2335 O O . GLU B 1 121 ? 8.68 -14.086 -4.523 1 91.19 121 GLU B O 1
ATOM 2340 N N . GLY B 1 122 ? 8.531 -13.43 -6.625 1 89.94 122 GLY B N 1
ATOM 2341 C CA . GLY B 1 122 ? 7.316 -14.172 -6.922 1 89.94 122 GLY B CA 1
ATOM 2342 C C . GLY B 1 122 ? 7.512 -15.242 -7.973 1 89.94 122 GLY B C 1
ATOM 2343 O O . GLY B 1 122 ? 7.969 -14.961 -9.086 1 89.94 122 GLY B O 1
ATOM 2344 N N . GLU B 1 123 ? 7.188 -16.484 -7.723 1 86.69 123 GLU B N 1
ATOM 2345 C CA . GLU B 1 123 ? 7.34 -17.609 -8.648 1 86.69 123 GLU B CA 1
ATOM 2346 C C . GLU B 1 123 ? 6.023 -18.359 -8.828 1 86.69 123 GLU B C 1
ATOM 2348 O O . GLU B 1 123 ? 5.359 -18.703 -7.852 1 86.69 123 GLU B O 1
ATOM 2353 N N . GLY B 1 124 ? 5.566 -18.5 -9.977 1 83.75 124 GLY B N 1
ATOM 2354 C CA . GLY B 1 124 ? 4.477 -19.391 -10.344 1 83.75 124 GLY B CA 1
ATOM 2355 C C . GLY B 1 124 ? 4.934 -20.594 -11.141 1 83.75 124 GLY B C 1
ATOM 2356 O O . GLY B 1 124 ? 5.359 -20.469 -12.289 1 83.75 124 GLY B O 1
ATOM 2357 N N . ASP B 1 125 ? 4.891 -21.625 -10.367 1 72.88 125 ASP B N 1
ATOM 2358 C CA . ASP B 1 125 ? 5.254 -22.891 -10.969 1 72.88 125 ASP B CA 1
ATOM 2359 C C . ASP B 1 125 ? 4.012 -23.672 -11.414 1 72.88 125 ASP B C 1
ATOM 2361 O O . ASP B 1 125 ? 2.922 -23.469 -10.875 1 72.88 125 ASP B O 1
ATOM 2365 N N . GLY B 1 126 ? 4.062 -24.078 -12.672 1 63.28 126 GLY B N 1
ATOM 2366 C CA . GLY B 1 126 ? 3.066 -25.016 -13.156 1 63.28 126 GLY B CA 1
ATOM 2367 C C . GLY B 1 126 ? 2.363 -24.562 -14.414 1 63.28 126 GLY B C 1
ATOM 2368 O O . GLY B 1 126 ? 2.477 -23.391 -14.805 1 63.28 126 GLY B O 1
ATOM 2369 N N . GLY B 1 127 ? 1.936 -25.438 -15.125 1 56.28 127 GLY B N 1
ATOM 2370 C CA . GLY B 1 127 ? 1.303 -25.328 -16.422 1 56.28 127 GLY B CA 1
ATOM 2371 C C . GLY B 1 127 ? 0.068 -24.438 -16.406 1 56.28 127 GLY B C 1
ATOM 2372 O O . GLY B 1 127 ? -0.572 -24.25 -17.453 1 56.28 127 GLY B O 1
ATOM 2373 N N . GLY B 1 128 ? -0.35 -23.984 -15.148 1 56.78 128 GLY B N 1
ATOM 2374 C CA . GLY B 1 128 ? -1.524 -23.125 -15.18 1 56.78 128 GLY B CA 1
ATOM 2375 C C . GLY B 1 128 ? -1.191 -21.672 -15.414 1 56.78 128 GLY B C 1
ATOM 2376 O O . GLY B 1 128 ? -0.024 -21.312 -15.594 1 56.78 128 GLY B O 1
ATOM 2377 N N . ASP B 1 129 ? -2.195 -20.766 -15.594 1 60.03 129 ASP B N 1
ATOM 2378 C CA . ASP B 1 129 ? -2.137 -19.359 -15.961 1 60.03 129 ASP B CA 1
ATOM 2379 C C . ASP B 1 129 ? -1.528 -18.516 -14.844 1 60.03 129 ASP B C 1
ATOM 2381 O O . ASP B 1 129 ? -1.521 -17.281 -14.906 1 60.03 129 ASP B O 1
ATOM 2385 N N . GLY B 1 130 ? -1.002 -19.219 -13.789 1 70.94 130 GLY B N 1
ATOM 2386 C CA . GLY B 1 130 ? -0.498 -18.406 -12.688 1 70.94 130 GLY B CA 1
ATOM 2387 C C . GLY B 1 130 ? 0.937 -17.953 -12.891 1 70.94 130 GLY B C 1
ATOM 2388 O O . GLY B 1 130 ? 1.829 -18.781 -13.094 1 70.94 130 GLY B O 1
ATOM 2389 N N . GLY B 1 131 ? 1.273 -16.688 -13.016 1 79.12 131 GLY B N 1
ATOM 2390 C CA . GLY B 1 131 ? 2.594 -16.078 -13.094 1 79.12 131 GLY B CA 1
ATOM 2391 C C . GLY B 1 131 ? 3.123 -15.633 -11.75 1 79.12 131 GLY B C 1
ATOM 2392 O O . GLY B 1 131 ? 2.428 -15.727 -10.734 1 79.12 131 GLY B O 1
ATOM 2393 N N . GLY B 1 132 ? 4.418 -15.508 -11.68 1 88.25 132 GLY B N 1
ATOM 2394 C CA . GLY B 1 132 ? 5.035 -14.883 -10.523 1 88.25 132 GLY B CA 1
ATOM 2395 C C . GLY B 1 132 ? 5.012 -13.367 -10.586 1 88.25 132 GLY B C 1
ATOM 2396 O O . GLY B 1 132 ? 5.277 -12.781 -11.633 1 88.25 132 GLY B O 1
ATOM 2397 N N . GLU B 1 133 ? 4.707 -12.695 -9.531 1 88.88 133 GLU B N 1
ATOM 2398 C CA . GLU B 1 133 ? 4.66 -11.234 -9.477 1 88.88 133 GLU B CA 1
ATOM 2399 C C . GLU B 1 133 ? 5.43 -10.695 -8.273 1 88.88 133 GLU B C 1
ATOM 2401 O O . GLU B 1 133 ? 5.254 -11.18 -7.156 1 88.88 133 GLU B O 1
ATOM 2406 N N . ALA B 1 134 ? 6.344 -9.797 -8.523 1 92.94 134 ALA B N 1
ATOM 2407 C CA . ALA B 1 134 ? 6.988 -9.008 -7.48 1 92.94 134 ALA B CA 1
ATOM 2408 C C . ALA B 1 134 ? 6.672 -7.527 -7.637 1 92.94 134 ALA B C 1
ATOM 2410 O O . ALA B 1 134 ? 6.969 -6.926 -8.672 1 92.94 134 ALA B O 1
ATOM 2411 N N . VAL B 1 135 ? 6.043 -6.945 -6.66 1 91.19 135 VAL B N 1
ATOM 2412 C CA . VAL B 1 135 ? 5.617 -5.551 -6.73 1 91.19 135 VAL B CA 1
ATOM 2413 C C . VAL B 1 135 ? 6.176 -4.785 -5.535 1 91.19 135 VAL B C 1
ATOM 2415 O O . VAL B 1 135 ? 6.016 -5.207 -4.387 1 91.19 135 VAL B O 1
ATOM 2418 N N . CYS B 1 136 ? 6.77 -3.682 -5.848 1 92.44 136 CYS B N 1
ATOM 2419 C CA . CYS B 1 136 ? 7.172 -2.707 -4.84 1 92.44 136 CYS B CA 1
ATOM 2420 C C . CYS B 1 136 ? 6.562 -1.34 -5.133 1 92.44 136 CYS B C 1
ATOM 2422 O O . CYS B 1 136 ? 6.781 -0.775 -6.203 1 92.44 136 CYS B O 1
ATOM 2424 N N . GLN B 1 137 ? 5.797 -0.847 -4.336 1 89.06 137 GLN B N 1
ATOM 2425 C CA . GLN B 1 137 ? 5.258 0.508 -4.387 1 89.06 137 GLN B CA 1
ATOM 2426 C C . GLN B 1 137 ? 5.777 1.352 -3.227 1 89.06 137 GLN B C 1
ATOM 2428 O O . GLN B 1 137 ? 5.551 1.017 -2.061 1 89.06 137 GLN B O 1
ATOM 2433 N N . VAL B 1 138 ? 6.383 2.438 -3.562 1 89.44 138 VAL B N 1
ATOM 2434 C CA . VAL B 1 138 ? 6.93 3.293 -2.514 1 89.44 138 VAL B CA 1
ATOM 2435 C C . VAL B 1 138 ? 6.488 4.738 -2.742 1 89.44 138 VAL B C 1
ATOM 2437 O O . VAL B 1 138 ? 6.656 5.277 -3.838 1 89.44 138 VAL B O 1
ATOM 2440 N N . VAL B 1 139 ? 5.871 5.305 -1.8 1 87.75 139 VAL B N 1
ATOM 2441 C CA . VAL B 1 139 ? 5.672 6.75 -1.738 1 87.75 139 VAL B CA 1
ATOM 2442 C C . VAL B 1 139 ? 6.512 7.34 -0.608 1 87.75 139 VAL B C 1
ATOM 2444 O O . VAL B 1 139 ? 6.344 6.973 0.557 1 87.75 139 VAL B O 1
ATOM 2447 N N . GLY B 1 140 ? 7.488 8.258 -0.875 1 85.06 140 GLY B N 1
ATOM 2448 C CA . GLY B 1 140 ? 8.336 8.906 0.108 1 85.06 140 GLY B CA 1
ATOM 2449 C C . GLY B 1 140 ? 8.336 10.422 -0.016 1 85.06 140 GLY B C 1
ATOM 2450 O O . GLY B 1 140 ? 8.75 10.969 -1.044 1 85.06 140 GLY B O 1
ATOM 2451 N N . SER B 1 141 ? 8.016 11.094 1.072 1 78.19 141 SER B N 1
ATOM 2452 C CA . SER B 1 141 ? 8.07 12.555 1.045 1 78.19 141 SER B CA 1
ATOM 2453 C C . SER B 1 141 ? 9.469 13.062 1.368 1 78.19 141 SER B C 1
ATOM 2455 O O . SER B 1 141 ? 9.867 14.133 0.903 1 78.19 141 SER B O 1
ATOM 2457 N N . GLY B 1 142 ? 10.219 12.391 2.307 1 76.44 142 GLY B N 1
ATOM 2458 C CA . GLY B 1 142 ? 11.594 12.75 2.609 1 76.44 142 GLY B CA 1
ATOM 2459 C C . GLY B 1 142 ? 12.594 12.133 1.649 1 76.44 142 GLY B C 1
ATOM 2460 O O . GLY B 1 142 ? 12.242 11.789 0.517 1 76.44 142 GLY B O 1
ATOM 2461 N N . ARG B 1 143 ? 13.922 12.062 2.096 1 79.88 143 ARG B N 1
ATOM 2462 C CA . ARG B 1 143 ? 14.945 11.375 1.312 1 79.88 143 ARG B CA 1
ATOM 2463 C C . ARG B 1 143 ? 14.633 9.891 1.18 1 79.88 143 ARG B C 1
ATOM 2465 O O . ARG B 1 143 ? 14.383 9.211 2.18 1 79.88 143 ARG B O 1
ATOM 2472 N N . THR B 1 144 ? 14.672 9.453 -0.068 1 79.12 144 THR B N 1
ATOM 2473 C CA . THR B 1 144 ? 14.289 8.078 -0.369 1 79.12 144 THR B CA 1
ATOM 2474 C C . THR B 1 144 ? 15.383 7.379 -1.174 1 79.12 144 THR B C 1
ATOM 2476 O O . THR B 1 144 ? 15.828 7.891 -2.201 1 79.12 144 THR B O 1
ATOM 2479 N N . LYS B 1 145 ? 15.844 6.309 -0.626 1 80.69 145 LYS B N 1
ATOM 2480 C CA . LYS B 1 145 ? 16.844 5.5 -1.318 1 80.69 145 LYS B CA 1
ATOM 2481 C C . LYS B 1 145 ? 16.406 4.039 -1.387 1 80.69 145 LYS B C 1
ATOM 2483 O O . LYS B 1 145 ? 15.938 3.479 -0.397 1 80.69 145 LYS B O 1
ATOM 2488 N N . GLY B 1 146 ? 16.609 3.42 -2.547 1 78.75 146 GLY B N 1
ATOM 2489 C CA . GLY B 1 146 ? 16.25 2.021 -2.729 1 78.75 146 GLY B CA 1
ATOM 2490 C C . GLY B 1 146 ? 17.281 1.242 -3.518 1 78.75 146 GLY B C 1
ATOM 2491 O O . GLY B 1 146 ? 17.938 1.792 -4.402 1 78.75 146 GLY B O 1
ATOM 2492 N N . ARG B 1 147 ? 17.531 0.013 -3.18 1 84.31 147 ARG B N 1
ATOM 2493 C CA . ARG B 1 147 ? 18.25 -0.989 -3.945 1 84.31 147 ARG B CA 1
ATOM 2494 C C . ARG B 1 147 ? 17.562 -2.346 -3.877 1 84.31 147 ARG B C 1
ATOM 2496 O O . ARG B 1 147 ? 17.984 -3.225 -3.119 1 84.31 147 ARG B O 1
ATOM 2503 N N . ASP B 1 148 ? 16.609 -2.412 -4.672 1 84.75 148 ASP B N 1
ATOM 2504 C CA . ASP B 1 148 ? 15.781 -3.604 -4.539 1 84.75 148 ASP B CA 1
ATOM 2505 C C . ASP B 1 148 ? 16.016 -4.57 -5.695 1 84.75 148 ASP B C 1
ATOM 2507 O O . ASP B 1 148 ? 16.453 -4.16 -6.777 1 84.75 148 ASP B O 1
ATOM 2511 N N . ARG B 1 149 ? 15.883 -5.766 -5.293 1 87.69 149 ARG B N 1
ATOM 2512 C CA . ARG B 1 149 ? 15.82 -6.824 -6.297 1 87.69 149 ARG B CA 1
ATOM 2513 C C . ARG B 1 149 ? 14.422 -7.422 -6.375 1 87.69 149 ARG B C 1
ATOM 2515 O O . ARG B 1 149 ? 13.906 -7.953 -5.387 1 87.69 149 ARG B O 1
ATOM 2522 N N . LEU B 1 150 ? 13.789 -7.199 -7.512 1 89.56 150 LEU B N 1
ATOM 2523 C CA . LEU B 1 150 ? 12.469 -7.758 -7.766 1 89.56 150 LEU B CA 1
ATOM 2524 C C . LEU B 1 150 ? 12.523 -8.812 -8.867 1 89.56 150 LEU B C 1
ATOM 2526 O O . LEU B 1 150 ? 12.969 -8.523 -9.984 1 89.56 150 LEU B O 1
ATOM 2530 N N . GLU B 1 151 ? 12.094 -9.969 -8.633 1 88.69 151 GLU B N 1
ATOM 2531 C CA . GLU B 1 151 ? 12.07 -11.055 -9.609 1 88.69 151 GLU B CA 1
ATOM 2532 C C . GLU B 1 151 ? 10.695 -11.711 -9.672 1 88.69 151 GLU B C 1
ATOM 2534 O O . GLU B 1 151 ? 10.203 -12.234 -8.672 1 88.69 151 GLU B O 1
ATOM 2539 N N . GLY B 1 152 ? 10.086 -11.625 -10.75 1 88.06 152 GLY B N 1
ATOM 2540 C CA . GLY B 1 152 ? 8.891 -12.391 -11.062 1 88.06 152 GLY B CA 1
ATOM 2541 C C . GLY B 1 152 ? 9.117 -13.461 -12.109 1 88.06 152 GLY B C 1
ATOM 2542 O O . GLY B 1 152 ? 9.555 -13.164 -13.227 1 88.06 152 GLY B O 1
ATOM 2543 N N . GLU B 1 153 ? 8.883 -14.727 -11.836 1 84.38 153 GLU B N 1
ATOM 2544 C CA . GLU B 1 153 ? 9.062 -15.852 -12.758 1 84.38 153 GLU B CA 1
ATOM 2545 C C . GLU B 1 153 ? 7.762 -16.641 -12.93 1 84.38 153 GLU B C 1
ATOM 2547 O O . GLU B 1 153 ? 7.043 -16.875 -11.961 1 84.38 153 GLU B O 1
ATOM 2552 N N . GLY B 1 154 ? 7.418 -16.984 -14.227 1 80.56 154 GLY B N 1
ATOM 2553 C CA . GLY B 1 154 ? 6.285 -17.859 -14.508 1 80.56 154 GLY B CA 1
ATOM 2554 C C . GLY B 1 154 ? 6.566 -18.859 -15.609 1 80.56 154 GLY B C 1
ATOM 2555 O O . GLY B 1 154 ? 6.926 -18.484 -16.719 1 80.56 154 GLY B O 1
ATOM 2556 N N . ASP B 1 155 ? 6.445 -20.031 -15.414 1 75.81 155 ASP B N 1
ATOM 2557 C CA . ASP B 1 155 ? 6.621 -21.078 -16.422 1 75.81 155 ASP B CA 1
ATOM 2558 C C . ASP B 1 155 ? 5.48 -21.078 -17.422 1 75.81 155 ASP B C 1
ATOM 2560 O O . ASP B 1 155 ? 5.703 -21.234 -18.625 1 75.81 155 ASP B O 1
ATOM 2564 N N . GLY B 1 156 ? 4.27 -21 -16.906 1 67.25 156 GLY B N 1
ATOM 2565 C CA . GLY B 1 156 ? 3.125 -20.984 -17.797 1 67.25 156 GLY B CA 1
ATOM 2566 C C . GLY B 1 156 ? 2.471 -19.625 -17.906 1 67.25 156 GLY B C 1
ATOM 2567 O O . GLY B 1 156 ? 1.763 -19.344 -18.875 1 67.25 156 GLY B O 1
ATOM 2568 N N . GLY B 1 157 ? 2.645 -18.828 -16.953 1 68.44 157 GLY B N 1
ATOM 2569 C CA . GLY B 1 157 ? 2.137 -17.469 -16.969 1 68.44 157 GLY B CA 1
ATOM 2570 C C . GLY B 1 157 ? 3.23 -16.422 -17.062 1 68.44 157 GLY B C 1
ATOM 2571 O O . GLY B 1 157 ? 4.41 -16.766 -17.172 1 68.44 157 GLY B O 1
ATOM 2572 N N . GLY B 1 158 ? 3 -15.258 -17.25 1 75.94 158 GLY B N 1
ATOM 2573 C CA . GLY B 1 158 ? 3.977 -14.18 -17.281 1 75.94 158 GLY B CA 1
ATOM 2574 C C . GLY B 1 158 ? 4.586 -13.875 -15.93 1 75.94 158 GLY B C 1
ATOM 2575 O O . GLY B 1 158 ? 3.943 -14.078 -14.898 1 75.94 158 GLY B O 1
ATOM 2576 N N . GLY B 1 159 ? 5.902 -13.734 -15.836 1 84.44 159 GLY B N 1
ATOM 2577 C CA . GLY B 1 159 ? 6.555 -13.148 -14.68 1 84.44 159 GLY B CA 1
ATOM 2578 C C . GLY B 1 159 ? 6.551 -11.625 -14.703 1 84.44 159 GLY B C 1
ATOM 2579 O O . GLY B 1 159 ? 6.84 -11.016 -15.734 1 84.44 159 GLY B O 1
ATOM 2580 N N . GLU B 1 160 ? 6.207 -10.992 -13.648 1 83.75 160 GLU B N 1
ATOM 2581 C CA . GLU B 1 160 ? 6.137 -9.531 -13.602 1 83.75 160 GLU B CA 1
ATOM 2582 C C . GLU B 1 160 ? 6.934 -8.984 -12.422 1 83.75 160 GLU B C 1
ATOM 2584 O O . GLU B 1 160 ? 6.805 -9.469 -11.297 1 83.75 160 GLU B O 1
ATOM 2589 N N . ALA B 1 161 ? 7.805 -8.047 -12.695 1 88.5 161 ALA B N 1
ATOM 2590 C CA . ALA B 1 161 ? 8.469 -7.246 -11.664 1 88.5 161 ALA B CA 1
ATOM 2591 C C . ALA B 1 161 ? 8.133 -5.766 -11.82 1 88.5 161 ALA B C 1
ATOM 2593 O O . ALA B 1 161 ? 8.422 -5.16 -12.852 1 88.5 161 ALA B O 1
ATOM 2594 N N . ILE B 1 162 ? 7.508 -5.203 -10.945 1 85.19 162 ILE B N 1
ATOM 2595 C CA . ILE B 1 162 ? 7.012 -3.832 -11.031 1 85.19 162 ILE B CA 1
ATOM 2596 C C . ILE B 1 162 ? 7.523 -3.023 -9.844 1 85.19 162 ILE B C 1
ATOM 2598 O O . ILE B 1 162 ? 7.363 -3.436 -8.688 1 85.19 162 ILE B O 1
ATOM 2602 N N . CYS B 1 163 ? 8.094 -1.919 -10.039 1 87.44 163 CYS B N 1
ATOM 2603 C CA . CYS B 1 163 ? 8.469 -0.943 -9.016 1 87.44 163 CYS B CA 1
ATOM 2604 C C . CYS B 1 163 ? 7.855 0.42 -9.32 1 87.44 163 CYS B C 1
ATOM 2606 O O . CYS B 1 163 ? 8.047 0.964 -10.406 1 87.44 163 CYS B O 1
ATOM 2608 N N . GLN B 1 164 ? 7.07 0.934 -8.523 1 82.56 164 GLN B N 1
ATOM 2609 C CA . GLN B 1 164 ? 6.531 2.289 -8.586 1 82.56 164 GLN B CA 1
ATOM 2610 C C . GLN B 1 164 ? 7.016 3.129 -7.406 1 82.56 164 GLN B C 1
ATOM 2612 O O . GLN B 1 164 ? 6.758 2.793 -6.25 1 82.56 164 GLN B O 1
ATOM 2617 N N . VAL B 1 165 ? 7.684 4.176 -7.758 1 84.25 165 VAL B N 1
ATOM 2618 C CA . VAL B 1 165 ? 8.203 5.043 -6.707 1 84.25 165 VAL B CA 1
ATOM 2619 C C . VAL B 1 165 ? 7.762 6.48 -6.949 1 84.25 165 VAL B C 1
ATOM 2621 O O . VAL B 1 165 ? 7.941 7.016 -8.047 1 84.25 165 VAL B O 1
ATOM 2624 N N . VAL B 1 166 ? 7.102 7.039 -6.031 1 81.06 166 VAL B N 1
ATOM 2625 C CA . VAL B 1 166 ? 6.855 8.477 -6.008 1 81.06 166 VAL B CA 1
ATOM 2626 C C . VAL B 1 166 ? 7.66 9.125 -4.887 1 81.06 166 VAL B C 1
ATOM 2628 O O . VAL B 1 166 ? 7.492 8.781 -3.715 1 81.06 166 VAL B O 1
ATOM 2631 N N . GLY B 1 167 ? 8.641 10.008 -5.164 1 78.88 167 GLY B N 1
ATOM 2632 C CA . GLY B 1 167 ? 9.445 10.711 -4.18 1 78.88 167 GLY B CA 1
ATOM 2633 C C . GLY B 1 167 ? 9.375 12.219 -4.324 1 78.88 167 GLY B C 1
ATOM 2634 O O . GLY B 1 167 ? 9.789 12.766 -5.348 1 78.88 167 GLY B O 1
ATOM 2635 N N . SER B 1 168 ? 8.922 12.914 -3.275 1 73.88 168 SER B N 1
ATOM 2636 C CA . SER B 1 168 ? 8.922 14.375 -3.326 1 73.88 168 SER B CA 1
ATOM 2637 C C . SER B 1 168 ? 10.289 14.945 -2.975 1 73.88 168 SER B C 1
ATOM 2639 O O . SER B 1 168 ? 10.648 16.031 -3.414 1 73.88 168 SER B O 1
ATOM 2641 N N . GLY B 1 169 ? 11.023 14.281 -2.057 1 72.81 169 GLY B N 1
ATOM 2642 C CA . GLY B 1 169 ? 12.375 14.695 -1.736 1 72.81 169 GLY B CA 1
ATOM 2643 C C . GLY B 1 169 ? 13.414 14.094 -2.66 1 72.81 169 GLY B C 1
ATOM 2644 O O . GLY B 1 169 ? 13.109 13.734 -3.799 1 72.81 169 GLY B O 1
ATOM 2645 N N . ARG B 1 170 ? 14.742 14.078 -2.197 1 77.5 170 ARG B N 1
ATOM 2646 C CA . ARG B 1 170 ? 15.812 13.438 -2.957 1 77.5 170 ARG B CA 1
ATOM 2647 C C . ARG B 1 170 ? 15.586 11.93 -3.059 1 77.5 170 ARG B C 1
ATOM 2649 O O . ARG B 1 170 ? 15.406 11.258 -2.043 1 77.5 170 ARG B O 1
ATOM 2656 N N . THR B 1 171 ? 15.578 11.422 -4.262 1 74.44 171 THR B N 1
ATOM 2657 C CA . THR B 1 171 ? 15.297 10.016 -4.52 1 74.44 171 THR B CA 1
ATOM 2658 C C . THR B 1 171 ? 16.438 9.367 -5.293 1 74.44 171 THR B C 1
ATOM 2660 O O . THR B 1 171 ? 16.859 9.875 -6.332 1 74.44 171 THR B O 1
ATOM 2663 N N . LYS B 1 172 ? 17.031 8.383 -4.77 1 78.56 172 LYS B N 1
ATOM 2664 C CA . LYS B 1 172 ? 18.031 7.562 -5.445 1 78.56 172 LYS B CA 1
ATOM 2665 C C . LYS B 1 172 ? 17.609 6.094 -5.469 1 78.56 172 LYS B C 1
ATOM 2667 O O . LYS B 1 172 ? 17.406 5.488 -4.418 1 78.56 172 LYS B O 1
ATOM 2672 N N . TRP B 1 173 ? 17.531 5.488 -6.594 1 78.25 173 TRP B N 1
ATOM 2673 C CA . TRP B 1 173 ? 17.062 4.109 -6.695 1 78.25 173 TRP B CA 1
ATOM 2674 C C . TRP B 1 173 ? 17.938 3.311 -7.656 1 78.25 173 TRP B C 1
ATOM 2676 O O . TRP B 1 173 ? 18.266 3.789 -8.742 1 78.25 173 TRP B O 1
ATOM 2686 N N . ARG B 1 174 ? 18.422 2.104 -7.312 1 79.12 174 ARG B N 1
ATOM 2687 C CA . ARG B 1 174 ? 19.203 1.169 -8.109 1 79.12 174 ARG B CA 1
ATOM 2688 C C . ARG B 1 174 ? 18.594 -0.231 -8.07 1 79.12 174 ARG B C 1
ATOM 2690 O O . ARG B 1 174 ? 19 -1.062 -7.254 1 79.12 174 ARG B O 1
ATOM 2697 N N . ASP B 1 175 ? 17.719 -0.388 -8.844 1 75.81 175 ASP B N 1
ATOM 2698 C CA . ASP B 1 175 ? 17.016 -1.655 -8.695 1 75.81 175 ASP B CA 1
ATOM 2699 C C . ASP B 1 175 ? 17.359 -2.613 -9.836 1 75.81 175 ASP B C 1
ATOM 2701 O O . ASP B 1 175 ? 17.781 -2.184 -10.906 1 75.81 175 ASP B O 1
ATOM 2705 N N . ARG B 1 176 ? 17.297 -3.803 -9.531 1 80.38 176 ARG B N 1
ATOM 2706 C CA . ARG B 1 176 ? 17.281 -4.883 -10.508 1 80.38 176 ARG B CA 1
ATOM 2707 C C . ARG B 1 176 ? 15.906 -5.535 -10.586 1 80.38 176 ARG B C 1
ATOM 2709 O O . ARG B 1 176 ? 15.414 -6.082 -9.594 1 80.38 176 ARG B O 1
ATOM 2716 N N . LEU B 1 177 ? 15.234 -5.289 -11.688 1 85.31 177 LEU B N 1
ATOM 2717 C CA . LEU B 1 177 ? 13.922 -5.883 -11.914 1 85.31 177 LEU B CA 1
ATOM 2718 C C . LEU B 1 177 ? 13.984 -6.938 -13.016 1 85.31 177 LEU B C 1
ATOM 2720 O O . LEU B 1 177 ? 14.438 -6.656 -14.125 1 85.31 177 LEU B O 1
ATOM 2724 N N . GLU B 1 178 ? 13.586 -8.055 -12.844 1 83 178 GLU B N 1
ATOM 2725 C CA . GLU B 1 178 ? 13.555 -9.148 -13.805 1 83 178 GLU B CA 1
ATOM 2726 C C . GLU B 1 178 ? 12.188 -9.812 -13.852 1 83 178 GLU B C 1
ATOM 2728 O O . GLU B 1 178 ? 11.734 -10.375 -12.852 1 83 178 GLU B O 1
ATOM 2733 N N . GLY B 1 179 ? 11.5 -9.695 -14.859 1 81.94 179 GLY B N 1
ATOM 2734 C CA . GLY B 1 179 ? 10.305 -10.469 -15.156 1 81.94 179 GLY B CA 1
ATOM 2735 C C . GLY B 1 179 ? 10.508 -11.5 -16.25 1 81.94 179 GLY B C 1
ATOM 2736 O O . GLY B 1 179 ? 10.82 -11.156 -17.391 1 81.94 179 GLY B O 1
ATOM 2737 N N . GLU B 1 180 ? 10.461 -12.797 -15.984 1 79.69 180 GLU B N 1
ATOM 2738 C CA . GLU B 1 180 ? 10.672 -13.867 -16.953 1 79.69 180 GLU B CA 1
ATOM 2739 C C . GLU B 1 180 ? 9.414 -14.711 -17.125 1 79.69 180 GLU B C 1
ATOM 2741 O O . GLU B 1 180 ? 8.734 -15.039 -16.141 1 79.69 180 GLU B O 1
ATOM 2746 N N . GLY B 1 181 ? 8.945 -14.93 -18.391 1 76.38 181 GLY B N 1
ATOM 2747 C CA . GLY B 1 181 ? 7.902 -15.883 -18.734 1 76.38 181 GLY B CA 1
ATOM 2748 C C . GLY B 1 181 ? 8.328 -16.875 -19.797 1 76.38 181 GLY B C 1
ATOM 2749 O O . GLY B 1 181 ? 8.93 -16.484 -20.797 1 76.38 181 GLY B O 1
ATOM 2750 N N . ASP B 1 182 ? 8.359 -18.141 -19.516 1 70.69 182 ASP B N 1
ATOM 2751 C CA . ASP B 1 182 ? 8.656 -19.156 -20.531 1 70.69 182 ASP B CA 1
ATOM 2752 C C . ASP B 1 182 ? 7.453 -19.375 -21.453 1 70.69 182 ASP B C 1
ATOM 2754 O O . ASP B 1 182 ? 6.336 -19.578 -20.969 1 70.69 182 ASP B O 1
ATOM 2758 N N . GLY B 1 183 ? 7.336 -18.688 -22.609 1 57.34 183 GLY B N 1
ATOM 2759 C CA . GLY B 1 183 ? 6.328 -18.906 -23.641 1 57.34 183 GLY B CA 1
ATOM 2760 C C . GLY B 1 183 ? 6.051 -20.375 -23.906 1 57.34 183 GLY B C 1
ATOM 2761 O O . GLY B 1 183 ? 6.781 -21.016 -24.656 1 57.34 183 GLY B O 1
ATOM 2762 N N . GLY B 1 184 ? 5.648 -21.047 -23.094 1 49.41 184 GLY B N 1
ATOM 2763 C CA . GLY B 1 184 ? 5.297 -22.359 -23.625 1 49.41 184 GLY B CA 1
ATOM 2764 C C . GLY B 1 184 ? 4.309 -22.297 -24.766 1 49.41 184 GLY B C 1
ATOM 2765 O O . GLY B 1 184 ? 3.426 -21.438 -24.797 1 49.41 184 GLY B O 1
ATOM 2766 N N . GLY B 1 185 ? 4.805 -22.641 -26.094 1 44.31 185 GLY B N 1
ATOM 2767 C CA . GLY B 1 185 ? 4.148 -22.719 -27.391 1 44.31 185 GLY B CA 1
ATOM 2768 C C . GLY B 1 185 ? 2.721 -23.219 -27.312 1 44.31 185 GLY B C 1
ATOM 2769 O O . GLY B 1 185 ? 2.057 -23.391 -28.328 1 44.31 185 GLY B O 1
ATOM 2770 N N . GLY B 1 186 ? 2.307 -24.172 -26.438 1 43.66 186 GLY B N 1
ATOM 2771 C CA . GLY B 1 186 ? 1.224 -24.828 -27.156 1 43.66 186 GLY B CA 1
ATOM 2772 C C . GLY B 1 186 ? 0.115 -23.875 -27.562 1 43.66 186 GLY B C 1
ATOM 2773 O O . GLY B 1 186 ? -0.035 -23.547 -28.75 1 43.66 186 GLY B O 1
ATOM 2774 N N . GLY B 1 187 ? -1.352 -24.109 -27.109 1 41.28 187 GLY B N 1
ATOM 2775 C CA . GLY B 1 187 ? -2.58 -23.641 -27.719 1 41.28 187 GLY B CA 1
ATOM 2776 C C . GLY B 1 187 ? -2.771 -22.141 -27.578 1 41.28 187 GLY B C 1
ATOM 2777 O O . GLY B 1 187 ? -2.035 -21.484 -26.844 1 41.28 187 GLY B O 1
ATOM 2778 N N . GLU B 1 188 ? -3.74 -21.562 -28.281 1 42.62 188 GLU B N 1
ATOM 2779 C CA . GLU B 1 188 ? -4.398 -20.266 -28.406 1 42.62 188 GLU B CA 1
ATOM 2780 C C . GLU B 1 188 ? -4.566 -19.594 -27.047 1 42.62 188 GLU B C 1
ATOM 2782 O O . GLU B 1 188 ? -5.57 -19.812 -26.359 1 42.62 188 GLU B O 1
ATOM 2787 N N . GLY B 1 189 ? -3.523 -19.547 -26.312 1 45.81 189 GLY B N 1
ATOM 2788 C CA . GLY B 1 189 ? -3.564 -18.812 -25.047 1 45.81 189 GLY B CA 1
ATOM 2789 C C . GLY B 1 189 ? -2.387 -17.875 -24.859 1 45.81 189 GLY B C 1
ATOM 2790 O O . GLY B 1 189 ? -1.269 -18.188 -25.281 1 45.81 189 GLY B O 1
ATOM 2791 N N . ASP B 1 190 ? -2.518 -16.625 -24.766 1 48.81 190 ASP B N 1
ATOM 2792 C CA . ASP B 1 190 ? -1.579 -15.531 -24.562 1 48.81 190 ASP B CA 1
ATOM 2793 C C . ASP B 1 190 ? -0.518 -15.898 -23.531 1 48.81 190 ASP B C 1
ATOM 2795 O O . ASP B 1 190 ? -0.833 -16.109 -22.359 1 48.81 190 ASP B O 1
ATOM 2799 N N . GLY B 1 191 ? 0.586 -16.781 -23.844 1 51.59 191 GLY B N 1
ATOM 2800 C CA . GLY B 1 191 ? 1.81 -16.922 -23.078 1 51.59 191 GLY B CA 1
ATOM 2801 C C . GLY B 1 191 ? 2.23 -15.641 -22.375 1 51.59 191 GLY B C 1
ATOM 2802 O O . GLY B 1 191 ? 2.248 -14.57 -22.984 1 51.59 191 GLY B O 1
ATOM 2803 N N . GLY B 1 192 ? 1.93 -15.586 -21.156 1 58.03 192 GLY B N 1
ATOM 2804 C CA . GLY B 1 192 ? 2.223 -14.375 -20.406 1 58.03 192 GLY B CA 1
ATOM 2805 C C . GLY B 1 192 ? 3.68 -13.953 -20.484 1 58.03 192 GLY B C 1
ATOM 2806 O O . GLY B 1 192 ? 4.574 -14.758 -20.219 1 58.03 192 GLY B O 1
ATOM 2807 N N . GLY B 1 193 ? 4.176 -13.055 -21.266 1 65.75 193 GLY B N 1
ATOM 2808 C CA . GLY B 1 193 ? 5.508 -12.469 -21.344 1 65.75 193 GLY B CA 1
ATOM 2809 C C . GLY B 1 193 ? 6.008 -11.938 -20.016 1 65.75 193 GLY B C 1
ATOM 2810 O O . GLY B 1 193 ? 5.227 -11.758 -19.078 1 65.75 193 GLY B O 1
ATOM 2811 N N . GLY B 1 194 ? 7.441 -12.125 -19.812 1 75.81 194 GLY B N 1
ATOM 2812 C CA . GLY B 1 194 ? 8.094 -11.461 -18.688 1 75.81 194 GLY B CA 1
ATOM 2813 C C . GLY B 1 194 ? 8.039 -9.945 -18.781 1 75.81 194 GLY B C 1
ATOM 2814 O O . GLY B 1 194 ? 8.242 -9.375 -19.859 1 75.81 194 GLY B O 1
ATOM 2815 N N . GLU B 1 195 ? 7.68 -9.266 -17.812 1 77.12 195 GLU B N 1
ATOM 2816 C CA . GLU B 1 195 ? 7.582 -7.809 -17.797 1 77.12 195 GLU B CA 1
ATOM 2817 C C . GLU B 1 195 ? 8.312 -7.227 -16.578 1 77.12 195 GLU B C 1
ATOM 2819 O O . GLU B 1 195 ? 8.195 -7.746 -15.469 1 77.12 195 GLU B O 1
ATOM 2824 N N . ALA B 1 196 ? 9.195 -6.234 -16.844 1 82.44 196 ALA B N 1
ATOM 2825 C CA . ALA B 1 196 ? 9.781 -5.426 -15.781 1 82.44 196 ALA B CA 1
ATOM 2826 C C . ALA B 1 196 ? 9.453 -3.947 -15.969 1 82.44 196 ALA B C 1
ATOM 2828 O O . ALA B 1 196 ? 9.719 -3.377 -17.031 1 82.44 196 ALA B O 1
ATOM 2829 N N . VAL B 1 197 ? 8.789 -3.457 -15.039 1 77.25 197 VAL B N 1
ATOM 2830 C CA . VAL B 1 197 ? 8.367 -2.062 -15.117 1 77.25 197 VAL B CA 1
ATOM 2831 C C . VAL B 1 197 ? 8.914 -1.295 -13.914 1 77.25 197 VAL B C 1
ATOM 2833 O O . VAL B 1 197 ? 8.758 -1.731 -12.766 1 77.25 197 VAL B O 1
ATOM 2836 N N . CYS B 1 198 ? 9.547 -0.133 -14.172 1 79.56 198 CYS B N 1
ATOM 2837 C CA . CYS B 1 198 ? 9.914 0.794 -13.109 1 79.56 198 CYS B CA 1
ATOM 2838 C C . CYS B 1 198 ? 9.422 2.201 -13.414 1 79.56 198 CYS B C 1
ATOM 2840 O O . CYS B 1 198 ? 9.758 2.773 -14.453 1 79.56 198 CYS B O 1
ATOM 2842 N N . GLN B 1 199 ? 8.578 2.641 -12.664 1 75.56 199 GLN B N 1
ATOM 2843 C CA . GLN B 1 199 ? 8.094 4.016 -12.75 1 75.56 199 GLN B CA 1
ATOM 2844 C C . GLN B 1 199 ? 8.531 4.832 -11.539 1 75.56 199 GLN B C 1
ATOM 2846 O O . GLN B 1 199 ? 8.172 4.504 -10.406 1 75.56 199 GLN B O 1
ATOM 2851 N N . VAL B 1 200 ? 9.336 5.824 -11.75 1 76.12 200 VAL B N 1
ATOM 2852 C CA . VAL B 1 200 ? 9.773 6.711 -10.68 1 76.12 200 VAL B CA 1
ATOM 2853 C C . VAL B 1 200 ? 9.328 8.141 -10.977 1 76.12 200 VAL B C 1
ATOM 2855 O O . VAL B 1 200 ? 9.633 8.68 -12.047 1 76.12 200 VAL B O 1
ATOM 2858 N N . VAL B 1 201 ? 8.477 8.625 -10.227 1 73.25 201 VAL B N 1
ATOM 2859 C CA . VAL B 1 201 ? 8.102 10.031 -10.289 1 73.25 201 VAL B CA 1
ATOM 2860 C C . VAL B 1 201 ? 8.758 10.797 -9.148 1 73.25 201 VAL B C 1
ATOM 2862 O O . VAL B 1 201 ? 8.68 10.383 -7.988 1 73.25 201 VAL B O 1
ATOM 2865 N N . GLY B 1 202 ? 9.516 11.812 -9.336 1 68.88 202 GLY B N 1
ATOM 2866 C CA . GLY B 1 202 ? 10.133 12.625 -8.305 1 68.88 202 GLY B CA 1
ATOM 2867 C C . GLY B 1 202 ? 10.039 14.117 -8.586 1 68.88 202 GLY B C 1
ATOM 2868 O O . GLY B 1 202 ? 10.273 14.555 -9.711 1 68.88 202 GLY B O 1
ATOM 2869 N N . SER B 1 203 ? 9.57 14.93 -7.598 1 65.75 203 SER B N 1
ATOM 2870 C CA . SER B 1 203 ? 9.586 16.375 -7.758 1 65.75 203 SER B CA 1
ATOM 2871 C C . SER B 1 203 ? 10.945 16.953 -7.379 1 65.75 203 SER B C 1
ATOM 2873 O O . SER B 1 203 ? 11.328 18.031 -7.855 1 65.75 203 SER B O 1
ATOM 2875 N N . GLY B 1 204 ? 11.719 16.312 -6.5 1 65.31 204 GLY B N 1
ATOM 2876 C CA . GLY B 1 204 ? 13.062 16.734 -6.176 1 65.31 204 GLY B CA 1
ATOM 2877 C C . GLY B 1 204 ? 14.125 16.125 -7.078 1 65.31 204 GLY B C 1
ATOM 2878 O O . GLY B 1 204 ? 13.82 15.711 -8.195 1 65.31 204 GLY B O 1
ATOM 2879 N N . ARG B 1 205 ? 15.484 16.203 -6.688 1 69.88 205 ARG B N 1
ATOM 2880 C CA . ARG B 1 205 ? 16.562 15.562 -7.441 1 69.88 205 ARG B CA 1
ATOM 2881 C C . ARG B 1 205 ? 16.391 14.047 -7.465 1 69.88 205 ARG B C 1
ATOM 2883 O O . ARG B 1 205 ? 16.344 13.406 -6.414 1 69.88 205 ARG B O 1
ATOM 2890 N N . THR B 1 206 ? 16.266 13.469 -8.68 1 65.62 206 THR B N 1
ATOM 2891 C CA . THR B 1 206 ? 16.031 12.039 -8.828 1 65.62 206 THR B CA 1
ATOM 2892 C C . THR B 1 206 ? 17.141 11.398 -9.664 1 65.62 206 THR B C 1
ATOM 2894 O O . THR B 1 206 ? 17.469 11.891 -10.75 1 65.62 206 THR B O 1
ATOM 2897 N N . LYS B 1 207 ? 17.875 10.477 -9.133 1 69.31 207 LYS B N 1
ATOM 2898 C CA . LYS B 1 207 ? 18.812 9.641 -9.867 1 69.31 207 LYS B CA 1
ATOM 2899 C C . LYS B 1 207 ? 18.375 8.172 -9.852 1 69.31 207 LYS B C 1
ATOM 2901 O O . LYS B 1 207 ? 18.047 7.637 -8.797 1 69.31 207 LYS B O 1
ATOM 2906 N N . TRP B 1 208 ? 18.328 7.543 -11.062 1 64.81 208 TRP B N 1
ATOM 2907 C CA . TRP B 1 208 ? 17.906 6.148 -11.141 1 64.81 208 TRP B CA 1
ATOM 2908 C C . TRP B 1 208 ? 18.812 5.359 -12.078 1 64.81 208 TRP B C 1
ATOM 2910 O O . TRP B 1 208 ? 19.266 5.879 -13.102 1 64.81 208 TRP B O 1
ATOM 2920 N N . ARG B 1 209 ? 19.266 4.23 -11.688 1 65.88 209 ARG B N 1
ATOM 2921 C CA . ARG B 1 209 ? 20.031 3.289 -12.492 1 65.88 209 ARG B CA 1
ATOM 2922 C C . ARG B 1 209 ? 19.438 1.887 -12.414 1 65.88 209 ARG B C 1
ATOM 2924 O O . ARG B 1 209 ? 19.719 1.144 -11.469 1 65.88 209 ARG B O 1
ATOM 2931 N N . ASP B 1 210 ? 18.516 1.785 -13.219 1 60.41 210 ASP B N 1
ATOM 2932 C CA . ASP B 1 210 ? 17.844 0.491 -13.102 1 60.41 210 ASP B CA 1
ATOM 2933 C C . ASP B 1 210 ? 18.25 -0.443 -14.234 1 60.41 210 ASP B C 1
ATOM 2935 O O . ASP B 1 210 ? 18.562 0.013 -15.336 1 60.41 210 ASP B O 1
ATOM 2939 N N . ARG B 1 211 ? 18.516 -1.667 -13.828 1 63.94 211 ARG B N 1
ATOM 2940 C CA . ARG B 1 211 ? 18.594 -2.746 -14.805 1 63.94 211 ARG B CA 1
ATOM 2941 C C . ARG B 1 211 ? 17.266 -3.488 -14.914 1 63.94 211 ARG B C 1
ATOM 2943 O O . ARG B 1 211 ? 16.797 -4.078 -13.938 1 63.94 211 ARG B O 1
ATOM 2950 N N . LEU B 1 212 ? 16.562 -3.146 -16.031 1 64.69 212 LEU B N 1
ATOM 2951 C CA . LEU B 1 212 ? 15.289 -3.805 -16.297 1 64.69 212 LEU B CA 1
ATOM 2952 C C . LEU B 1 212 ? 15.445 -4.906 -17.328 1 64.69 212 LEU B C 1
ATOM 2954 O O . LEU B 1 212 ? 15.984 -4.668 -18.422 1 64.69 212 LEU B O 1
ATOM 2958 N N . GLU B 1 213 ? 15.242 -5.918 -16.984 1 63.66 213 GLU B N 1
ATOM 2959 C CA . GLU B 1 213 ? 15.25 -7.035 -17.922 1 63.66 213 GLU B CA 1
ATOM 2960 C C . GLU B 1 213 ? 13.867 -7.688 -18.016 1 63.66 213 GLU B C 1
ATOM 2962 O O . GLU B 1 213 ? 13.297 -8.086 -17 1 63.66 213 GLU B O 1
ATOM 2967 N N . GLY B 1 214 ? 13.25 -7.625 -19.016 1 53.56 214 GLY B N 1
ATOM 2968 C CA . GLY B 1 214 ? 11.969 -8.172 -19.438 1 53.56 214 GLY B CA 1
ATOM 2969 C C . GLY B 1 214 ? 11.578 -7.777 -20.844 1 53.56 214 GLY B C 1
ATOM 2970 O O . GLY B 1 214 ? 12.258 -6.973 -21.484 1 53.56 214 GLY B O 1
ATOM 2971 N N . GLU B 1 215 ? 10.68 -8.359 -21.469 1 49.12 215 GLU B N 1
ATOM 2972 C CA . GLU B 1 215 ? 10.273 -8.031 -22.828 1 49.12 215 GLU B CA 1
ATOM 2973 C C . GLU B 1 215 ? 9.531 -6.703 -22.875 1 49.12 215 GLU B C 1
ATOM 2975 O O . GLU B 1 215 ? 9.516 -6.027 -23.906 1 49.12 215 GLU B O 1
ATOM 2980 N N . GLY B 1 216 ? 8.773 -6.316 -21.797 1 43.09 216 GLY B N 1
ATOM 2981 C CA . GLY 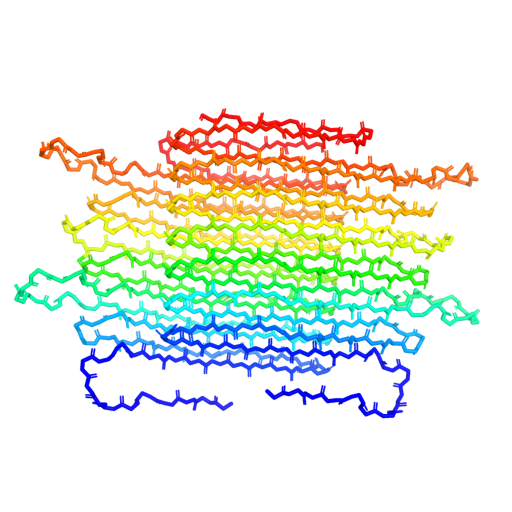B 1 216 ? 8.016 -5.074 -21.766 1 43.09 216 GLY B CA 1
ATOM 2982 C C . GLY B 1 216 ? 8.531 -4.09 -20.734 1 43.09 216 GLY B C 1
ATOM 2983 O O . GLY B 1 216 ? 8.023 -4.043 -19.609 1 43.09 216 GLY B O 1
ATOM 2984 N N . VAL B 1 217 ? 9.68 -3.479 -21.125 1 44.62 217 VAL B N 1
ATOM 2985 C CA . VAL B 1 217 ? 10.281 -2.529 -20.203 1 44.62 217 VAL B CA 1
ATOM 2986 C C . VAL B 1 217 ? 9.68 -1.143 -20.422 1 44.62 217 VAL B C 1
ATOM 2988 O O . VAL B 1 217 ? 9.578 -0.674 -21.547 1 44.62 217 VAL B O 1
ATOM 2991 N N . MET B 1 218 ? 8.781 -0.628 -19.609 1 46.62 218 MET B N 1
ATOM 2992 C CA . MET B 1 218 ? 8.383 0.773 -19.719 1 46.62 218 MET B CA 1
ATOM 2993 C C . MET B 1 218 ? 9.164 1.64 -18.75 1 46.62 218 MET B C 1
ATOM 2995 O O . MET B 1 218 ? 9.289 1.3 -17.562 1 46.62 218 MET B O 1
ATOM 2999 N N . ASP B 1 219 ? 9.727 2.635 -19.375 1 47.22 219 ASP B N 1
ATOM 3000 C CA . ASP B 1 219 ? 10.664 3.506 -18.672 1 47.22 219 ASP B CA 1
ATOM 3001 C C . ASP B 1 219 ? 9.922 4.578 -17.875 1 47.22 219 ASP B C 1
ATOM 3003 O O . ASP B 1 219 ? 8.734 4.812 -18.094 1 47.22 219 ASP B O 1
ATOM 3007 N N . TYR B 1 220 ? 10.805 5.277 -17.422 1 44.91 220 TYR B N 1
ATOM 3008 C CA . TYR B 1 220 ? 10.82 6.395 -16.469 1 44.91 220 TYR B CA 1
ATOM 3009 C C . TYR B 1 220 ? 10.016 7.57 -17.016 1 44.91 220 TYR B C 1
ATOM 3011 O O . TYR B 1 220 ? 10.086 7.895 -18.188 1 44.91 220 TYR B O 1
AT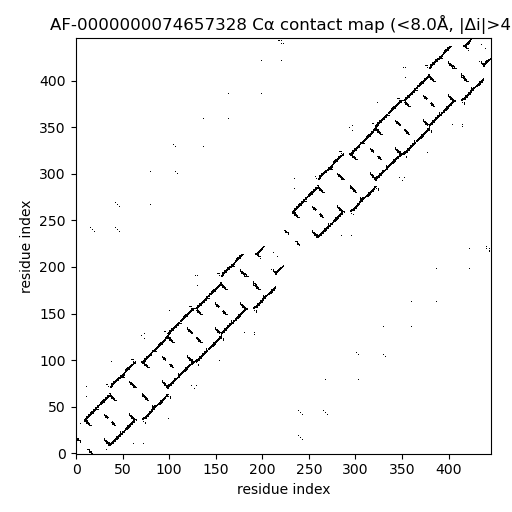OM 3019 N N . VAL B 1 221 ? 8.789 7.824 -16.297 1 39.25 221 VAL B N 1
ATOM 3020 C CA . VAL B 1 221 ? 8.344 9.172 -16.641 1 39.25 221 VAL B CA 1
ATOM 3021 C C . VAL B 1 221 ? 8.984 10.18 -15.695 1 39.25 221 VAL B C 1
ATOM 3023 O O . VAL B 1 221 ? 8.906 10.031 -14.469 1 39.25 221 VAL B O 1
ATOM 3026 N N . LYS B 1 222 ? 10.094 10.766 -15.922 1 41.62 222 LYS B N 1
ATOM 3027 C CA . LYS B 1 222 ? 10.672 11.891 -15.18 1 41.62 222 LYS B CA 1
ATOM 3028 C C . LYS B 1 222 ? 9.852 13.164 -15.391 1 41.62 222 LYS B C 1
ATOM 3030 O O . LYS B 1 222 ? 9.453 13.469 -16.516 1 41.62 222 LYS B O 1
ATOM 3035 N N . ASN B 1 223 ? 9.031 13.516 -14.203 1 39.19 223 ASN B N 1
ATOM 3036 C CA . ASN B 1 223 ? 8.711 14.93 -14.344 1 39.19 223 ASN B CA 1
ATOM 3037 C C . ASN B 1 223 ? 9.883 15.812 -13.906 1 39.19 223 ASN B C 1
ATOM 3039 O O . ASN B 1 223 ? 10.508 15.562 -12.883 1 39.19 223 ASN B O 1
#

Nearest PDB structures (foldseek):
  3ljy-assembly2_B  TM=3.614E-01  e=3.071E+00  Parabacteroides distasonis ATCC 8503
  3lyc-assembly5_J  TM=3.821E-01  e=7.218E+00  Parabacteroides distasonis ATCC 8503
  5awg-assembly2_F  TM=3.867E-01  e=9.996E+00  Escherichia coli K-12
  4dn7-assembly1_B  TM=2.797E-01  e=7.656E+00  Methanosarcina mazei Go1